Protein AF-A0A2B4RRW6-F1 (afdb_monomer)

pLDDT: mean 70.78, std 23.44, range [27.11, 98.31]

Organism: Stylophora pistillata (NCBI:txid50429)

Solvent-accessible surface area (backbone atoms only — not comparable to full-atom values): 26399 Å² total; per-residue (Å²): 133,59,71,68,55,53,54,51,47,56,52,50,55,68,64,65,63,73,88,84,82,88,74,82,86,60,53,65,38,34,33,36,39,38,29,45,70,74,81,54,71,65,64,39,57,51,45,45,70,70,64,49,78,59,73,66,48,78,48,46,42,75,47,77,47,81,45,78,47,46,67,91,43,42,66,54,41,30,73,62,46,44,75,68,50,86,40,57,32,36,36,46,43,47,48,49,84,49,95,68,72,41,46,52,46,92,82,57,96,57,72,43,23,63,44,49,53,31,45,29,67,43,22,77,51,35,46,35,38,35,30,31,55,36,78,66,54,92,40,72,63,51,59,67,72,38,47,39,38,70,54,60,43,67,68,39,48,91,51,47,60,66,48,37,72,39,36,29,66,28,43,52,36,41,29,40,82,56,74,52,72,53,48,40,55,50,51,52,47,61,72,33,81,92,39,65,67,39,70,67,71,84,80,66,73,72,70,75,74,73,80,81,86,85,86,83,80,86,84,79,88,80,84,88,79,88,87,88,89,83,88,88,85,90,84,89,81,92,84,84,79,89,78,91,85,86,87,88,83,87,86,87,84,87,87,89,83,89,83,89,80,90,84,88,81,88,81,90,81,92,74,88,80,58,81,72,65,74,71,72,78,60,65,78,50,77,47,80,45,73,59,88,71,92,63,94,69,92,72,87,85,76,55,75,70,69,66,70,75,50,90,72,91,61,50,48,82,43,37,32,36,45,32,46,55,26,39,77,49,83,92,46,56,79,44,76,64,93,82,63,73,67,51,74,70,43,49,63,54,54,27,61,77,29,46,86,39,70,42,31,40,42,40,33,21,40,33,81,74,74,67,22,36,39,39,44,36,35,54,44,79,58,41,60,54,51,54,48,48,51,53,49,50,52,52,52,50,55,52,51,51,54,51,50,53,51,54,49,50,52,53,54,55,52,54,63,59,73,69,59,82,77,83,75,133

Radius of gyration: 34.27 Å; Cα contacts (8 Å, |Δi|>4): 489; chains: 1; bounding box: 72×102×111 Å

Secondary structure (DSSP, 8-state):
--HHHHHHHHHHHHHS------SS--EEEEEEEEESSSSS-THHHHHHHHH--SHHHHHEEEEEEEEE--GGGHHHIIIIIGGG---SEEEEEEETTSS---SS-TT-SSSSHHHHHHHHHHTTT-EEEEEET----S-HHHHHH-SS-HHHHHHHGGGS-HHHHSSSS--EEEESSS--HHHHHHHHHHH-GGGTTPPP----GGGGGSSS--------------------------------------------------------------TTGGGS--EEEEEEE--------------HHHHHSS----EEEEEEEEEETTEEEEEEEEEE-TT-THHHHHHHHHHHHTTT-SEEEEEEEEETTTS-EEEEEEESTTHHHHHHHHHHHHHHHHHHHHHHHHHHHHHHHHHHHHT------

Mean predicted aligned error: 21.12 Å

Foldseek 3Di:
DDPVVVLVVLLVVQLPPDDDDDDPDLPEFEEEEEEAPPPADCVQVVVLLVVQDDPVVVSYHYDYHYDYHHPVCLLVCLPPRLQSGQGQAYEYEDEQPDPAQPCQDPPDPDHNNSNNVSRCVNNVLRYEYEHEQDPPAPDPVCQAAPQAHPSRCVRCVVRDDVCAPFLQRHHYGYDRRHDYPVPSQSVSLNSDPVNHRPGDDPPDCVVVPPPDDDDDDDDDDDDDDDDDDDDDDDDDDDDDDDDDDDDDDDDDDDDDDDDDDDDDDDDDDDDDDDPVVVVPPQFPDKDKAFDPPPDDDPDPDDDPVNVVPDPPPDFAWAWKFKAALLDTDPVGTPHHDPDDPVVVVVSVVSSVVCNRQGMWIWIWTQDPPRRMIMITIGRCVCVVVVVVVVVVVVVVVVVVVVVVVVVVVVVVVVVVVVPPPPPDD

Nearest PDB structures (foldseek):
  4ycs-assembly5_E  TM=4.356E-01  e=1.567E-02  Clostridioides difficile 630
  6wtf-assembly1_A  TM=5.390E-01  e=6.205E-01  Kitasatospora setae KM-6054
  6wte-assembly2_B  TM=4.742E-01  e=5.489E-01  Kitasatospora setae KM-6054
  6wte-assembly1_A  TM=4.580E-01  e=5.836E-01  Kitasatospora setae KM-6054

Sequence (425 aa):
MDEQSKIEQSIIEAINDEPYQKVRKECRKRVFLFNCDKTYSLDSVEKLLLDLKGDIRRELSFDIVKTYFRLSEMSHVAEKAIPKLQMDVAFFVVHAHESRLSINENNAGIGYAKIYQALLQATDGNVIIVIGGDDQYTSKDEEGSSVISRWARLKVSSQFKAEFLDGKKSFIFSWNKIHRRIHEEALLHYFDPSKIGQKFEKESNERSSQEKNTTDSLPGTPKTKNTAASEPAQFTDQGVVSKQSEQEAVPILPPPTNAESNGDSSETEEGKHSILDDLSELILKEYVVVSDDGVDCEVRGVSEEQQMNGITEVGTLVFKTRVRNGKFTEEEIEEWRQQWKLLDELLPRISKDLANVAEANVEVYRVKQGGAARVVIKDLSTSYLSLYITTVIEFFYNVITGLMDNVYSCFVQKKNLEDIDIDWP

Structure (mmCIF, N/CA/C/O backbone):
data_AF-A0A2B4RRW6-F1
#
_entry.id   AF-A0A2B4RRW6-F1
#
loop_
_atom_site.group_PDB
_atom_site.id
_atom_site.type_symbol
_atom_site.label_atom_id
_atom_site.label_alt_id
_atom_site.label_comp_id
_atom_site.label_asym_id
_atom_site.label_entity_id
_atom_site.label_seq_id
_atom_site.pdbx_PDB_ins_code
_atom_site.Cartn_x
_atom_site.Cartn_y
_atom_site.Cartn_z
_atom_site.occupancy
_atom_site.B_iso_or_equiv
_atom_site.auth_seq_id
_atom_site.auth_comp_id
_atom_site.auth_asym_id
_atom_site.auth_atom_id
_atom_site.pdbx_PDB_model_num
ATOM 1 N N . MET A 1 1 ? -29.738 11.393 -7.559 1.00 50.69 1 MET A N 1
ATOM 2 C CA . MET A 1 1 ? -29.261 10.632 -6.388 1.00 50.69 1 MET A CA 1
ATOM 3 C C . MET A 1 1 ? -27.828 11.063 -6.179 1.00 50.69 1 MET A C 1
ATOM 5 O O . MET A 1 1 ? -27.036 10.878 -7.096 1.00 50.69 1 MET A O 1
ATOM 9 N N . ASP A 1 2 ? -27.573 11.775 -5.089 1.00 68.25 2 ASP A N 1
ATOM 10 C CA . ASP A 1 2 ? -26.283 12.405 -4.806 1.00 68.25 2 ASP A CA 1
ATOM 11 C C . ASP A 1 2 ? -25.191 11.335 -4.615 1.00 68.25 2 ASP A C 1
ATOM 13 O O . ASP A 1 2 ? -25.477 10.258 -4.092 1.00 68.25 2 ASP A O 1
ATOM 17 N N . GLU A 1 3 ? -23.959 11.574 -5.071 1.00 55.50 3 GLU A N 1
ATOM 18 C CA . GLU A 1 3 ? -22.865 10.595 -4.915 1.00 55.50 3 GLU A CA 1
ATOM 19 C C . GLU A 1 3 ? -22.531 10.355 -3.440 1.00 55.50 3 GLU A C 1
ATOM 21 O O . GLU A 1 3 ? -22.237 9.225 -3.052 1.00 55.50 3 GLU A O 1
ATOM 26 N N . GLN A 1 4 ? -22.702 11.386 -2.612 1.00 56.28 4 GLN A N 1
ATOM 27 C CA . GLN A 1 4 ? -22.551 11.307 -1.163 1.00 56.28 4 GLN A CA 1
ATOM 28 C C . GLN A 1 4 ? -23.560 10.325 -0.543 1.00 56.28 4 GLN A C 1
ATOM 30 O O . GLN A 1 4 ? -23.205 9.515 0.309 1.00 56.28 4 GLN A O 1
ATOM 35 N N . SER A 1 5 ? -24.786 10.289 -1.079 1.00 68.44 5 SER A N 1
ATOM 36 C CA . SER A 1 5 ? -25.822 9.335 -0.670 1.00 68.44 5 SER A CA 1
ATOM 37 C C . SER A 1 5 ? -25.461 7.890 -1.019 1.00 68.44 5 SER A C 1
ATOM 39 O O . SER A 1 5 ? -25.848 7.000 -0.274 1.00 68.44 5 SER A O 1
ATOM 41 N N . LYS A 1 6 ? -24.694 7.626 -2.089 1.00 74.12 6 LYS A N 1
ATOM 42 C CA . LYS A 1 6 ? -24.264 6.255 -2.434 1.00 74.12 6 LYS A CA 1
ATOM 43 C C . LYS A 1 6 ? -23.196 5.719 -1.482 1.00 74.12 6 LYS A C 1
ATOM 45 O O . LYS A 1 6 ? -23.235 4.543 -1.130 1.00 74.12 6 LYS A O 1
ATOM 50 N N . ILE A 1 7 ? -22.260 6.574 -1.067 1.00 70.12 7 ILE A N 1
ATOM 51 C CA . ILE A 1 7 ? -21.237 6.221 -0.074 1.00 70.12 7 ILE A CA 1
ATOM 52 C C . ILE A 1 7 ? -21.903 5.984 1.284 1.00 70.12 7 ILE A C 1
ATOM 54 O O . ILE A 1 7 ? -21.643 4.970 1.926 1.00 70.12 7 ILE A O 1
ATOM 58 N N . GLU A 1 8 ? -22.819 6.867 1.688 1.00 69.38 8 GLU A N 1
ATOM 59 C CA . GLU A 1 8 ? -23.595 6.691 2.917 1.00 69.38 8 GLU A CA 1
ATOM 60 C C . GLU A 1 8 ? -24.440 5.413 2.889 1.00 69.38 8 GLU A C 1
ATOM 62 O O . GLU A 1 8 ? -24.453 4.691 3.881 1.00 69.38 8 GLU A O 1
ATOM 67 N N . GLN A 1 9 ? -25.074 5.076 1.758 1.00 73.81 9 GLN A N 1
ATOM 68 C CA . GLN A 1 9 ? -25.817 3.819 1.613 1.00 73.81 9 GLN A CA 1
ATOM 69 C C . GLN A 1 9 ? -24.913 2.598 1.819 1.00 73.81 9 GLN A C 1
ATOM 71 O O . GLN A 1 9 ? -25.257 1.717 2.600 1.00 73.81 9 GLN A O 1
ATOM 76 N N . SER A 1 10 ? -23.740 2.574 1.178 1.00 72.75 10 SER A N 1
ATOM 77 C CA . SER A 1 10 ? -22.782 1.468 1.303 1.00 72.75 10 SER A CA 1
ATOM 78 C C . SER A 1 10 ? -22.243 1.324 2.734 1.00 72.75 10 SER A C 1
ATOM 80 O O . SER A 1 10 ? -22.084 0.208 3.225 1.00 72.75 10 SER A O 1
ATOM 82 N N . ILE A 1 11 ? -22.020 2.440 3.437 1.00 70.00 11 ILE A N 1
ATOM 83 C CA . ILE A 1 11 ? -21.611 2.441 4.850 1.00 70.00 11 ILE A CA 1
ATOM 84 C C . ILE A 1 11 ? -22.749 1.938 5.749 1.00 70.00 11 ILE A C 1
ATOM 86 O O . ILE A 1 11 ? -22.507 1.158 6.664 1.00 70.00 11 ILE A O 1
ATOM 90 N N . ILE A 1 12 ? -23.988 2.369 5.503 1.00 74.12 12 ILE A N 1
ATOM 91 C CA . ILE A 1 12 ? -25.164 1.950 6.279 1.00 74.12 12 ILE A CA 1
ATOM 92 C C . ILE A 1 12 ? -25.435 0.453 6.093 1.00 74.12 12 ILE A C 1
ATOM 94 O O . ILE A 1 12 ? -25.731 -0.231 7.071 1.00 74.12 12 ILE A O 1
ATOM 98 N N . GLU A 1 13 ? -25.299 -0.067 4.873 1.00 78.31 13 GLU A N 1
ATOM 99 C CA . GLU A 1 13 ? -25.391 -1.505 4.593 1.00 78.31 13 GLU A CA 1
ATOM 100 C C . GLU A 1 13 ? -24.318 -2.293 5.362 1.00 78.31 13 GLU A C 1
ATOM 102 O O . GLU A 1 13 ? -24.647 -3.288 6.001 1.00 78.31 13 GLU A O 1
ATOM 107 N N . ALA A 1 14 ? -23.074 -1.801 5.415 1.00 69.75 14 ALA A N 1
ATOM 108 C CA . ALA A 1 14 ? -21.988 -2.445 6.163 1.00 69.75 14 ALA A CA 1
ATOM 109 C C . ALA A 1 14 ? -22.157 -2.392 7.698 1.00 69.75 14 ALA A C 1
ATOM 111 O O . ALA A 1 14 ? -21.643 -3.256 8.411 1.00 69.75 14 ALA A O 1
ATOM 112 N N . ILE A 1 15 ? -22.851 -1.374 8.222 1.00 68.12 15 ILE A N 1
ATOM 113 C CA . ILE A 1 15 ? -23.135 -1.217 9.660 1.00 68.12 15 ILE A CA 1
ATOM 114 C C . ILE A 1 15 ? -24.284 -2.131 10.110 1.00 68.12 15 ILE A C 1
ATOM 116 O O . ILE A 1 15 ? -24.275 -2.602 11.246 1.00 68.12 15 ILE A O 1
ATOM 120 N N . ASN A 1 16 ? -25.270 -2.366 9.242 1.00 66.31 16 ASN A N 1
ATOM 121 C CA . ASN A 1 16 ? -26.506 -3.073 9.586 1.00 66.31 16 ASN A CA 1
ATOM 122 C C . ASN A 1 16 ? -26.449 -4.593 9.374 1.00 66.31 16 ASN A C 1
ATOM 124 O O . ASN A 1 16 ? -27.459 -5.264 9.591 1.00 66.31 16 ASN A O 1
ATOM 128 N N . ASP A 1 17 ? -25.308 -5.143 8.961 1.00 60.47 17 ASP A N 1
ATOM 129 C CA . ASP A 1 17 ? -25.157 -6.588 8.808 1.00 60.47 17 ASP A CA 1
ATOM 130 C C . ASP A 1 17 ? -25.097 -7.253 10.201 1.00 60.47 17 ASP A C 1
ATOM 132 O O . ASP A 1 17 ? -24.175 -7.031 10.992 1.00 60.47 17 ASP A O 1
ATOM 136 N N . GLU A 1 18 ? -26.157 -7.987 10.556 1.00 56.19 18 GLU A N 1
ATOM 137 C CA . GLU A 1 18 ? -26.378 -8.530 11.902 1.00 56.19 18 GLU A CA 1
ATOM 138 C C . GLU A 1 18 ? -25.305 -9.552 12.339 1.00 56.19 18 GLU A C 1
ATOM 140 O O . GLU A 1 18 ? -24.759 -10.303 11.523 1.00 56.19 18 GLU A O 1
ATOM 145 N N . PRO A 1 19 ? -25.043 -9.691 13.657 1.00 48.25 19 PRO A N 1
ATOM 146 C CA . PRO A 1 19 ? -24.102 -10.679 14.166 1.00 48.25 19 PRO A CA 1
ATOM 147 C C . PRO A 1 19 ? -24.710 -12.090 14.112 1.00 48.25 19 PRO A C 1
ATOM 149 O O . PRO A 1 19 ? -25.404 -12.535 15.028 1.00 48.25 19 PRO A O 1
ATOM 152 N N . TYR A 1 20 ? -24.402 -12.835 13.052 1.00 43.34 20 TYR A N 1
ATOM 153 C CA . TYR A 1 20 ? -24.804 -14.236 12.916 1.00 43.34 20 TYR A CA 1
ATOM 154 C C . TYR A 1 20 ? -24.094 -15.143 13.935 1.00 43.34 20 TYR A C 1
ATOM 156 O O . TYR A 1 20 ? -22.873 -15.316 13.921 1.00 43.34 20 TYR A O 1
ATOM 164 N N . GLN A 1 21 ? -24.875 -15.795 14.801 1.00 43.09 21 GLN A N 1
ATOM 165 C CA . GLN A 1 21 ? -24.392 -16.831 15.713 1.00 43.09 21 GLN A CA 1
ATOM 166 C C . GLN A 1 21 ? -24.660 -18.255 15.193 1.00 43.09 21 GLN A C 1
ATOM 168 O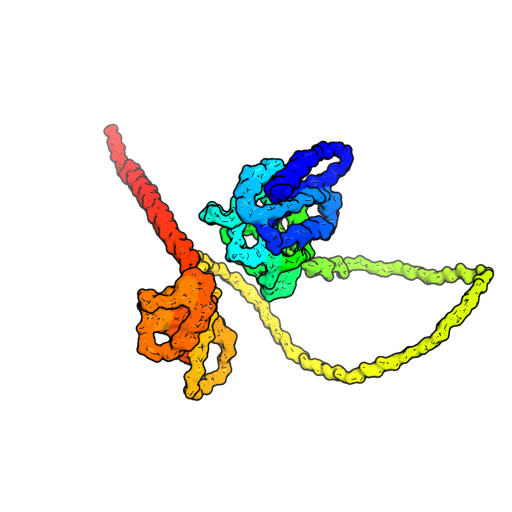 O . GLN A 1 21 ? -25.798 -18.700 15.085 1.00 43.09 21 GLN A O 1
ATOM 173 N N . LYS A 1 22 ? -23.545 -18.997 15.086 1.00 57.81 22 LYS A N 1
ATOM 174 C CA . LYS A 1 22 ? -23.335 -20.368 15.597 1.00 57.81 22 LYS A CA 1
ATOM 175 C C . LYS A 1 22 ? -23.776 -21.564 14.737 1.00 57.81 22 LYS A C 1
ATOM 177 O O . LYS A 1 22 ? -24.693 -22.281 15.109 1.00 57.81 22 LYS A O 1
ATOM 182 N N . VAL A 1 23 ? -22.947 -21.922 13.749 1.00 39.59 23 VAL A N 1
ATOM 183 C CA . VAL A 1 23 ? -22.622 -23.317 13.359 1.00 39.59 23 VAL A CA 1
ATOM 184 C C . VAL A 1 23 ? -21.179 -23.317 12.829 1.00 39.59 23 VAL A C 1
ATOM 186 O O . VAL A 1 23 ? -20.873 -22.440 12.039 1.00 39.59 23 VAL A O 1
ATOM 189 N N . ARG A 1 24 ? -20.304 -24.222 13.322 1.00 44.25 24 ARG A N 1
ATOM 190 C CA . ARG A 1 24 ? -18.853 -24.376 13.004 1.00 44.25 24 ARG A CA 1
ATOM 191 C C . ARG A 1 24 ? -18.157 -23.063 12.599 1.00 44.25 24 ARG A C 1
ATOM 193 O O . ARG A 1 24 ? -18.211 -22.707 11.435 1.00 44.25 24 ARG A O 1
ATOM 200 N N . LYS A 1 25 ? -17.512 -22.372 13.554 1.00 49.91 25 LYS A N 1
ATOM 201 C CA . LYS A 1 25 ? -16.804 -21.085 13.362 1.00 49.91 25 LYS A CA 1
ATOM 202 C C . LYS A 1 25 ? -15.770 -21.163 12.218 1.00 49.91 25 LYS A C 1
ATOM 204 O O . LYS A 1 25 ? -14.582 -21.318 12.464 1.00 49.91 25 LYS A O 1
ATOM 209 N N . GLU A 1 26 ? -16.215 -21.023 10.976 1.00 54.88 26 GLU A N 1
ATOM 210 C CA . GLU A 1 26 ? -15.440 -20.337 9.954 1.00 54.88 26 GLU A CA 1
ATOM 211 C C . GLU A 1 26 ? -15.189 -18.944 10.525 1.00 54.88 26 GLU A C 1
ATOM 213 O O . GLU A 1 26 ? -16.132 -18.213 10.852 1.00 54.88 26 GLU A O 1
ATOM 218 N N . CYS A 1 27 ? -13.925 -18.606 10.764 1.00 61.03 27 CYS A N 1
ATOM 219 C CA . CYS A 1 27 ? -13.584 -17.272 11.218 1.00 61.03 27 CYS A CA 1
ATOM 220 C C . CYS A 1 27 ? -13.676 -16.363 9.991 1.00 61.03 27 CYS A C 1
ATOM 222 O O . CYS A 1 27 ? -12.695 -16.186 9.272 1.00 61.03 27 CYS A O 1
ATOM 224 N N . ARG A 1 28 ? -14.879 -15.846 9.714 1.00 79.06 28 ARG A N 1
ATOM 225 C CA . ARG A 1 28 ? -15.078 -14.848 8.662 1.00 79.06 28 ARG A CA 1
ATOM 226 C C . ARG A 1 28 ? -14.318 -13.587 9.042 1.00 79.06 28 ARG A C 1
ATOM 228 O O . ARG A 1 28 ? -14.640 -12.961 10.047 1.00 79.06 28 ARG A O 1
ATOM 235 N N . LYS A 1 29 ? -13.300 -13.256 8.256 1.00 88.00 29 LYS A N 1
ATOM 236 C CA . LYS A 1 29 ? -12.540 -12.015 8.354 1.00 88.00 29 LYS A CA 1
ATOM 237 C C . LYS A 1 29 ? -13.2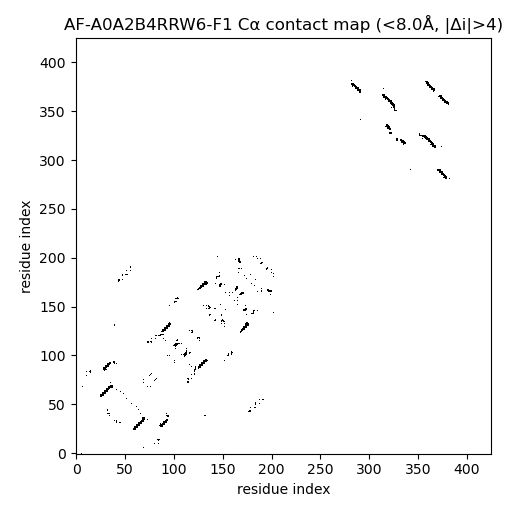08 -10.976 7.466 1.00 88.00 29 LYS A C 1
ATOM 239 O O . LYS A 1 29 ? -13.330 -11.191 6.260 1.00 88.00 29 LYS A O 1
ATOM 244 N N . ARG A 1 30 ? -13.624 -9.852 8.045 1.00 92.75 30 ARG A N 1
ATOM 245 C CA . ARG A 1 30 ? -14.108 -8.698 7.285 1.00 92.75 30 ARG A CA 1
ATOM 246 C C . ARG A 1 30 ? -12.931 -7.909 6.736 1.00 92.75 30 ARG A C 1
ATOM 248 O O . ARG A 1 30 ? -12.174 -7.296 7.491 1.00 92.75 30 ARG A O 1
ATOM 255 N N . VAL A 1 31 ? -12.786 -7.944 5.417 1.00 95.12 31 VAL A N 1
ATOM 256 C CA . VAL A 1 31 ? -11.695 -7.316 4.677 1.00 95.12 31 VAL A CA 1
ATOM 257 C C . VAL A 1 31 ? -12.239 -6.138 3.891 1.00 95.12 31 VAL A C 1
ATOM 259 O O . VAL A 1 31 ? -13.110 -6.292 3.039 1.00 95.12 31 VAL A O 1
ATOM 262 N N . PHE A 1 32 ? -11.695 -4.956 4.145 1.00 97.56 32 PHE A N 1
ATOM 263 C CA . PHE A 1 32 ? -12.096 -3.748 3.435 1.00 97.56 32 PHE A CA 1
ATOM 264 C C . PHE A 1 32 ? -11.017 -3.327 2.449 1.00 97.56 32 PHE A C 1
ATOM 266 O O . PHE A 1 32 ? -9.849 -3.218 2.809 1.00 97.56 32 PHE A O 1
ATOM 273 N N . LEU A 1 33 ? -11.409 -3.075 1.204 1.00 98.19 33 LEU A N 1
ATOM 274 C CA . LEU A 1 33 ? -10.529 -2.602 0.142 1.00 98.19 33 LEU A CA 1
ATOM 275 C C . LEU A 1 33 ? -10.840 -1.129 -0.131 1.00 98.19 33 LEU A C 1
ATOM 277 O O . LEU A 1 33 ? -11.977 -0.793 -0.459 1.00 98.19 33 LEU A O 1
ATOM 281 N N . PHE A 1 34 ? -9.844 -0.255 -0.016 1.00 97.69 34 PHE A N 1
ATOM 282 C CA . PHE A 1 34 ? -9.993 1.189 -0.185 1.00 97.69 34 PHE A CA 1
ATOM 283 C C . PHE A 1 34 ? -9.148 1.705 -1.345 1.00 97.69 34 PHE A C 1
ATOM 285 O O . PHE A 1 34 ? -7.967 1.379 -1.444 1.00 97.69 34 PHE A O 1
ATOM 292 N N . ASN A 1 35 ? -9.726 2.572 -2.175 1.00 96.19 35 ASN A N 1
ATOM 293 C CA . ASN A 1 35 ? -8.994 3.373 -3.156 1.00 96.19 35 ASN A CA 1
ATOM 294 C C . ASN A 1 35 ? -9.646 4.765 -3.301 1.00 96.19 35 ASN A C 1
ATOM 296 O O . ASN A 1 35 ? -10.871 4.895 -3.315 1.00 96.19 35 ASN A O 1
ATOM 300 N N . CYS A 1 36 ? -8.822 5.809 -3.369 1.00 87.69 36 CYS A N 1
ATOM 301 C CA . CYS A 1 36 ? -9.224 7.215 -3.208 1.00 87.69 36 CYS A CA 1
ATOM 302 C C . CYS A 1 36 ? -9.375 8.020 -4.511 1.00 87.69 36 CYS A C 1
ATOM 304 O O . CYS A 1 36 ? -9.612 9.231 -4.467 1.00 87.69 36 CYS A O 1
ATOM 306 N N . ASP A 1 37 ? -9.204 7.390 -5.667 1.00 85.06 37 ASP A N 1
ATOM 307 C CA . ASP A 1 37 ? -9.112 8.097 -6.954 1.00 85.06 37 ASP A CA 1
ATOM 308 C C . ASP A 1 37 ? -9.624 7.274 -8.150 1.00 85.06 37 ASP A C 1
ATOM 310 O O . ASP A 1 37 ? -9.746 7.799 -9.255 1.00 85.06 37 ASP A O 1
ATOM 314 N N . LYS A 1 38 ? -9.995 6.007 -7.928 1.00 88.94 38 LYS A N 1
ATOM 315 C CA . LYS A 1 38 ? -10.427 5.016 -8.928 1.00 88.94 38 LYS A CA 1
ATOM 316 C C . LYS A 1 38 ? -9.390 4.755 -10.022 1.00 88.94 38 LYS A C 1
ATOM 318 O O . LYS A 1 38 ? -9.739 4.232 -11.079 1.00 88.94 38 LYS A O 1
ATOM 323 N N . THR A 1 39 ? -8.128 5.100 -9.779 1.00 89.75 39 THR A N 1
ATOM 324 C CA . THR A 1 39 ? -7.042 4.921 -10.753 1.00 89.75 39 THR A CA 1
ATOM 325 C C . THR A 1 39 ? -6.635 3.457 -10.897 1.00 89.75 39 THR A C 1
ATOM 327 O O . THR A 1 39 ? -6.162 3.050 -11.955 1.00 89.75 39 THR A O 1
ATOM 330 N N . TYR A 1 40 ? -6.875 2.642 -9.866 1.00 93.81 40 TYR A N 1
ATOM 331 C CA . TYR A 1 40 ? -6.620 1.208 -9.884 1.00 93.81 40 TYR A CA 1
ATOM 332 C C . TYR A 1 40 ? -7.852 0.406 -9.460 1.00 93.81 40 TYR A C 1
ATOM 334 O O . TYR A 1 40 ? -8.543 0.768 -8.505 1.00 93.81 40 TYR A O 1
ATOM 342 N N . SER A 1 41 ? -8.128 -0.704 -10.154 1.00 94.81 41 SER A N 1
ATOM 343 C CA . SER A 1 41 ? -9.276 -1.553 -9.823 1.00 94.81 41 SER A CA 1
ATOM 344 C C . SER A 1 41 ? -9.005 -2.409 -8.585 1.00 94.81 41 SER A C 1
ATOM 346 O O . SER A 1 41 ? -8.081 -3.226 -8.556 1.00 94.81 41 SER A O 1
ATOM 348 N N . LEU A 1 42 ? -9.888 -2.285 -7.594 1.00 96.81 42 LEU A N 1
ATOM 349 C CA . LEU A 1 42 ? -9.940 -3.141 -6.409 1.00 96.81 42 LEU A CA 1
ATOM 350 C C . LEU A 1 42 ? -10.246 -4.608 -6.749 1.00 96.81 42 LEU A C 1
ATOM 352 O O . LEU A 1 42 ? -9.931 -5.480 -5.943 1.00 96.81 42 LEU A O 1
ATOM 356 N N . ASP A 1 43 ? -10.773 -4.908 -7.943 1.00 96.56 43 ASP A N 1
ATOM 357 C CA . ASP A 1 43 ? -11.029 -6.289 -8.376 1.00 96.56 43 ASP A CA 1
ATOM 358 C C . ASP A 1 43 ? -9.726 -7.100 -8.478 1.00 96.56 43 ASP A C 1
ATOM 360 O O . ASP A 1 43 ? -9.725 -8.311 -8.281 1.00 96.56 43 ASP A O 1
ATOM 364 N N . SER A 1 44 ? -8.589 -6.444 -8.746 1.00 95.81 44 SER A N 1
ATOM 365 C CA . SER A 1 44 ? -7.276 -7.104 -8.787 1.00 95.81 44 SER A CA 1
ATOM 366 C C . SER A 1 44 ? -6.846 -7.622 -7.403 1.00 95.81 44 SER A C 1
ATOM 368 O O . SER A 1 44 ? -6.273 -8.709 -7.290 1.00 95.81 44 SER A O 1
ATOM 370 N N . VAL A 1 45 ? -7.179 -6.874 -6.344 1.00 96.81 45 VAL A N 1
ATOM 371 C CA . VAL A 1 45 ? -6.912 -7.241 -4.942 1.00 96.81 45 VAL A CA 1
ATOM 372 C C . VAL A 1 45 ? -7.949 -8.237 -4.428 1.00 96.81 45 VAL A C 1
ATOM 374 O O . VAL A 1 45 ? -7.598 -9.199 -3.753 1.00 96.81 45 VAL A O 1
ATOM 377 N N . GLU A 1 46 ? -9.219 -8.067 -4.789 1.00 95.81 46 GLU A N 1
ATOM 378 C CA . GLU A 1 46 ? -10.249 -9.074 -4.517 1.00 95.81 46 GLU A CA 1
ATOM 379 C C . GLU A 1 46 ? -9.861 -10.422 -5.130 1.00 95.81 46 GLU A C 1
ATOM 381 O O . GLU A 1 46 ? -9.924 -11.454 -4.464 1.00 95.81 46 GLU A O 1
ATOM 386 N N . LYS A 1 47 ? -9.360 -10.412 -6.369 1.00 95.06 47 LYS A N 1
ATOM 387 C CA . LYS A 1 47 ? -8.862 -11.615 -7.026 1.00 95.06 47 LYS A CA 1
ATOM 388 C C . LYS A 1 47 ? -7.712 -12.262 -6.249 1.00 95.06 47 LYS A C 1
ATOM 390 O O . LYS A 1 47 ? -7.713 -13.478 -6.143 1.00 95.06 47 LYS A O 1
ATOM 395 N N . LEU A 1 48 ? -6.788 -11.489 -5.662 1.00 94.94 48 LEU A N 1
ATOM 396 C CA . LEU A 1 48 ? -5.741 -12.031 -4.776 1.00 94.94 48 LEU A CA 1
ATOM 397 C C . LEU A 1 48 ? -6.358 -12.825 -3.625 1.00 94.94 48 LEU A C 1
ATOM 399 O O . LEU A 1 48 ? -5.986 -13.973 -3.415 1.00 94.94 48 LEU A O 1
ATOM 403 N N . LEU A 1 49 ? -7.337 -12.247 -2.928 1.00 93.19 49 LEU A N 1
ATOM 404 C CA . LEU A 1 49 ? -8.010 -12.895 -1.798 1.00 93.19 49 LEU A CA 1
ATOM 405 C C . LEU A 1 49 ? -8.774 -14.163 -2.218 1.00 93.19 49 LEU A C 1
ATOM 407 O O . LEU A 1 49 ? -8.794 -15.149 -1.479 1.00 93.19 49 LEU A O 1
ATOM 411 N N . LEU A 1 50 ? -9.373 -14.158 -3.413 1.00 90.25 50 LEU A N 1
ATOM 412 C CA . LEU A 1 50 ? -10.086 -15.307 -3.982 1.00 90.25 50 LEU A CA 1
ATOM 413 C C . LEU A 1 50 ? -9.153 -16.395 -4.535 1.00 90.25 50 LEU A C 1
ATOM 415 O O . LEU A 1 50 ? -9.541 -17.569 -4.553 1.00 90.25 50 LEU A O 1
ATOM 419 N N . ASP A 1 51 ? -7.956 -16.028 -4.985 1.00 90.25 51 ASP A N 1
ATOM 420 C CA . ASP A 1 51 ? -6.986 -16.942 -5.586 1.00 90.25 51 ASP A CA 1
ATOM 421 C C . ASP A 1 51 ? -6.103 -17.636 -4.548 1.00 90.25 51 ASP A C 1
ATOM 423 O O . ASP A 1 51 ? -5.552 -18.683 -4.881 1.00 90.25 51 ASP A O 1
ATOM 427 N N . LEU A 1 52 ? -6.041 -17.150 -3.296 1.00 87.62 52 LEU A N 1
ATOM 428 C CA . LEU A 1 52 ? -5.310 -17.811 -2.205 1.00 87.62 52 LEU A CA 1
ATOM 429 C C . LEU A 1 52 ? -5.602 -19.320 -2.188 1.00 87.62 52 LEU A C 1
ATOM 431 O O . LEU A 1 52 ? -6.745 -19.753 -2.314 1.00 87.62 52 LEU A O 1
ATOM 435 N N . LYS A 1 53 ? -4.583 -20.166 -2.048 1.00 74.38 53 LYS A N 1
ATOM 436 C CA . LYS A 1 53 ? -4.738 -21.631 -1.964 1.00 74.38 53 LYS A CA 1
ATOM 437 C C . LYS A 1 53 ? -4.106 -22.136 -0.676 1.00 74.38 53 LYS A C 1
ATOM 439 O O . LYS A 1 53 ? -3.142 -21.558 -0.202 1.00 74.38 53 LYS A O 1
ATOM 444 N N . GLY A 1 54 ? -4.625 -23.231 -0.128 1.00 65.44 54 GLY A N 1
ATOM 445 C CA . GLY A 1 54 ? -4.053 -23.889 1.052 1.00 65.44 54 GLY A CA 1
ATOM 446 C C . GLY A 1 54 ? -5.063 -24.115 2.171 1.00 65.44 54 GLY A C 1
ATOM 447 O O . GLY A 1 54 ? -6.203 -23.652 2.102 1.00 65.44 54 GLY A O 1
ATOM 448 N N . ASP A 1 55 ? -4.638 -24.849 3.197 1.00 65.38 55 ASP A N 1
ATOM 449 C CA . ASP A 1 55 ? -5.492 -25.201 4.336 1.00 65.38 55 ASP A CA 1
ATOM 450 C C . ASP A 1 55 ? -5.910 -23.963 5.139 1.00 65.38 55 ASP A C 1
ATOM 452 O O . ASP A 1 55 ? -7.071 -23.853 5.524 1.00 65.38 55 ASP A O 1
ATOM 456 N N . ILE A 1 56 ? -5.034 -22.956 5.228 1.00 66.31 56 ILE A N 1
ATOM 457 C CA . ILE A 1 56 ? -5.330 -21.656 5.845 1.00 66.31 56 ILE A CA 1
ATOM 458 C C . ILE A 1 56 ? -6.519 -20.960 5.159 1.00 66.31 56 ILE A C 1
ATOM 460 O O . ILE A 1 56 ? -7.361 -20.383 5.836 1.00 66.31 56 ILE A O 1
ATOM 464 N N . ARG A 1 57 ? -6.685 -21.066 3.830 1.00 66.12 57 ARG A N 1
ATOM 465 C CA . ARG A 1 57 ? -7.886 -20.527 3.160 1.00 66.12 57 ARG A CA 1
ATOM 466 C C . ARG A 1 57 ? -9.159 -21.273 3.556 1.00 66.12 57 ARG A C 1
ATOM 468 O O . ARG A 1 57 ? -10.228 -20.679 3.580 1.00 66.12 57 ARG A O 1
ATOM 475 N N . ARG A 1 58 ? -9.094 -22.577 3.825 1.00 65.75 58 ARG A N 1
ATOM 476 C CA . ARG A 1 58 ? -10.290 -23.313 4.272 1.00 65.75 58 ARG A CA 1
ATOM 477 C C . ARG A 1 58 ? -10.749 -22.834 5.648 1.00 65.75 58 ARG A C 1
ATOM 479 O O . ARG A 1 58 ? -11.927 -22.951 5.964 1.00 65.75 58 ARG A O 1
ATOM 486 N N . GLU A 1 59 ? -9.827 -22.288 6.435 1.00 67.69 59 GLU A N 1
ATOM 487 C CA . GLU A 1 59 ? -10.095 -21.692 7.743 1.00 67.69 59 GLU A CA 1
ATOM 488 C C . GLU A 1 59 ? -10.472 -20.201 7.649 1.00 67.69 59 GLU A C 1
ATOM 490 O O . GLU A 1 59 ? -11.297 -19.724 8.434 1.00 67.69 59 GLU A O 1
ATOM 495 N N . LEU A 1 60 ? -9.922 -19.482 6.662 1.00 73.75 60 LEU A N 1
ATOM 496 C CA . LEU A 1 60 ? -10.185 -18.070 6.380 1.00 73.75 60 LEU A CA 1
ATOM 497 C C . LEU A 1 60 ? -11.253 -17.899 5.298 1.00 73.75 60 LEU A C 1
ATOM 499 O O . LEU A 1 60 ? -10.997 -18.015 4.101 1.00 73.75 60 LEU A O 1
ATOM 503 N N . SER A 1 61 ? -12.451 -17.518 5.720 1.00 80.69 61 SER A N 1
ATOM 504 C CA . SER A 1 61 ? -13.443 -16.944 4.810 1.00 80.69 61 SER A CA 1
ATOM 505 C C . SER A 1 61 ? -13.337 -15.423 4.857 1.00 80.69 61 SER A C 1
ATOM 507 O O . SER A 1 61 ? -13.217 -14.842 5.934 1.00 80.69 61 SER A O 1
ATOM 509 N N . PHE A 1 62 ? -13.368 -14.774 3.696 1.00 86.75 62 PHE A N 1
ATOM 510 C CA . PHE A 1 62 ? -13.326 -13.317 3.606 1.00 86.75 62 PHE A CA 1
ATOM 511 C C . PHE A 1 62 ? -14.705 -12.776 3.253 1.00 86.75 62 PHE A C 1
ATOM 513 O O . PHE A 1 62 ? -15.326 -13.231 2.294 1.00 86.75 62 PHE A O 1
ATOM 520 N N . ASP A 1 63 ? -15.153 -11.797 4.025 1.00 90.88 63 ASP A N 1
ATOM 521 C CA . ASP A 1 63 ? -16.243 -10.908 3.648 1.00 90.88 63 ASP A CA 1
ATOM 522 C C . ASP A 1 63 ? -15.618 -9.610 3.126 1.00 90.88 63 ASP A C 1
ATOM 524 O O . ASP A 1 63 ? -14.962 -8.892 3.884 1.00 90.88 63 ASP A O 1
ATOM 528 N N . ILE A 1 64 ? -15.700 -9.389 1.811 1.00 93.19 64 ILE A N 1
ATOM 529 C CA . ILE A 1 64 ? -14.921 -8.366 1.104 1.00 93.19 64 ILE A CA 1
ATOM 530 C C . ILE A 1 64 ? -15.810 -7.163 0.795 1.00 93.19 64 ILE A C 1
ATOM 532 O O . ILE A 1 64 ? -16.739 -7.253 -0.005 1.00 93.19 64 ILE A O 1
ATOM 536 N N . VAL A 1 65 ? -15.457 -6.004 1.353 1.00 95.19 65 VAL A N 1
ATOM 537 C CA . VAL A 1 65 ? -16.150 -4.734 1.106 1.00 95.19 65 VAL A CA 1
ATOM 538 C C . VAL A 1 65 ? -15.248 -3.799 0.304 1.00 95.19 65 VAL A C 1
ATOM 540 O O . VAL A 1 65 ? -14.187 -3.382 0.768 1.00 95.19 65 VAL A O 1
ATOM 543 N N . LYS A 1 66 ? -15.666 -3.444 -0.916 1.00 96.56 66 LYS A N 1
ATOM 544 C CA . LYS A 1 66 ? -14.933 -2.530 -1.809 1.00 96.56 66 LYS A CA 1
ATOM 545 C C . LYS A 1 66 ? -15.444 -1.104 -1.657 1.00 96.56 66 LYS A C 1
ATOM 547 O O . LYS A 1 66 ? -16.610 -0.836 -1.924 1.00 96.56 66 LYS A O 1
ATOM 552 N N . THR A 1 67 ? -14.555 -0.183 -1.310 1.00 95.50 67 THR A N 1
ATOM 553 C CA . THR A 1 67 ? -14.882 1.228 -1.098 1.00 95.50 67 THR A CA 1
ATOM 554 C C . THR A 1 67 ? -14.016 2.109 -1.986 1.00 95.50 67 THR A C 1
ATOM 556 O O . THR A 1 67 ? -12.802 2.214 -1.808 1.00 95.50 67 THR A O 1
ATOM 559 N N . TYR A 1 68 ? -14.669 2.792 -2.923 1.00 94.12 68 TYR A N 1
ATOM 560 C CA . TYR A 1 68 ? -14.067 3.887 -3.672 1.00 94.12 68 TYR A CA 1
ATOM 561 C C . TYR A 1 68 ? -14.604 5.213 -3.156 1.00 94.12 68 TYR A C 1
ATOM 563 O O . TYR A 1 68 ? -15.809 5.366 -2.969 1.00 94.12 68 TYR A O 1
ATOM 571 N N . PHE A 1 69 ? -13.724 6.187 -3.007 1.00 92.38 69 PHE A N 1
ATOM 572 C CA . PHE A 1 69 ? -14.067 7.566 -2.671 1.00 92.38 69 PHE A CA 1
ATOM 573 C C . PHE A 1 69 ? -13.114 8.494 -3.426 1.00 92.38 69 PHE A C 1
ATOM 575 O O . PHE A 1 69 ? -12.156 8.022 -4.027 1.00 92.38 69 PHE A O 1
ATOM 582 N N . ARG A 1 70 ? -13.394 9.793 -3.469 1.00 89.81 70 ARG A N 1
ATOM 583 C CA . ARG A 1 70 ? -12.539 10.798 -4.118 1.00 89.81 70 ARG A CA 1
ATOM 584 C C . ARG A 1 70 ? -11.526 11.367 -3.127 1.00 89.81 70 ARG A C 1
ATOM 586 O O . ARG A 1 70 ? -11.798 11.445 -1.931 1.00 89.81 70 ARG A O 1
ATOM 593 N N . LEU A 1 71 ? -10.417 11.917 -3.622 1.00 87.00 71 LEU A N 1
ATOM 594 C CA . LEU A 1 71 ? -9.432 12.629 -2.793 1.00 87.00 71 LEU A CA 1
ATOM 595 C C . LEU A 1 71 ? -10.069 13.731 -1.926 1.00 87.00 71 LEU A C 1
ATOM 597 O O . LEU A 1 71 ? -9.716 13.880 -0.758 1.00 87.00 71 LEU A O 1
ATOM 601 N N . SER A 1 72 ? -11.063 14.453 -2.457 1.00 87.75 72 SER A N 1
ATOM 602 C CA . SER A 1 72 ? -11.815 15.478 -1.715 1.00 87.75 72 SER A CA 1
ATOM 603 C C . SER A 1 72 ? -12.596 14.923 -0.517 1.00 87.75 72 SER A C 1
ATOM 605 O O . SER A 1 72 ? -12.877 15.653 0.429 1.00 87.75 72 SER A O 1
ATOM 607 N N . GLU A 1 73 ? -12.945 13.637 -0.540 1.00 90.06 73 GLU A N 1
ATOM 608 C CA . GLU A 1 73 ? -13.719 12.951 0.500 1.00 90.06 73 GLU A CA 1
ATOM 609 C C . GLU A 1 73 ? -12.819 12.275 1.541 1.00 90.06 73 GLU A C 1
ATOM 611 O O . GLU A 1 73 ? -13.302 11.871 2.595 1.00 90.06 73 GLU A O 1
ATOM 616 N N . MET A 1 74 ? -11.506 12.192 1.300 1.00 89.69 74 MET A N 1
ATOM 617 C CA . MET A 1 74 ? -10.554 11.465 2.145 1.00 89.69 74 MET A CA 1
ATOM 618 C C . MET A 1 74 ? -10.622 11.873 3.621 1.00 89.69 74 MET A C 1
ATOM 620 O O . MET A 1 74 ? -10.586 11.014 4.497 1.00 89.69 74 MET A O 1
ATOM 624 N N . SER A 1 75 ? -10.764 13.171 3.917 1.00 90.31 75 SER A N 1
ATOM 625 C CA . SER A 1 75 ? -10.905 13.638 5.305 1.00 90.31 75 SER A CA 1
ATOM 626 C C . SER A 1 75 ? -12.204 13.160 5.948 1.00 90.31 75 SER A C 1
ATOM 628 O O . SER A 1 75 ? -12.189 12.736 7.099 1.00 90.31 75 SER A O 1
ATOM 630 N N . HIS A 1 76 ? -13.313 13.189 5.207 1.00 92.38 76 HIS A N 1
ATOM 631 C CA . HIS A 1 76 ? -14.594 12.689 5.697 1.00 92.38 76 HIS A CA 1
ATOM 632 C C . HIS A 1 76 ? -14.539 11.174 5.924 1.00 92.38 76 HIS A C 1
ATOM 634 O O . HIS A 1 76 ? -14.943 10.695 6.981 1.00 92.38 76 HIS A O 1
ATOM 640 N N . VAL A 1 77 ? -13.977 10.422 4.974 1.00 94.19 77 VAL A N 1
ATOM 641 C CA . VAL A 1 77 ? -13.830 8.967 5.085 1.00 94.19 77 VAL A CA 1
ATOM 642 C C . VAL A 1 77 ? -12.951 8.595 6.283 1.00 94.19 77 VAL A C 1
ATOM 644 O O . VAL A 1 77 ? -13.370 7.784 7.106 1.00 94.19 77 VAL A O 1
ATOM 647 N N . ALA A 1 78 ? -11.791 9.237 6.439 1.00 93.81 78 ALA A N 1
ATOM 648 C CA . ALA A 1 78 ? -10.864 8.980 7.541 1.00 93.81 78 ALA A CA 1
ATOM 649 C C . ALA A 1 78 ? -11.443 9.332 8.922 1.00 93.81 78 ALA A C 1
ATOM 651 O O . ALA A 1 78 ? -11.266 8.575 9.869 1.00 93.81 78 ALA A O 1
ATOM 652 N N . GLU A 1 79 ? -12.144 10.461 9.055 1.00 94.12 79 GLU A N 1
ATOM 653 C CA . GLU A 1 79 ? -12.616 10.938 10.364 1.00 94.12 79 GLU A CA 1
ATOM 654 C C . GLU A 1 79 ? -14.012 10.443 10.747 1.00 94.12 79 GLU A C 1
ATOM 656 O O . GLU A 1 79 ? -14.352 10.420 11.932 1.00 94.12 79 GLU A O 1
ATOM 661 N N . LYS A 1 80 ? -14.868 10.137 9.765 1.00 94.25 80 LYS A N 1
ATOM 662 C CA . LYS A 1 80 ? -16.299 9.880 9.997 1.00 94.25 80 LYS A CA 1
ATOM 663 C C . LYS A 1 80 ? -16.734 8.481 9.600 1.00 94.25 80 LYS A C 1
ATOM 665 O O . LYS A 1 80 ? -17.579 7.927 10.303 1.00 94.25 80 LYS A O 1
ATOM 670 N N . ALA A 1 81 ? -16.212 7.941 8.499 1.00 94.00 81 ALA A N 1
ATOM 671 C CA . ALA A 1 81 ? -16.619 6.631 8.000 1.00 94.00 81 ALA A CA 1
ATOM 672 C C . ALA A 1 81 ? -15.812 5.509 8.661 1.00 94.00 81 ALA A C 1
ATOM 674 O O . ALA A 1 81 ? -16.390 4.701 9.380 1.00 94.00 81 ALA A O 1
ATOM 675 N N . ILE A 1 82 ? -14.485 5.507 8.484 1.00 96.12 82 ILE A N 1
ATOM 676 C CA . ILE A 1 82 ? -13.579 4.444 8.949 1.00 96.12 82 ILE A CA 1
ATOM 677 C C . ILE A 1 82 ? -13.758 4.098 10.436 1.00 96.12 82 ILE A C 1
ATOM 679 O O . ILE A 1 82 ? -13.903 2.914 10.728 1.00 96.12 82 ILE A O 1
ATOM 683 N N . PRO A 1 83 ? -13.853 5.063 11.374 1.00 94.69 83 PRO A N 1
ATOM 684 C CA . PRO A 1 83 ? -14.014 4.743 12.795 1.00 94.69 83 PRO A CA 1
ATOM 685 C C . PRO A 1 83 ? -15.311 4.002 13.153 1.00 94.69 83 PRO A C 1
ATOM 687 O O . PRO A 1 83 ? -15.442 3.506 14.268 1.00 94.69 83 PRO A O 1
ATOM 690 N N . LYS A 1 84 ? -16.296 3.966 12.246 1.00 93.50 84 LYS A N 1
ATOM 691 C CA . LYS A 1 84 ? -17.578 3.271 12.439 1.00 93.50 84 LYS A CA 1
ATOM 692 C C . LYS A 1 84 ? -17.609 1.888 11.789 1.00 93.50 84 LYS A C 1
ATOM 694 O O . LYS A 1 84 ? -18.569 1.153 12.001 1.00 93.50 84 LYS A O 1
ATOM 699 N N . LEU A 1 85 ? -16.612 1.555 10.971 1.00 92.12 85 LEU A N 1
ATOM 700 C CA . LEU A 1 85 ? -16.542 0.277 10.276 1.00 92.12 85 LEU A CA 1
ATOM 701 C C . LEU A 1 85 ? -15.917 -0.769 11.196 1.00 92.12 85 LEU A C 1
ATOM 703 O O . LEU A 1 85 ? -14.885 -0.528 11.817 1.00 92.12 85 LEU A O 1
ATOM 707 N N . GLN A 1 86 ? -16.521 -1.951 11.252 1.00 91.88 86 GLN A N 1
ATOM 708 C CA . GLN A 1 86 ? -15.934 -3.093 11.940 1.00 91.88 86 GLN A CA 1
ATOM 709 C C . GLN A 1 86 ? -15.121 -3.906 10.930 1.00 91.88 86 GLN A C 1
ATOM 711 O O . GLN A 1 86 ? -15.681 -4.621 10.099 1.00 91.88 86 GLN A O 1
ATOM 716 N N . MET A 1 87 ? -13.799 -3.763 10.997 1.00 93.19 87 MET A N 1
ATOM 717 C CA . MET A 1 87 ? -12.858 -4.311 10.022 1.00 93.19 87 MET A CA 1
ATOM 718 C C . MET A 1 87 ? -11.838 -5.197 10.734 1.00 93.19 87 MET A C 1
ATOM 720 O O . MET A 1 87 ? -11.271 -4.787 11.743 1.00 93.19 87 MET A O 1
ATOM 724 N N . ASP A 1 88 ? -11.580 -6.391 10.203 1.00 94.19 88 ASP A N 1
ATOM 725 C CA . ASP A 1 88 ? -10.475 -7.228 10.682 1.00 94.19 88 ASP A CA 1
ATOM 726 C C . ASP A 1 88 ? -9.163 -6.867 9.979 1.00 94.19 88 ASP A C 1
ATOM 728 O O . ASP A 1 88 ? -8.092 -6.940 10.576 1.00 94.19 88 ASP A O 1
ATOM 732 N N . VAL A 1 89 ? -9.244 -6.519 8.691 1.00 95.38 89 VAL A N 1
ATOM 733 C CA . VAL A 1 89 ? -8.095 -6.205 7.835 1.00 95.38 89 VAL A CA 1
ATOM 734 C C . VAL A 1 89 ? -8.505 -5.129 6.838 1.00 95.38 89 VAL A C 1
ATOM 736 O O . VAL A 1 89 ? -9.597 -5.188 6.269 1.00 95.38 89 VAL A O 1
ATOM 739 N N . ALA A 1 90 ? -7.617 -4.176 6.575 1.00 98.06 90 ALA A N 1
ATOM 740 C CA . ALA A 1 90 ? -7.802 -3.202 5.508 1.00 98.06 90 ALA A CA 1
ATOM 741 C C . ALA A 1 90 ? -6.711 -3.339 4.445 1.00 98.06 90 ALA A C 1
ATOM 743 O O . ALA A 1 90 ? -5.535 -3.499 4.759 1.00 98.06 90 ALA A O 1
ATOM 744 N N . PHE A 1 91 ? -7.105 -3.219 3.184 1.00 98.31 91 PHE A N 1
ATOM 745 C CA . PHE A 1 91 ? -6.205 -2.996 2.066 1.00 98.31 91 PHE A CA 1
ATOM 746 C C . PHE A 1 91 ? -6.364 -1.559 1.601 1.00 98.31 91 PHE A C 1
ATOM 748 O O . PHE A 1 91 ? -7.470 -1.131 1.266 1.00 98.31 91 PHE A O 1
ATOM 755 N N . PHE A 1 92 ? -5.259 -0.826 1.546 1.00 97.88 92 PHE A N 1
ATOM 756 C CA . PHE A 1 92 ? -5.232 0.504 0.963 1.00 97.88 92 PHE A CA 1
ATOM 757 C C . PHE A 1 92 ? -4.479 0.475 -0.362 1.00 97.88 92 PHE A C 1
ATOM 759 O O . PHE A 1 92 ? -3.296 0.139 -0.415 1.00 97.88 92 PHE A O 1
ATOM 766 N N . VAL A 1 93 ? -5.195 0.786 -1.438 1.00 97.81 93 VAL A N 1
ATOM 767 C CA . VAL A 1 93 ? -4.726 0.624 -2.810 1.00 97.81 93 VAL A CA 1
ATOM 768 C C . VAL A 1 93 ? -4.485 1.991 -3.429 1.00 97.81 93 VAL A C 1
ATOM 770 O O . VAL A 1 93 ? -5.401 2.808 -3.529 1.00 97.81 93 VAL A O 1
ATOM 773 N N . VAL A 1 94 ? -3.257 2.210 -3.881 1.00 96.31 94 VAL A N 1
ATOM 774 C CA . VAL A 1 94 ? -2.797 3.420 -4.571 1.00 96.31 94 VAL A CA 1
ATOM 775 C C . VAL A 1 94 ? -2.194 3.039 -5.917 1.00 96.31 94 VAL A C 1
ATOM 777 O O . VAL A 1 94 ? -1.828 1.882 -6.133 1.00 96.31 94 VAL A O 1
ATOM 780 N N . HIS A 1 95 ? -2.085 3.997 -6.830 1.00 95.62 95 HIS A N 1
ATOM 781 C CA . HIS A 1 95 ? -1.509 3.753 -8.147 1.00 95.62 95 HIS A CA 1
ATOM 782 C C . HIS A 1 95 ? -0.022 4.112 -8.192 1.00 95.62 95 HIS A C 1
ATOM 784 O O . HIS A 1 95 ? 0.407 5.106 -7.613 1.00 95.62 95 HIS A O 1
ATOM 790 N N . ALA A 1 96 ? 0.782 3.313 -8.894 1.00 95.25 96 ALA A N 1
ATOM 791 C CA . ALA A 1 96 ? 2.230 3.486 -8.975 1.00 95.25 96 ALA A CA 1
ATOM 792 C C . ALA A 1 96 ? 2.626 4.817 -9.625 1.00 95.25 96 ALA A C 1
ATOM 794 O O . ALA A 1 96 ? 3.581 5.452 -9.199 1.00 95.25 96 ALA A O 1
ATOM 795 N N . HIS A 1 97 ? 1.872 5.275 -10.627 1.00 90.94 97 HIS A N 1
ATOM 796 C CA . HIS A 1 97 ? 2.139 6.548 -11.315 1.00 90.94 97 HIS A CA 1
ATOM 797 C C . HIS A 1 97 ? 1.625 7.795 -10.580 1.00 90.94 97 HIS A C 1
ATOM 799 O O . HIS A 1 97 ? 1.586 8.875 -11.167 1.00 90.94 97 HIS A O 1
ATOM 805 N N . GLU A 1 98 ? 1.251 7.678 -9.306 1.00 87.69 98 GLU A N 1
ATOM 806 C CA . GLU A 1 98 ? 1.024 8.853 -8.469 1.00 87.69 98 GLU A CA 1
ATOM 807 C C . GLU A 1 98 ? 2.317 9.658 -8.304 1.00 87.69 98 GLU A C 1
ATOM 809 O O . GLU A 1 98 ? 3.401 9.107 -8.096 1.00 87.69 98 GLU A O 1
ATOM 814 N N . SER A 1 99 ? 2.203 10.988 -8.379 1.00 82.38 99 SER A N 1
ATOM 815 C CA . SER A 1 99 ? 3.371 11.886 -8.341 1.00 82.38 99 SER A CA 1
ATOM 816 C C . SER A 1 99 ? 4.218 11.693 -7.078 1.00 82.38 99 SER A C 1
ATOM 818 O O . SER A 1 99 ? 5.449 11.760 -7.126 1.00 82.38 99 SER A O 1
ATOM 820 N N . ARG A 1 100 ? 3.555 11.406 -5.951 1.00 85.06 100 ARG A N 1
ATOM 821 C CA . ARG A 1 100 ? 4.190 11.091 -4.676 1.00 85.06 100 ARG A CA 1
ATOM 822 C C . ARG A 1 100 ? 3.349 10.088 -3.893 1.00 85.06 100 ARG A C 1
ATOM 824 O O . ARG A 1 100 ? 2.205 10.356 -3.540 1.00 85.06 100 ARG A O 1
ATOM 831 N N . LEU A 1 101 ? 3.957 8.959 -3.542 1.00 90.50 101 LEU A N 1
ATOM 832 C CA . LEU A 1 101 ? 3.350 7.936 -2.689 1.00 90.50 101 LEU A CA 1
ATOM 833 C C . LEU A 1 101 ? 3.478 8.306 -1.202 1.00 90.50 101 LEU A C 1
ATOM 835 O O . LEU A 1 101 ? 4.044 7.538 -0.433 1.00 90.50 101 LEU A O 1
ATOM 839 N N . SER A 1 102 ? 2.992 9.482 -0.788 1.00 91.38 102 SER A N 1
ATOM 840 C CA . SER A 1 102 ? 3.004 9.942 0.616 1.00 91.38 102 SER A CA 1
ATOM 841 C C . SER A 1 102 ? 1.958 9.196 1.450 1.00 91.38 102 SER A C 1
ATOM 843 O O . SER A 1 102 ? 0.899 9.736 1.773 1.00 91.38 102 SER A O 1
ATOM 845 N N . ILE A 1 103 ? 2.225 7.929 1.760 1.00 93.62 103 ILE A N 1
ATOM 846 C CA . ILE A 1 103 ? 1.295 7.026 2.444 1.00 93.62 103 ILE A CA 1
ATOM 847 C C . ILE A 1 103 ? 1.426 7.111 3.960 1.00 93.62 103 ILE A C 1
ATOM 849 O O . ILE A 1 103 ? 0.413 7.071 4.645 1.00 93.62 103 ILE A O 1
ATOM 853 N N . ASN A 1 104 ? 2.638 7.251 4.497 1.00 93.25 104 ASN A N 1
ATOM 854 C CA . ASN A 1 104 ? 2.874 7.277 5.944 1.00 93.25 104 ASN A CA 1
ATOM 855 C C . ASN A 1 104 ? 3.850 8.390 6.357 1.00 93.25 104 ASN A C 1
ATOM 857 O O . ASN A 1 104 ? 4.779 8.189 7.135 1.00 93.25 104 ASN A O 1
ATOM 861 N N . GLU A 1 105 ? 3.657 9.587 5.805 1.00 87.38 105 GLU A N 1
ATOM 862 C CA . GLU A 1 105 ? 4.455 10.764 6.150 1.00 87.38 105 GLU A CA 1
ATOM 863 C C . GLU A 1 105 ? 3.771 11.595 7.244 1.00 87.38 105 GLU A C 1
ATOM 865 O O . GLU A 1 105 ? 2.748 12.239 7.011 1.00 87.38 105 GLU A O 1
ATOM 870 N N . ASN A 1 106 ? 4.371 11.632 8.437 1.00 69.25 106 ASN A N 1
ATOM 871 C CA . ASN A 1 106 ? 3.816 12.326 9.610 1.00 69.25 106 ASN A CA 1
ATOM 872 C C . ASN A 1 106 ? 3.749 13.859 9.459 1.00 69.25 106 ASN A C 1
ATOM 874 O O . ASN A 1 106 ? 2.940 14.506 10.119 1.00 69.25 106 ASN A O 1
ATOM 878 N N . ASN A 1 107 ? 4.590 14.441 8.597 1.00 60.78 107 ASN A N 1
ATOM 879 C CA . ASN A 1 107 ? 4.785 15.894 8.499 1.00 60.78 107 ASN A CA 1
ATOM 880 C C . ASN A 1 107 ? 4.125 16.534 7.274 1.00 60.78 107 ASN A C 1
ATOM 882 O O . ASN A 1 107 ? 4.200 17.748 7.113 1.00 60.78 107 ASN A O 1
ATOM 886 N N . ALA A 1 108 ? 3.517 15.748 6.384 1.00 54.19 108 ALA A N 1
ATOM 887 C CA . ALA A 1 108 ? 3.122 16.283 5.088 1.00 54.19 108 ALA A CA 1
ATOM 888 C C . ALA A 1 108 ? 1.834 17.114 5.144 1.00 54.19 108 ALA A C 1
ATOM 890 O O . ALA A 1 108 ? 1.657 17.979 4.296 1.00 54.19 108 ALA A O 1
ATOM 891 N N . GLY A 1 109 ? 0.907 16.852 6.081 1.00 56.38 109 GLY A N 1
ATOM 892 C CA . GLY A 1 109 ? -0.442 17.455 6.075 1.00 56.38 109 GLY A CA 1
ATOM 893 C C . GLY A 1 109 ? -1.239 17.227 4.771 1.00 56.38 109 GLY A C 1
ATOM 894 O O . GLY A 1 109 ? -2.344 17.741 4.619 1.00 56.38 109 GLY A O 1
ATOM 895 N N . ILE A 1 110 ? -0.664 16.469 3.834 1.00 67.44 110 ILE A N 1
ATOM 896 C CA . ILE A 1 110 ? -1.001 16.305 2.421 1.00 67.44 110 ILE A CA 1
ATOM 897 C C . ILE A 1 110 ? -0.680 14.837 2.079 1.00 67.44 110 ILE A C 1
ATOM 899 O O . ILE A 1 110 ? 0.256 14.262 2.636 1.00 67.44 110 ILE A O 1
ATOM 903 N N . GLY A 1 111 ? -1.449 14.218 1.181 1.00 83.06 111 GLY A N 1
ATOM 904 C CA . GLY A 1 111 ? -1.277 12.813 0.786 1.00 83.06 111 GLY A CA 1
ATOM 905 C C . GLY A 1 111 ? -2.147 11.841 1.587 1.00 83.06 111 GLY A C 1
ATOM 906 O O . GLY A 1 111 ? -3.147 12.233 2.186 1.00 83.06 111 GLY A O 1
ATOM 907 N N . TYR A 1 112 ? -1.779 10.561 1.604 1.00 91.44 112 TYR A N 1
ATOM 908 C CA . TYR A 1 112 ? -2.617 9.475 2.125 1.00 91.44 112 TYR A CA 1
ATOM 909 C C . TYR A 1 112 ? -2.391 9.144 3.608 1.00 91.44 112 TYR A C 1
ATOM 911 O O . TYR A 1 112 ? -3.103 8.308 4.164 1.00 91.44 112 TYR A O 1
ATOM 919 N N . ALA A 1 113 ? -1.459 9.827 4.280 1.00 91.88 113 ALA A N 1
ATOM 920 C CA . ALA A 1 113 ? -1.152 9.609 5.699 1.00 91.88 113 ALA A CA 1
ATOM 921 C C . ALA A 1 113 ? -2.399 9.609 6.590 1.00 91.88 113 ALA A C 1
ATOM 923 O O . ALA A 1 113 ? -2.556 8.748 7.451 1.00 91.88 113 ALA A O 1
ATOM 924 N N . LYS A 1 114 ? -3.335 10.529 6.340 1.00 91.06 114 LYS A N 1
ATOM 925 C CA . LYS A 1 114 ? -4.557 10.648 7.138 1.00 91.06 114 LYS A CA 1
ATOM 926 C C . LYS A 1 114 ? -5.439 9.403 7.060 1.00 91.06 114 LYS A C 1
ATOM 928 O O . LYS A 1 114 ? -5.935 8.951 8.089 1.00 91.06 114 LYS A O 1
ATOM 933 N N . ILE A 1 115 ? -5.631 8.848 5.861 1.00 93.75 115 ILE A N 1
ATOM 934 C CA . ILE A 1 115 ? -6.431 7.632 5.718 1.00 93.75 115 ILE A CA 1
ATOM 935 C C . ILE A 1 115 ? -5.675 6.408 6.227 1.00 93.75 115 ILE A C 1
ATOM 937 O O . ILE A 1 115 ? -6.259 5.612 6.952 1.00 93.75 115 ILE A O 1
ATOM 941 N N . TYR A 1 116 ? -4.378 6.293 5.935 1.00 95.19 116 TYR A N 1
ATOM 942 C CA . TYR A 1 116 ? -3.564 5.181 6.419 1.00 95.19 116 TYR A CA 1
ATOM 943 C C . TYR A 1 116 ? -3.581 5.088 7.954 1.00 95.19 116 TYR A C 1
ATOM 945 O O . TYR A 1 116 ? -3.811 4.015 8.505 1.00 95.19 116 TYR A O 1
ATOM 953 N N . GLN A 1 117 ? -3.447 6.220 8.652 1.00 94.25 117 GLN A N 1
ATOM 954 C CA . GLN A 1 117 ? -3.529 6.275 10.115 1.00 94.25 117 GLN A CA 1
ATOM 955 C C . GLN A 1 117 ? -4.920 5.906 10.647 1.00 94.25 117 GLN A C 1
ATOM 957 O O . GLN A 1 117 ? -5.024 5.176 11.632 1.00 94.25 117 GLN A O 1
ATOM 962 N N . ALA A 1 118 ? -5.993 6.356 9.988 1.00 95.62 118 ALA A N 1
ATOM 963 C CA . ALA A 1 118 ? -7.351 5.965 10.364 1.00 95.62 118 ALA A CA 1
ATOM 964 C C . ALA A 1 118 ? -7.572 4.451 10.205 1.00 95.62 118 ALA A C 1
ATOM 966 O O . ALA A 1 118 ? -8.172 3.823 11.075 1.00 95.62 118 ALA A O 1
ATOM 967 N N . LEU A 1 119 ? -7.049 3.856 9.127 1.00 97.25 119 LEU A N 1
ATOM 968 C CA . LEU A 1 119 ? -7.118 2.412 8.900 1.00 97.25 119 LEU A CA 1
ATOM 969 C C . LEU A 1 119 ? -6.331 1.642 9.962 1.00 97.25 119 LEU A C 1
ATOM 971 O O . LEU A 1 119 ? -6.877 0.706 10.534 1.00 97.25 119 LEU A O 1
ATOM 975 N N . LEU A 1 120 ? -5.103 2.069 10.282 1.00 95.75 120 LEU A N 1
ATOM 976 C CA . LEU A 1 120 ? -4.293 1.442 11.332 1.00 95.75 120 LEU A CA 1
ATOM 977 C C . LEU A 1 120 ? -5.022 1.427 12.678 1.00 95.75 120 LEU A C 1
ATOM 979 O O . LEU A 1 120 ? -4.997 0.417 13.374 1.00 95.75 120 LEU A O 1
ATOM 983 N N . GLN A 1 121 ? -5.679 2.530 13.042 1.00 95.19 121 GLN A N 1
ATOM 984 C CA . GLN A 1 121 ? -6.443 2.617 14.287 1.00 95.19 121 GLN A CA 1
ATOM 985 C C . GLN A 1 121 ? -7.673 1.706 14.274 1.00 95.19 121 GLN A C 1
ATOM 987 O O . GLN A 1 121 ? -7.976 1.073 15.281 1.00 95.19 121 GLN A O 1
ATOM 992 N N . ALA A 1 122 ? -8.378 1.630 13.144 1.00 96.38 122 ALA A N 1
ATOM 993 C CA . ALA A 1 122 ? -9.607 0.853 13.032 1.00 96.38 122 ALA A CA 1
ATOM 994 C C . ALA A 1 122 ? -9.373 -0.665 12.932 1.00 96.38 122 ALA A C 1
ATOM 996 O O . ALA A 1 122 ? -10.272 -1.427 13.278 1.00 96.38 122 ALA A O 1
ATOM 997 N N . THR A 1 123 ? -8.194 -1.110 12.479 1.00 95.69 123 THR A N 1
ATOM 998 C CA . THR A 1 123 ? -7.865 -2.539 12.307 1.00 95.69 123 THR A CA 1
ATOM 999 C C . THR A 1 123 ? -6.835 -3.069 13.305 1.00 95.69 123 THR A C 1
ATOM 1001 O O . THR A 1 123 ? -6.345 -4.183 13.129 1.00 95.69 123 THR A O 1
ATOM 1004 N N . ASP A 1 124 ? -6.471 -2.290 14.328 1.00 93.94 124 ASP A N 1
ATOM 1005 C CA . ASP A 1 124 ? -5.393 -2.622 15.277 1.00 93.94 124 ASP A CA 1
ATOM 1006 C C . ASP A 1 124 ? -4.062 -2.951 14.566 1.00 93.94 124 ASP A C 1
ATOM 1008 O O . ASP A 1 124 ? -3.374 -3.931 14.844 1.00 93.94 124 ASP A O 1
ATOM 1012 N N . GLY A 1 125 ? -3.721 -2.136 13.564 1.00 93.38 125 GLY A N 1
ATOM 1013 C CA . GLY A 1 125 ? -2.480 -2.245 12.797 1.00 93.38 125 GLY A CA 1
ATOM 1014 C C . GLY A 1 125 ? -2.519 -3.198 11.597 1.00 93.38 125 GLY A C 1
ATOM 1015 O O . GLY A 1 125 ? -1.548 -3.239 10.839 1.00 93.38 125 GLY A O 1
ATOM 1016 N N . ASN A 1 126 ? -3.622 -3.917 11.369 1.00 95.00 126 ASN A N 1
ATOM 1017 C CA . ASN A 1 126 ? -3.765 -4.858 10.254 1.00 95.00 126 ASN A CA 1
ATOM 1018 C C . ASN A 1 126 ? -4.134 -4.133 8.946 1.00 95.00 126 ASN A C 1
ATOM 1020 O O . ASN A 1 126 ? -5.286 -4.151 8.499 1.00 95.00 126 ASN A O 1
ATOM 1024 N N . VAL A 1 127 ? -3.159 -3.434 8.354 1.00 97.31 127 VAL A N 1
ATOM 1025 C CA . VAL A 1 127 ? -3.322 -2.688 7.093 1.00 97.31 127 VAL A CA 1
ATOM 1026 C C . VAL A 1 127 ? -2.269 -3.105 6.080 1.00 97.31 127 VAL A C 1
ATOM 1028 O O . VAL A 1 127 ? -1.084 -2.868 6.305 1.00 97.31 127 VAL A O 1
ATOM 1031 N N . ILE A 1 128 ? -2.698 -3.653 4.946 1.00 98.00 128 ILE A N 1
ATOM 1032 C CA . ILE A 1 128 ? -1.841 -4.009 3.810 1.00 98.00 128 ILE A CA 1
ATOM 1033 C C . ILE A 1 128 ? -1.934 -2.909 2.754 1.00 98.00 128 ILE A C 1
ATOM 1035 O O . ILE A 1 128 ? -3.021 -2.437 2.421 1.00 98.00 128 ILE A O 1
ATOM 1039 N N . ILE A 1 129 ? -0.798 -2.497 2.203 1.00 98.19 129 ILE A N 1
ATOM 1040 C CA . ILE A 1 129 ? -0.755 -1.497 1.131 1.00 98.19 129 ILE A CA 1
ATOM 1041 C C . ILE A 1 129 ? -0.545 -2.206 -0.202 1.00 98.19 129 ILE A C 1
ATOM 1043 O O . ILE A 1 129 ? 0.274 -3.115 -0.298 1.00 98.19 129 ILE A O 1
ATOM 1047 N N . VAL A 1 130 ? -1.254 -1.767 -1.239 1.00 98.31 130 VAL A N 1
ATOM 1048 C CA . VAL A 1 130 ? -1.056 -2.239 -2.613 1.00 98.31 130 VAL A CA 1
ATOM 1049 C C . VAL A 1 130 ? -0.762 -1.051 -3.519 1.00 98.31 130 VAL A C 1
ATOM 1051 O O . VAL A 1 130 ? -1.577 -0.142 -3.645 1.00 98.31 130 VAL A O 1
ATOM 1054 N N . ILE A 1 131 ? 0.392 -1.084 -4.176 1.00 98.00 131 ILE A N 1
ATOM 1055 C CA . ILE A 1 131 ? 0.796 -0.145 -5.221 1.00 98.00 131 ILE A CA 1
ATOM 1056 C C . ILE A 1 131 ? 0.496 -0.813 -6.569 1.00 98.00 131 ILE A C 1
ATOM 1058 O O . ILE A 1 131 ? 1.286 -1.605 -7.088 1.00 98.00 131 ILE A O 1
ATOM 1062 N N . GLY A 1 132 ? -0.699 -0.552 -7.095 1.00 97.19 132 GLY A N 1
ATOM 1063 C CA . GLY A 1 132 ? -1.176 -1.110 -8.358 1.00 97.19 132 GLY A CA 1
ATOM 1064 C C . GLY A 1 132 ? -0.681 -0.319 -9.571 1.00 97.19 132 GLY A C 1
ATOM 1065 O O . GLY A 1 132 ? -0.435 0.879 -9.478 1.00 97.19 132 GLY A O 1
ATOM 1066 N N . GLY A 1 133 ? -0.547 -0.969 -10.726 1.00 96.31 133 GLY A N 1
ATOM 1067 C CA . GLY A 1 133 ? -0.069 -0.330 -11.958 1.00 96.31 133 GLY A CA 1
ATOM 1068 C C . GLY A 1 133 ? 1.451 -0.188 -12.017 1.00 96.31 133 GLY A C 1
ATOM 1069 O O . GLY A 1 133 ? 1.967 0.530 -12.864 1.00 96.31 133 GLY A O 1
ATOM 1070 N N . ASP A 1 134 ? 2.169 -0.871 -11.127 1.00 96.50 134 ASP A N 1
ATOM 1071 C CA . ASP A 1 134 ? 3.625 -0.854 -11.098 1.00 96.50 134 ASP A CA 1
ATOM 1072 C C . ASP A 1 134 ? 4.201 -1.614 -12.297 1.00 96.50 134 ASP A C 1
ATOM 1074 O O . ASP A 1 134 ? 4.107 -2.838 -12.376 1.00 96.50 134 ASP A O 1
ATOM 1078 N N . ASP A 1 135 ? 4.781 -0.881 -13.240 1.00 94.81 135 ASP A N 1
ATOM 1079 C CA . ASP A 1 135 ? 5.456 -1.393 -14.429 1.00 94.81 135 ASP A CA 1
ATOM 1080 C C . ASP A 1 135 ? 6.983 -1.211 -14.382 1.00 94.81 135 ASP A C 1
ATOM 1082 O O . ASP A 1 135 ? 7.661 -1.459 -15.376 1.00 94.81 135 ASP A O 1
ATOM 1086 N N . GLN A 1 136 ? 7.533 -0.832 -13.223 1.00 94.88 136 GLN A N 1
ATOM 1087 C CA . GLN A 1 136 ? 8.932 -0.425 -13.044 1.00 94.88 136 GLN A CA 1
ATOM 1088 C C . GLN A 1 136 ? 9.831 -1.560 -12.524 1.00 94.88 136 GLN A C 1
ATOM 1090 O O . GLN A 1 136 ? 10.773 -1.330 -11.764 1.00 94.88 136 GLN A O 1
ATOM 1095 N N . TYR A 1 137 ? 9.545 -2.803 -12.914 1.00 92.62 137 TYR A N 1
ATOM 1096 C CA . TYR A 1 137 ? 10.392 -3.950 -12.579 1.00 92.62 137 TYR A CA 1
ATOM 1097 C C . TYR A 1 137 ? 11.649 -3.956 -13.445 1.00 92.62 137 TYR A C 1
ATOM 1099 O O . TYR A 1 137 ? 11.577 -3.825 -14.666 1.00 92.62 137 TYR A O 1
ATOM 1107 N N . THR A 1 138 ? 12.803 -4.170 -12.819 1.00 89.56 138 THR A N 1
ATOM 1108 C CA . THR A 1 138 ? 14.109 -4.179 -13.494 1.00 89.56 138 THR A CA 1
ATOM 1109 C C . THR A 1 138 ? 14.289 -5.434 -14.349 1.00 89.56 138 THR A C 1
ATOM 1111 O O . THR A 1 138 ? 14.993 -5.415 -15.357 1.00 89.56 138 THR A O 1
ATOM 1114 N N . SER A 1 139 ? 13.662 -6.545 -13.951 1.00 91.94 139 SER A N 1
ATOM 1115 C CA . SER A 1 139 ? 13.717 -7.814 -14.676 1.00 91.94 139 SER A CA 1
ATOM 1116 C C . SER A 1 139 ? 12.449 -8.649 -14.484 1.00 91.94 139 SER A C 1
ATOM 1118 O O . SER A 1 139 ? 11.673 -8.452 -13.546 1.00 91.94 139 SER A O 1
ATOM 1120 N N . LYS A 1 140 ? 12.257 -9.640 -15.365 1.00 89.62 140 LYS A N 1
ATOM 1121 C CA . LYS A 1 140 ? 11.188 -10.643 -15.219 1.00 89.62 140 LYS A CA 1
ATOM 1122 C C . LYS A 1 140 ? 11.358 -11.502 -13.967 1.00 89.62 140 LYS A C 1
ATOM 1124 O O . LYS A 1 140 ? 10.364 -11.951 -13.399 1.00 89.62 140 LYS A O 1
ATOM 1129 N N . ASP A 1 141 ? 12.600 -11.724 -13.546 1.00 91.00 141 ASP A N 1
ATOM 1130 C CA . ASP A 1 141 ? 12.890 -12.477 -12.329 1.00 91.00 141 ASP A CA 1
ATOM 1131 C C . ASP A 1 141 ? 12.427 -11.691 -11.107 1.00 91.00 141 ASP A C 1
ATOM 1133 O O . ASP A 1 141 ? 11.707 -12.238 -10.277 1.00 91.00 141 ASP A O 1
ATOM 1137 N N . GLU A 1 142 ? 12.734 -10.390 -11.053 1.00 91.56 142 GLU A N 1
ATOM 1138 C CA . GLU A 1 142 ? 12.239 -9.499 -10.005 1.00 91.56 142 GLU A CA 1
ATOM 1139 C C . GLU A 1 142 ? 10.708 -9.470 -9.976 1.00 91.56 142 GLU A C 1
ATOM 1141 O O . GLU A 1 142 ? 10.120 -9.639 -8.908 1.00 91.56 142 GLU A O 1
ATOM 1146 N N . GLU A 1 143 ? 10.053 -9.323 -11.136 1.00 90.38 143 GLU A N 1
ATOM 1147 C CA . GLU A 1 143 ? 8.596 -9.479 -11.236 1.00 90.38 143 GLU A CA 1
ATOM 1148 C C . GLU A 1 143 ? 8.145 -10.794 -10.590 1.00 90.38 143 GLU A C 1
ATOM 1150 O O . GLU A 1 143 ? 7.258 -10.813 -9.743 1.00 90.38 143 GLU A O 1
ATOM 1155 N N . GLY A 1 144 ? 8.748 -11.918 -10.968 1.00 89.19 144 GLY A N 1
ATOM 1156 C CA . GLY A 1 144 ? 8.329 -13.236 -10.501 1.00 89.19 144 GLY A CA 1
ATOM 1157 C C . GLY A 1 144 ? 8.662 -13.538 -9.036 1.00 89.19 144 GLY A C 1
ATOM 1158 O O . GLY A 1 144 ? 8.084 -14.466 -8.458 1.00 89.19 144 GLY A O 1
ATOM 1159 N N . SER A 1 145 ? 9.604 -12.815 -8.425 1.00 90.12 145 SER A N 1
ATOM 1160 C CA . SER A 1 145 ? 10.171 -13.165 -7.118 1.00 90.12 145 SER A CA 1
ATOM 1161 C C . SER A 1 145 ? 10.112 -12.087 -6.050 1.00 90.12 145 SER A C 1
ATOM 1163 O O . SER A 1 145 ? 10.581 -12.356 -4.946 1.00 90.12 145 SER A O 1
ATOM 1165 N N . SER A 1 146 ? 9.550 -10.919 -6.334 1.00 93.50 146 SER A N 1
ATOM 1166 C CA . SER A 1 146 ? 9.446 -9.833 -5.362 1.00 93.50 146 SER A CA 1
ATOM 1167 C C . SER A 1 146 ? 7.986 -9.504 -5.062 1.00 93.50 146 SER A C 1
ATOM 1169 O O . SER A 1 146 ? 7.157 -9.397 -5.966 1.00 93.50 146 SER A O 1
ATOM 1171 N N . VAL A 1 147 ? 7.681 -9.331 -3.773 1.00 96.31 147 VAL A N 1
ATOM 1172 C CA . VAL A 1 147 ? 6.364 -8.862 -3.299 1.00 96.31 147 VAL A CA 1
ATOM 1173 C C . VAL A 1 147 ? 6.150 -7.370 -3.575 1.00 96.31 147 VAL A C 1
ATOM 1175 O O . VAL A 1 147 ? 5.019 -6.908 -3.635 1.00 96.31 147 VAL A O 1
ATOM 1178 N N . ILE A 1 148 ? 7.242 -6.624 -3.740 1.00 96.69 148 ILE A N 1
ATOM 1179 C CA . ILE A 1 148 ? 7.288 -5.205 -4.087 1.00 96.69 148 ILE A CA 1
ATOM 1180 C C . ILE A 1 148 ? 8.493 -4.983 -5.002 1.00 96.69 148 ILE A C 1
ATOM 1182 O O . ILE A 1 148 ? 9.572 -5.514 -4.728 1.00 96.69 148 ILE A O 1
ATOM 1186 N N . SER A 1 149 ? 8.332 -4.221 -6.082 1.00 96.75 149 SER A N 1
ATOM 1187 C CA . SER A 1 149 ? 9.459 -3.849 -6.944 1.00 96.75 149 SER A CA 1
ATOM 1188 C C . SER A 1 149 ? 10.484 -3.010 -6.181 1.00 96.75 149 SER A C 1
ATOM 1190 O O . SER A 1 149 ? 10.167 -2.306 -5.216 1.00 96.75 149 SER A O 1
ATOM 1192 N N . ARG A 1 150 ? 11.737 -3.034 -6.631 1.00 95.75 150 ARG A N 1
ATOM 1193 C CA . ARG A 1 150 ? 12.816 -2.182 -6.132 1.00 95.75 150 ARG A CA 1
ATOM 1194 C C . ARG A 1 150 ? 12.434 -0.712 -6.261 1.00 95.75 150 ARG A C 1
ATOM 1196 O O . ARG A 1 150 ? 12.662 0.045 -5.321 1.00 95.75 150 ARG A O 1
ATOM 1203 N N . TRP A 1 151 ? 11.820 -0.327 -7.379 1.00 95.81 151 TRP A N 1
ATOM 1204 C CA . TRP A 1 151 ? 11.339 1.034 -7.598 1.00 95.81 151 TRP A CA 1
ATOM 1205 C C . TRP A 1 151 ? 10.307 1.447 -6.541 1.00 95.81 151 TRP A C 1
ATOM 1207 O O . TRP A 1 151 ? 10.508 2.439 -5.836 1.00 95.81 151 TRP A O 1
ATOM 1217 N N . ALA A 1 152 ? 9.243 0.657 -6.363 1.00 96.19 152 ALA A N 1
ATOM 1218 C CA . ALA A 1 152 ? 8.186 0.959 -5.401 1.00 96.19 152 ALA A CA 1
ATOM 1219 C C . ALA A 1 152 ? 8.727 0.955 -3.966 1.00 96.19 152 ALA A C 1
ATOM 1221 O O . ALA A 1 152 ? 8.399 1.839 -3.175 1.00 96.19 152 ALA A O 1
ATOM 1222 N N . ARG A 1 153 ? 9.625 0.016 -3.646 1.00 95.50 153 ARG A N 1
ATOM 1223 C CA . ARG A 1 153 ? 10.299 -0.061 -2.348 1.00 95.50 153 ARG A CA 1
ATOM 1224 C C . ARG A 1 153 ? 11.088 1.207 -2.045 1.00 95.50 153 ARG A C 1
ATOM 1226 O O . ARG A 1 153 ? 10.928 1.740 -0.954 1.00 95.50 153 ARG A O 1
ATOM 1233 N N . LEU A 1 154 ? 11.889 1.707 -2.987 1.00 94.06 154 LEU A N 1
ATOM 1234 C CA . LEU A 1 154 ? 12.660 2.945 -2.813 1.00 94.06 154 LEU A CA 1
ATOM 1235 C C . LEU A 1 154 ? 11.755 4.170 -2.617 1.00 94.06 154 LEU A C 1
ATOM 1237 O O . LEU A 1 154 ? 12.099 5.072 -1.860 1.00 94.06 154 LEU A O 1
ATOM 1241 N N . LYS A 1 155 ? 10.574 4.199 -3.251 1.00 92.94 155 LYS A N 1
ATOM 1242 C CA . LYS A 1 155 ? 9.610 5.300 -3.091 1.00 92.94 155 LYS A CA 1
ATOM 1243 C C . LYS A 1 155 ? 9.012 5.388 -1.689 1.00 92.94 155 LYS A C 1
ATOM 1245 O O . LYS A 1 155 ? 8.708 6.488 -1.229 1.00 92.94 155 LYS A O 1
ATOM 1250 N N . VAL A 1 156 ? 8.810 4.250 -1.029 1.00 94.25 156 VAL A N 1
ATOM 1251 C CA . VAL A 1 156 ? 8.093 4.198 0.253 1.00 94.25 156 VAL A CA 1
ATOM 1252 C C . VAL A 1 156 ? 8.992 3.865 1.443 1.00 94.25 156 VAL A C 1
ATOM 1254 O O . VAL A 1 156 ? 8.577 4.076 2.576 1.00 94.25 156 VAL A O 1
ATOM 1257 N N . SER A 1 157 ? 10.226 3.394 1.240 1.00 93.88 157 SER A N 1
ATOM 1258 C CA . SER A 1 157 ? 11.073 2.871 2.323 1.00 93.88 157 SER A CA 1
ATOM 1259 C C . SER A 1 157 ? 11.354 3.867 3.442 1.00 93.88 157 SER A C 1
ATOM 1261 O O . SER A 1 157 ? 11.445 3.461 4.593 1.00 93.88 157 SER A O 1
ATOM 1263 N N . SER A 1 158 ? 11.455 5.163 3.142 1.00 92.94 158 SER A N 1
ATOM 1264 C CA . SER A 1 158 ? 11.660 6.205 4.158 1.00 92.94 158 SER A CA 1
ATOM 1265 C C . SER A 1 158 ? 10.436 6.439 5.053 1.00 92.94 158 SER A C 1
ATOM 1267 O O . SER A 1 158 ? 10.566 6.984 6.147 1.00 92.94 158 SER A O 1
ATOM 1269 N N . GLN A 1 159 ? 9.249 6.018 4.612 1.00 93.50 159 GLN A N 1
ATOM 1270 C CA . GLN A 1 159 ? 7.976 6.218 5.310 1.00 93.50 159 GLN A CA 1
ATOM 1271 C C . GLN A 1 159 ? 7.606 5.030 6.206 1.00 93.50 159 GLN A C 1
ATOM 1273 O O . GLN A 1 159 ? 6.711 5.135 7.047 1.00 93.50 159 GLN A O 1
ATOM 1278 N N . PHE A 1 160 ? 8.271 3.885 6.037 1.00 94.19 160 PHE A N 1
ATOM 1279 C CA . PHE A 1 160 ? 7.936 2.643 6.725 1.00 94.19 160 PHE A CA 1
ATOM 1280 C C . PHE A 1 160 ? 9.153 2.039 7.412 1.00 94.19 160 PHE A C 1
ATOM 1282 O O . PHE A 1 160 ? 10.259 2.012 6.883 1.00 94.19 160 PHE A O 1
ATOM 1289 N N . LYS A 1 161 ? 8.934 1.479 8.602 1.00 92.56 161 LYS A N 1
ATOM 1290 C CA . LYS A 1 161 ? 9.951 0.654 9.257 1.00 92.56 161 LYS A CA 1
ATOM 1291 C C . LYS A 1 161 ? 10.136 -0.648 8.475 1.00 92.56 161 LYS A C 1
ATOM 1293 O O . LYS A 1 161 ? 9.189 -1.150 7.871 1.00 92.56 161 LYS A O 1
ATOM 1298 N N . ALA A 1 162 ? 11.328 -1.239 8.569 1.00 90.94 162 ALA A N 1
ATOM 1299 C CA . ALA A 1 162 ? 11.666 -2.486 7.878 1.00 90.94 162 ALA A CA 1
ATOM 1300 C C . ALA A 1 162 ? 10.648 -3.619 8.123 1.00 90.94 162 ALA A C 1
ATOM 1302 O O . ALA A 1 162 ? 10.334 -4.357 7.199 1.00 90.94 162 ALA A O 1
ATOM 1303 N N . GLU A 1 163 ? 10.065 -3.682 9.324 1.00 91.88 163 GLU A N 1
ATOM 1304 C CA . GLU A 1 163 ? 9.042 -4.658 9.739 1.00 91.88 163 GLU A CA 1
ATOM 1305 C C . GLU A 1 163 ? 7.720 -4.627 8.935 1.00 91.88 163 GLU A C 1
ATOM 1307 O O . GLU A 1 163 ? 6.948 -5.583 8.979 1.00 91.88 163 GLU A O 1
ATOM 1312 N N . PHE A 1 164 ? 7.438 -3.537 8.212 1.00 90.75 164 PHE A N 1
ATOM 1313 C CA . PHE A 1 164 ? 6.293 -3.425 7.290 1.00 90.75 164 PHE A CA 1
ATOM 1314 C C . PHE A 1 164 ? 6.664 -3.797 5.848 1.00 90.75 164 PHE A C 1
ATOM 1316 O O . PHE A 1 164 ? 5.791 -4.048 5.023 1.00 90.75 164 PHE A O 1
ATOM 1323 N N . LEU A 1 165 ? 7.962 -3.797 5.534 1.00 91.31 165 LEU A N 1
ATOM 1324 C CA . LEU A 1 165 ? 8.491 -4.136 4.213 1.00 91.31 165 LEU A CA 1
ATOM 1325 C C . LEU A 1 165 ? 8.884 -5.615 4.119 1.00 91.31 165 LEU A C 1
ATOM 1327 O O . LEU A 1 165 ? 8.968 -6.149 3.018 1.00 91.31 165 LEU A O 1
ATOM 1331 N N . ASP A 1 166 ? 9.163 -6.260 5.253 1.00 91.00 166 ASP A N 1
ATOM 1332 C CA . ASP A 1 166 ? 9.677 -7.630 5.333 1.00 91.00 166 ASP A CA 1
ATOM 1333 C C . ASP A 1 166 ? 8.636 -8.664 5.810 1.00 91.00 166 ASP A C 1
ATOM 1335 O O . ASP A 1 166 ? 8.958 -9.846 5.933 1.00 91.00 166 ASP A O 1
ATOM 1339 N N . GLY A 1 167 ? 7.391 -8.240 6.056 1.00 90.25 167 GLY A N 1
ATOM 1340 C CA . GLY A 1 167 ? 6.277 -9.126 6.398 1.00 90.25 167 GLY A CA 1
ATOM 1341 C C . GLY A 1 167 ? 6.056 -9.383 7.888 1.00 90.25 167 GLY A C 1
ATOM 1342 O O . GLY A 1 167 ? 5.092 -10.063 8.232 1.00 90.25 167 GLY A O 1
ATOM 1343 N N . LYS A 1 168 ? 6.897 -8.848 8.789 1.00 91.75 168 LYS A N 1
ATOM 1344 C CA . LYS A 1 168 ? 6.768 -9.111 10.237 1.00 91.75 168 LYS A CA 1
ATOM 1345 C C . LYS A 1 168 ? 5.508 -8.522 10.860 1.00 91.75 168 LYS A C 1
ATOM 1347 O O . LYS A 1 168 ? 4.940 -9.126 11.770 1.00 91.75 168 LYS A O 1
ATOM 1352 N N . LYS A 1 169 ? 5.118 -7.319 10.428 1.00 91.50 169 LYS A N 1
ATOM 1353 C CA . LYS A 1 169 ? 3.928 -6.605 10.925 1.00 91.50 169 LYS A CA 1
ATOM 1354 C C . LYS A 1 169 ? 2.844 -6.434 9.881 1.00 91.50 169 LYS A C 1
ATOM 1356 O O . LYS A 1 169 ? 1.669 -6.453 10.224 1.00 91.50 169 LYS A O 1
ATOM 1361 N N . SER A 1 170 ? 3.242 -6.205 8.638 1.00 94.56 170 SER A N 1
ATOM 1362 C CA . SER A 1 170 ? 2.341 -6.070 7.502 1.00 94.56 170 SER A CA 1
ATOM 1363 C C . SER A 1 170 ? 3.131 -6.225 6.204 1.00 94.56 170 SER A C 1
ATOM 1365 O O . SER A 1 170 ? 4.328 -6.518 6.233 1.00 94.56 170 SER A O 1
ATOM 1367 N N . PHE A 1 171 ? 2.461 -6.000 5.079 1.00 96.62 171 PHE A N 1
ATOM 1368 C CA . PHE A 1 171 ? 3.040 -5.992 3.752 1.00 96.62 171 PHE A CA 1
ATOM 1369 C C . PHE A 1 171 ? 2.718 -4.708 2.993 1.00 96.62 171 PHE A C 1
ATOM 1371 O O . PHE A 1 171 ? 1.628 -4.137 3.094 1.00 96.62 171 PHE A O 1
ATOM 1378 N N . ILE A 1 172 ? 3.675 -4.317 2.157 1.00 97.69 172 ILE A N 1
ATOM 1379 C CA . ILE A 1 172 ? 3.453 -3.429 1.024 1.00 97.69 172 ILE A CA 1
ATOM 1380 C C . ILE A 1 172 ? 3.685 -4.265 -0.222 1.00 97.69 172 ILE A C 1
ATOM 1382 O O . ILE A 1 172 ? 4.781 -4.788 -0.420 1.00 97.69 172 ILE A O 1
ATOM 1386 N N . PHE A 1 173 ? 2.650 -4.399 -1.037 1.00 97.94 173 PHE A N 1
ATOM 1387 C CA . PHE A 1 173 ? 2.721 -5.089 -2.308 1.00 97.94 173 PHE A CA 1
ATOM 1388 C C . PHE A 1 173 ? 2.809 -4.110 -3.464 1.00 97.94 173 PHE A C 1
ATOM 1390 O O . PHE A 1 173 ? 2.276 -3.001 -3.393 1.00 97.94 173 PHE A O 1
ATOM 1397 N N . SER A 1 174 ? 3.422 -4.541 -4.561 1.00 97.94 174 SER A N 1
ATOM 1398 C CA . SER A 1 174 ? 3.247 -3.869 -5.840 1.00 97.94 174 SER A CA 1
ATOM 1399 C C . SER A 1 174 ? 3.094 -4.870 -6.973 1.00 97.94 174 SER A C 1
ATOM 1401 O O . SER A 1 174 ? 3.634 -5.971 -6.931 1.00 97.94 174 SER A O 1
ATOM 1403 N N . TRP A 1 175 ? 2.333 -4.496 -7.997 1.00 97.50 175 TRP A N 1
ATOM 1404 C CA . TRP A 1 175 ? 2.219 -5.250 -9.245 1.00 97.50 175 TRP A CA 1
ATOM 1405 C C . TRP A 1 175 ? 1.591 -4.383 -10.334 1.00 97.50 175 TRP A C 1
ATOM 1407 O O . TRP A 1 175 ? 0.905 -3.402 -10.048 1.00 97.50 175 TRP A O 1
ATOM 1417 N N . ASN A 1 176 ? 1.780 -4.775 -11.595 1.00 94.56 176 ASN A N 1
ATOM 1418 C CA . ASN A 1 176 ? 1.193 -4.063 -12.726 1.00 94.56 176 ASN A CA 1
ATOM 1419 C C . ASN A 1 176 ? -0.330 -4.283 -12.778 1.00 94.56 176 ASN A C 1
ATOM 1421 O O . ASN A 1 176 ? -1.118 -3.492 -12.264 1.00 94.56 176 ASN A O 1
ATOM 1425 N N . LYS A 1 177 ? -0.772 -5.405 -13.356 1.00 92.00 177 LYS A N 1
ATOM 1426 C CA . LYS A 1 177 ? -2.201 -5.670 -13.612 1.00 92.00 177 LYS A CA 1
ATOM 1427 C C . LYS A 1 177 ? -2.820 -6.648 -12.624 1.00 92.00 177 LYS A C 1
ATOM 1429 O O . LYS A 1 177 ? -3.956 -6.465 -12.198 1.00 92.00 177 LYS A O 1
ATOM 1434 N N . ILE A 1 178 ? -2.080 -7.698 -12.292 1.00 93.88 178 ILE A N 1
ATOM 1435 C CA . ILE A 1 178 ? -2.536 -8.786 -11.435 1.00 93.88 178 ILE A CA 1
ATOM 1436 C C . ILE A 1 178 ? -1.449 -9.128 -10.430 1.00 93.88 178 ILE A C 1
ATOM 1438 O O . ILE A 1 178 ? -0.259 -9.011 -10.731 1.00 93.88 178 ILE A O 1
ATOM 1442 N N . HIS A 1 179 ? -1.881 -9.590 -9.263 1.00 95.38 179 HIS A N 1
ATOM 1443 C CA . HIS A 1 179 ? -0.997 -10.227 -8.308 1.00 95.38 179 HIS A CA 1
ATOM 1444 C C . HIS A 1 179 ? -0.370 -11.497 -8.916 1.00 95.38 179 HIS A C 1
ATOM 1446 O O . HIS A 1 179 ? -0.723 -11.978 -9.995 1.00 95.38 179 HIS A O 1
ATOM 1452 N N . ARG A 1 180 ? 0.600 -12.037 -8.194 1.00 94.62 180 ARG A N 1
ATOM 1453 C CA . ARG A 1 180 ? 1.436 -13.177 -8.588 1.00 94.62 180 ARG A CA 1
ATOM 1454 C C . ARG A 1 180 ? 1.544 -14.118 -7.403 1.00 94.62 180 ARG A C 1
ATOM 1456 O O . ARG A 1 180 ? 1.342 -13.681 -6.273 1.00 94.62 180 ARG A O 1
ATOM 1463 N N . ARG A 1 181 ? 1.977 -15.350 -7.659 1.00 93.62 181 ARG A N 1
ATOM 1464 C CA . ARG A 1 181 ? 2.093 -16.403 -6.644 1.00 93.62 181 ARG A CA 1
ATOM 1465 C C . ARG A 1 181 ? 2.846 -15.974 -5.378 1.00 93.62 181 ARG A C 1
ATOM 1467 O O . ARG A 1 181 ? 2.439 -16.341 -4.288 1.00 93.62 181 ARG A O 1
ATOM 1474 N N . ILE A 1 182 ? 3.890 -15.149 -5.492 1.00 94.44 182 ILE A N 1
ATOM 1475 C CA . ILE A 1 182 ? 4.612 -14.670 -4.305 1.00 94.44 182 ILE A CA 1
ATOM 1476 C C . ILE A 1 182 ? 3.756 -13.788 -3.382 1.00 94.44 182 ILE A C 1
ATOM 1478 O O . ILE A 1 182 ? 3.929 -13.822 -2.170 1.00 94.44 182 ILE A O 1
ATOM 1482 N N . HIS A 1 183 ? 2.807 -13.029 -3.933 1.00 95.88 183 HIS A N 1
ATOM 1483 C CA . HIS A 1 183 ? 1.865 -12.238 -3.141 1.00 95.88 183 HIS A CA 1
ATOM 1484 C C . HIS A 1 183 ? 0.870 -13.142 -2.411 1.00 95.88 183 HIS A C 1
ATOM 1486 O O . HIS A 1 183 ? 0.517 -12.859 -1.272 1.00 95.88 183 HIS A O 1
ATOM 1492 N N . GLU A 1 184 ? 0.450 -14.245 -3.043 1.00 94.25 184 GLU A N 1
ATOM 1493 C CA . GLU A 1 184 ? -0.377 -15.266 -2.391 1.00 94.25 184 GLU A CA 1
ATOM 1494 C C . GLU A 1 184 ? 0.384 -15.905 -1.221 1.00 94.25 184 GLU A C 1
ATOM 1496 O O . GLU A 1 184 ? -0.131 -15.957 -0.109 1.00 94.25 184 GLU A O 1
ATOM 1501 N N . GLU A 1 185 ? 1.629 -16.333 -1.449 1.00 93.25 185 GLU A N 1
ATOM 1502 C CA . GLU A 1 185 ? 2.495 -16.939 -0.428 1.00 93.25 185 GLU A CA 1
ATOM 1503 C C . GLU A 1 185 ? 2.769 -15.975 0.738 1.00 93.25 185 GLU A C 1
ATOM 1505 O O . GLU A 1 185 ? 2.652 -16.360 1.901 1.00 93.25 185 GLU A O 1
ATOM 1510 N N . ALA A 1 186 ? 3.059 -14.706 0.440 1.00 94.69 186 ALA A N 1
ATOM 1511 C CA . ALA A 1 186 ? 3.256 -13.664 1.444 1.00 94.69 186 ALA A CA 1
ATOM 1512 C C . ALA A 1 186 ? 1.992 -13.411 2.274 1.00 94.69 186 ALA A C 1
ATOM 1514 O O . ALA A 1 186 ? 2.063 -13.262 3.493 1.00 94.69 186 ALA A O 1
ATOM 1515 N N . LEU A 1 187 ? 0.823 -13.401 1.632 1.00 93.50 187 LEU A N 1
ATOM 1516 C CA . LEU A 1 187 ? -0.441 -13.169 2.317 1.00 93.50 187 LEU A CA 1
ATOM 1517 C C . LEU A 1 187 ? -0.879 -14.379 3.160 1.00 93.50 187 LEU A C 1
ATOM 1519 O O . LEU A 1 187 ? -1.425 -14.202 4.245 1.00 93.50 187 LEU A O 1
ATOM 1523 N N . LEU A 1 188 ? -0.589 -15.605 2.715 1.00 91.75 188 LEU A N 1
ATOM 1524 C CA . LEU A 1 188 ? -0.763 -16.807 3.539 1.00 91.75 188 LEU A CA 1
ATOM 1525 C C . LEU A 1 188 ? 0.144 -16.768 4.769 1.00 91.75 188 LEU A C 1
ATOM 1527 O O . LEU A 1 188 ? -0.327 -17.034 5.871 1.00 91.75 188 LEU A O 1
ATOM 1531 N N . HIS A 1 189 ? 1.412 -16.383 4.593 1.00 92.44 189 HIS A N 1
ATOM 1532 C CA . HIS A 1 189 ? 2.341 -16.186 5.703 1.00 92.44 189 HIS A CA 1
ATOM 1533 C C . HIS A 1 189 ? 1.829 -15.125 6.685 1.00 92.44 189 HIS A C 1
ATOM 1535 O O . HIS A 1 189 ? 1.927 -15.311 7.893 1.00 92.44 189 HIS A O 1
ATOM 1541 N N . TYR A 1 190 ? 1.265 -14.023 6.184 1.00 92.25 190 TYR A N 1
ATOM 1542 C CA . TYR A 1 190 ? 0.703 -12.960 7.018 1.00 92.25 190 TYR A CA 1
ATOM 1543 C C . TYR A 1 190 ? -0.424 -13.451 7.933 1.00 92.25 190 TYR A C 1
ATOM 1545 O O . TYR A 1 190 ? -0.488 -13.076 9.102 1.00 92.25 190 TYR A O 1
ATOM 1553 N N . PHE A 1 191 ? -1.324 -14.276 7.395 1.00 90.00 191 PHE A N 1
ATOM 1554 C CA . PHE A 1 191 ? -2.487 -14.749 8.138 1.00 90.00 191 PHE A CA 1
ATOM 1555 C C . PHE A 1 191 ? -2.231 -15.991 8.991 1.00 90.00 191 PHE A C 1
ATOM 1557 O O . PHE A 1 191 ? -3.109 -16.363 9.769 1.00 90.00 191 PHE A O 1
ATOM 1564 N N . ASP A 1 192 ? -1.063 -16.621 8.876 1.00 89.06 192 ASP A N 1
ATOM 1565 C CA . ASP A 1 192 ? -0.684 -17.766 9.696 1.00 89.06 192 ASP A CA 1
ATOM 1566 C C . ASP A 1 192 ? -0.313 -17.310 11.124 1.00 89.06 192 ASP A C 1
ATOM 1568 O O . ASP A 1 192 ? 0.719 -16.657 11.322 1.00 89.06 192 ASP A O 1
ATOM 1572 N N . PRO A 1 193 ? -1.091 -17.686 12.162 1.00 88.56 193 PRO A N 1
ATOM 1573 C CA . PRO A 1 193 ? -0.788 -17.306 13.541 1.00 88.56 193 PRO A CA 1
ATOM 1574 C C . PRO A 1 193 ? 0.577 -17.810 14.026 1.00 88.56 193 PRO A C 1
ATOM 1576 O O . PRO A 1 193 ? 1.173 -17.208 14.918 1.00 88.56 193 PRO A O 1
ATOM 1579 N N . SER A 1 194 ? 1.090 -18.899 13.444 1.00 90.19 194 SER A N 1
ATOM 1580 C CA . SER A 1 194 ? 2.404 -19.460 13.776 1.00 90.19 194 SER A CA 1
ATOM 1581 C C . SER A 1 194 ? 3.573 -18.659 13.192 1.00 90.19 194 SER A C 1
ATOM 1583 O O . SER A 1 194 ? 4.717 -18.857 13.609 1.00 90.19 194 SER A O 1
ATOM 1585 N N . LYS A 1 195 ? 3.295 -17.742 12.257 1.00 91.31 195 LYS A N 1
ATOM 1586 C CA . LYS A 1 195 ? 4.277 -16.916 11.542 1.00 91.31 195 LYS A CA 1
ATOM 1587 C C . LYS A 1 195 ? 4.271 -15.447 11.965 1.00 91.31 195 LYS A C 1
ATOM 1589 O O . LYS A 1 195 ? 5.078 -14.668 11.461 1.00 91.31 195 LYS A O 1
ATOM 1594 N N . ILE A 1 196 ? 3.421 -15.061 12.919 1.00 89.25 196 ILE A N 1
ATOM 1595 C CA . ILE A 1 196 ? 3.357 -13.687 13.437 1.00 89.25 196 ILE A CA 1
ATOM 1596 C C . ILE A 1 196 ? 4.745 -13.229 13.911 1.00 89.25 196 ILE A C 1
ATOM 1598 O O . ILE A 1 196 ? 5.415 -13.912 14.687 1.00 89.25 196 ILE A O 1
ATOM 1602 N N . GLY A 1 197 ? 5.179 -12.057 13.439 1.00 90.19 197 GLY A N 1
ATOM 1603 C CA . GLY A 1 197 ? 6.480 -11.474 13.777 1.00 90.19 197 GLY A CA 1
ATOM 1604 C C . GLY A 1 197 ? 7.682 -12.126 13.085 1.00 90.19 197 GLY A C 1
ATOM 1605 O O . GLY A 1 197 ? 8.809 -11.662 13.281 1.00 90.19 197 GLY A O 1
ATOM 1606 N N . GLN A 1 198 ? 7.477 -13.166 12.270 1.00 94.44 198 GLN A N 1
ATOM 1607 C CA . GLN A 1 198 ? 8.524 -13.752 11.436 1.00 94.44 198 GLN A CA 1
ATOM 1608 C C . GLN A 1 198 ? 8.644 -12.973 10.129 1.00 94.44 198 GLN A C 1
ATOM 1610 O O . GLN A 1 198 ? 7.668 -12.458 9.588 1.00 94.44 198 GLN A O 1
ATOM 1615 N N . LYS A 1 199 ? 9.876 -12.857 9.635 1.00 95.31 199 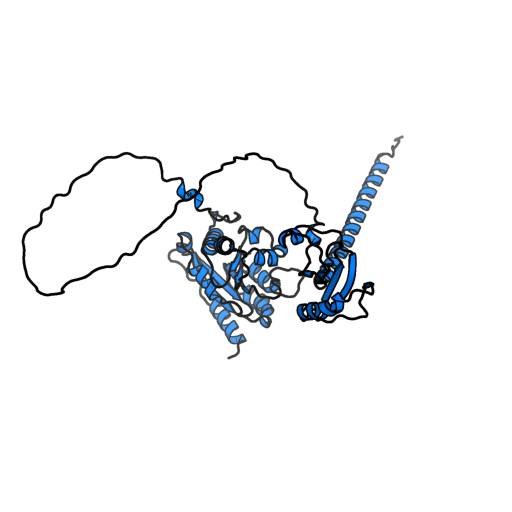LYS A N 1
ATOM 1616 C CA . LYS A 1 199 ? 10.134 -12.274 8.322 1.00 95.31 199 LYS A CA 1
ATOM 1617 C C . LYS A 1 199 ? 9.637 -13.242 7.253 1.00 95.31 199 LYS A C 1
ATOM 1619 O O . LYS A 1 199 ? 9.931 -14.432 7.337 1.00 95.31 199 LYS A O 1
ATOM 1624 N N . PHE A 1 200 ? 8.964 -12.726 6.233 1.00 94.81 200 PHE A N 1
ATOM 1625 C CA . PHE A 1 200 ? 8.632 -13.525 5.066 1.00 94.81 200 PHE A CA 1
ATOM 1626 C C . PHE A 1 200 ? 9.884 -13.770 4.225 1.00 94.81 200 PHE A C 1
ATOM 1628 O O . PHE A 1 200 ? 10.534 -12.838 3.743 1.00 94.81 200 PHE A O 1
ATOM 1635 N N . GLU A 1 201 ? 10.210 -15.042 4.039 1.00 91.69 201 GLU A N 1
ATOM 1636 C CA . GLU A 1 201 ? 11.265 -15.491 3.144 1.00 91.69 201 GLU A CA 1
ATOM 1637 C C . GLU A 1 201 ? 10.634 -16.373 2.078 1.00 91.69 201 GLU A C 1
ATOM 1639 O O . GLU A 1 201 ? 9.922 -17.329 2.386 1.00 91.69 201 GLU A O 1
ATOM 1644 N N . LYS A 1 202 ? 10.878 -16.034 0.811 1.00 84.50 202 LYS A N 1
ATOM 1645 C CA . LYS A 1 202 ? 10.424 -16.862 -0.300 1.00 84.50 202 LYS A CA 1
ATOM 1646 C C . LYS A 1 202 ? 11.113 -18.217 -0.184 1.00 84.50 202 LYS A C 1
ATOM 1648 O O . LYS A 1 202 ? 12.342 -18.281 -0.209 1.00 84.50 202 LYS A O 1
ATOM 1653 N N . GLU A 1 203 ? 10.334 -19.289 -0.107 1.00 73.94 203 GLU A N 1
ATOM 1654 C CA . GLU A 1 203 ? 10.889 -20.635 -0.165 1.00 73.94 203 GLU A CA 1
ATOM 1655 C C . GLU A 1 203 ? 11.588 -20.814 -1.520 1.00 73.94 203 GLU A C 1
ATOM 1657 O O . GLU A 1 203 ? 10.968 -20.773 -2.589 1.00 73.94 203 GLU A O 1
ATOM 1662 N N . SER A 1 204 ? 12.914 -20.965 -1.500 1.00 58.06 204 SER A N 1
ATOM 1663 C CA . SER A 1 204 ? 13.644 -21.373 -2.689 1.00 58.06 204 SER A CA 1
ATOM 1664 C C . SER A 1 204 ? 13.237 -22.814 -2.994 1.00 58.06 204 SER A C 1
ATOM 1666 O O . SER A 1 204 ? 13.519 -23.743 -2.237 1.00 58.06 204 SER A O 1
ATOM 1668 N N . ASN A 1 205 ? 12.562 -23.020 -4.128 1.00 49.66 205 ASN A N 1
ATOM 1669 C CA . ASN A 1 205 ? 12.145 -24.350 -4.592 1.00 49.66 205 ASN A CA 1
ATOM 1670 C C . ASN A 1 205 ? 13.314 -25.349 -4.759 1.00 49.66 205 ASN A C 1
ATOM 1672 O O . ASN A 1 205 ? 13.078 -26.528 -5.023 1.00 49.66 205 ASN A O 1
ATOM 1676 N N . GLU A 1 206 ? 14.562 -24.918 -4.570 1.00 45.41 206 GLU A N 1
ATOM 1677 C CA . GLU A 1 206 ? 15.771 -25.736 -4.647 1.00 45.41 206 GLU A CA 1
ATOM 1678 C C . GLU A 1 206 ? 15.836 -26.839 -3.579 1.00 45.41 206 GLU A C 1
ATOM 1680 O O . GLU A 1 206 ? 16.377 -27.909 -3.853 1.00 45.41 206 GLU A O 1
ATOM 1685 N N . ARG A 1 207 ? 15.207 -26.674 -2.404 1.00 35.97 207 ARG A N 1
ATOM 1686 C CA . ARG A 1 207 ? 15.231 -27.728 -1.364 1.00 35.97 207 ARG A CA 1
ATOM 1687 C C . ARG A 1 207 ? 14.266 -28.890 -1.609 1.00 35.97 207 ARG A C 1
ATOM 1689 O O . ARG A 1 207 ? 14.440 -29.950 -1.022 1.00 35.97 207 ARG A O 1
ATOM 1696 N N . SER A 1 208 ? 13.298 -28.747 -2.517 1.00 37.28 208 SER A N 1
ATOM 1697 C CA . SER A 1 208 ? 12.341 -29.825 -2.828 1.00 37.28 208 SER A CA 1
ATOM 1698 C C . SER A 1 208 ? 12.877 -30.874 -3.816 1.00 37.28 208 SER A C 1
ATOM 1700 O O . SER A 1 208 ? 12.251 -31.916 -4.007 1.00 37.28 208 SER A O 1
ATOM 1702 N N . SER A 1 209 ? 14.043 -30.629 -4.428 1.00 37.06 209 SER A N 1
ATOM 1703 C CA . SER A 1 209 ? 14.615 -31.504 -5.465 1.00 37.06 209 SER A CA 1
ATOM 1704 C C . SER A 1 209 ? 15.744 -32.423 -4.976 1.00 37.06 209 SER A C 1
ATOM 1706 O O . SER A 1 209 ? 16.230 -33.236 -5.759 1.00 37.06 209 SER A O 1
ATOM 1708 N N . GLN A 1 2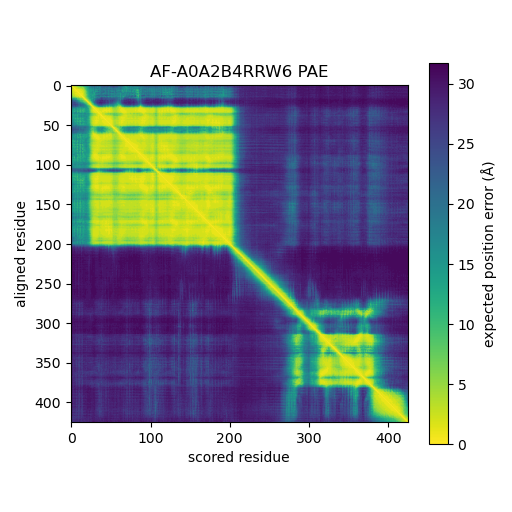10 ? 16.152 -32.351 -3.701 1.00 37.03 210 GLN A N 1
ATOM 1709 C CA . GLN A 1 210 ? 17.232 -33.192 -3.152 1.00 37.03 210 GLN A CA 1
ATOM 1710 C C . GLN A 1 210 ? 16.791 -34.271 -2.145 1.00 37.03 210 GLN A C 1
ATOM 1712 O O . GLN A 1 210 ? 17.600 -35.126 -1.802 1.00 37.03 210 GLN A O 1
ATOM 1717 N N . GLU A 1 211 ? 15.509 -34.353 -1.774 1.00 36.06 211 GLU A N 1
ATOM 1718 C CA . GLU A 1 211 ? 14.969 -35.439 -0.930 1.00 36.06 211 GLU A CA 1
ATOM 1719 C C . GLU A 1 211 ? 14.011 -36.367 -1.698 1.00 36.06 211 GLU A C 1
ATOM 1721 O O . GLU A 1 211 ? 12.885 -36.636 -1.296 1.00 36.06 211 GLU A O 1
ATOM 1726 N N . LYS A 1 212 ? 14.463 -36.894 -2.838 1.00 36.78 212 LYS A N 1
ATOM 1727 C CA . LYS A 1 212 ? 13.907 -38.124 -3.431 1.00 36.78 212 LYS A CA 1
ATOM 1728 C C . LYS A 1 212 ? 15.009 -38.898 -4.142 1.00 36.78 212 LYS A C 1
ATOM 1730 O O . LYS A 1 212 ? 14.974 -38.986 -5.357 1.00 36.78 212 LYS A O 1
ATOM 1735 N N . ASN A 1 213 ? 16.001 -39.415 -3.412 1.00 36.75 213 ASN A N 1
ATOM 1736 C CA . ASN A 1 213 ? 16.902 -40.465 -3.915 1.00 36.75 213 ASN A CA 1
ATOM 1737 C C . ASN A 1 213 ? 17.643 -41.193 -2.778 1.00 36.75 213 ASN A C 1
ATOM 1739 O O . ASN A 1 213 ? 18.855 -41.068 -2.642 1.00 36.75 213 ASN A O 1
ATOM 1743 N N . THR A 1 214 ? 16.915 -41.948 -1.953 1.00 29.19 214 THR A N 1
ATOM 1744 C CA . THR A 1 214 ? 17.352 -43.148 -1.187 1.00 29.19 214 THR A CA 1
ATOM 1745 C C . THR A 1 214 ? 16.116 -43.603 -0.394 1.00 29.19 214 THR A C 1
ATOM 1747 O O . THR A 1 214 ? 15.471 -42.764 0.214 1.00 29.19 214 THR A O 1
ATOM 1750 N N . THR A 1 215 ? 15.619 -44.837 -0.357 1.00 29.86 215 THR A N 1
ATOM 1751 C CA . THR A 1 215 ? 16.065 -46.186 -0.729 1.00 29.86 215 THR A CA 1
ATOM 1752 C C . THR A 1 215 ? 14.778 -47.029 -0.817 1.00 29.86 215 THR A C 1
ATOM 1754 O O . THR A 1 215 ? 13.859 -46.747 -0.057 1.00 29.86 215 THR A O 1
ATOM 1757 N N . ASP A 1 216 ? 14.681 -48.004 -1.731 1.00 31.56 216 ASP A N 1
ATOM 1758 C CA . ASP A 1 216 ? 14.222 -49.381 -1.431 1.00 31.56 216 ASP A CA 1
ATOM 1759 C C . ASP A 1 216 ? 13.855 -50.185 -2.694 1.00 31.56 216 ASP A C 1
ATOM 1761 O O . ASP A 1 216 ? 12.841 -49.984 -3.354 1.00 31.56 216 ASP A O 1
ATOM 1765 N N . SER A 1 217 ? 14.759 -51.111 -3.021 1.00 32.44 217 SER A N 1
ATOM 1766 C CA . SER A 1 217 ? 14.511 -52.554 -3.123 1.00 32.44 217 SER A CA 1
ATOM 1767 C C . SER A 1 217 ? 13.191 -53.049 -3.752 1.00 32.44 217 SER A C 1
ATOM 1769 O O . SER A 1 217 ? 12.120 -52.996 -3.156 1.00 32.44 217 SER A O 1
ATOM 1771 N N . LEU A 1 218 ? 13.336 -53.695 -4.920 1.00 35.19 218 LEU A N 1
ATOM 1772 C CA . LEU A 1 218 ? 12.492 -54.789 -5.450 1.00 35.19 218 LEU A CA 1
ATOM 1773 C C . LEU A 1 218 ? 12.000 -55.741 -4.334 1.00 35.19 218 LEU A C 1
ATOM 1775 O O . LEU A 1 218 ? 12.776 -56.004 -3.412 1.00 35.19 218 LEU A O 1
ATOM 1779 N N . PRO A 1 219 ? 10.804 -56.370 -4.449 1.00 38.44 219 PRO A N 1
ATOM 1780 C CA . PRO A 1 219 ? 10.511 -57.278 -5.568 1.00 38.44 219 PRO A CA 1
ATOM 1781 C C . PRO A 1 219 ? 9.041 -57.359 -6.042 1.00 38.44 219 PRO A C 1
ATOM 1783 O O . PRO A 1 219 ? 8.099 -57.063 -5.319 1.00 38.44 219 PRO A O 1
ATOM 1786 N N . GLY A 1 220 ? 8.853 -57.935 -7.237 1.00 27.91 220 GLY A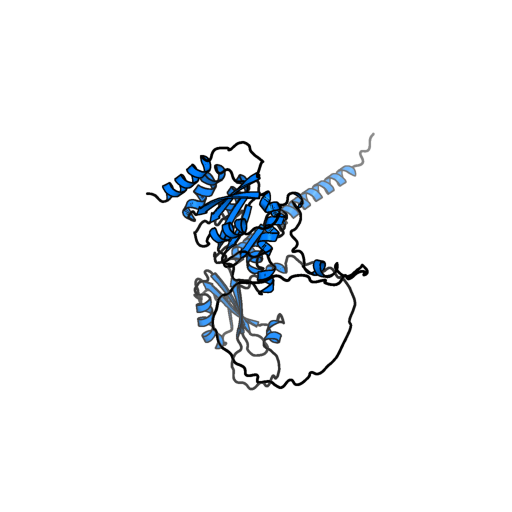 N 1
ATOM 1787 C CA . GLY A 1 220 ? 7.704 -58.817 -7.488 1.00 27.91 220 GLY A CA 1
ATOM 1788 C C . GLY A 1 220 ? 6.682 -58.376 -8.538 1.00 27.91 220 GLY A C 1
ATOM 1789 O O . GLY A 1 220 ? 5.632 -57.835 -8.219 1.00 27.91 220 GLY A O 1
ATOM 1790 N N . THR A 1 221 ? 6.929 -58.756 -9.794 1.00 30.83 221 THR A N 1
ATOM 1791 C CA . THR A 1 221 ? 5.890 -59.029 -10.809 1.00 30.83 221 THR A CA 1
ATOM 1792 C C . THR A 1 221 ? 4.760 -59.905 -10.252 1.00 30.83 221 THR A C 1
ATOM 1794 O O . THR A 1 221 ? 5.046 -60.879 -9.550 1.00 30.83 221 THR A O 1
ATOM 1797 N N . PRO A 1 222 ? 3.516 -59.721 -10.730 1.00 32.19 222 PRO A N 1
ATOM 1798 C CA . PRO A 1 222 ? 2.946 -60.811 -11.520 1.00 32.19 222 PRO A CA 1
ATOM 1799 C C . PRO A 1 222 ? 2.169 -60.401 -12.780 1.00 32.19 222 PRO A C 1
ATOM 1801 O O . PRO A 1 222 ? 1.319 -59.518 -12.809 1.00 32.19 222 PRO A O 1
ATOM 1804 N N . LYS A 1 223 ? 2.484 -61.197 -13.802 1.00 27.77 223 LYS A N 1
ATOM 1805 C CA . LYS A 1 223 ? 1.794 -61.520 -15.050 1.00 27.77 223 LYS A CA 1
ATOM 1806 C C . LYS A 1 223 ? 0.261 -61.430 -15.040 1.00 27.77 223 LYS A C 1
ATOM 1808 O O . LYS A 1 223 ? -0.427 -62.062 -14.245 1.00 27.77 223 LYS A O 1
ATOM 1813 N N . THR A 1 224 ? -0.207 -60.796 -16.106 1.00 29.20 224 THR A N 1
ATOM 1814 C CA . THR A 1 224 ? -1.455 -60.974 -16.851 1.00 29.20 224 THR A CA 1
ATOM 1815 C C . THR A 1 224 ? -1.927 -62.433 -16.939 1.00 29.20 224 THR A C 1
ATOM 1817 O O . THR A 1 224 ? -1.156 -63.315 -17.327 1.00 29.20 224 THR A O 1
ATOM 1820 N N . LYS A 1 225 ? -3.226 -62.677 -16.716 1.00 30.64 225 LYS A N 1
ATOM 1821 C CA . LYS A 1 225 ? -3.957 -63.787 -17.344 1.00 30.64 225 LYS A CA 1
ATOM 1822 C C . LYS A 1 225 ? -5.362 -63.348 -17.749 1.00 30.64 225 LYS A C 1
ATOM 1824 O O . LYS A 1 225 ? -6.185 -62.971 -16.925 1.00 30.64 225 LYS A O 1
ATOM 1829 N N . ASN A 1 226 ? -5.568 -63.429 -19.056 1.00 27.11 226 ASN A N 1
ATOM 1830 C CA . ASN A 1 226 ? -6.811 -63.273 -19.794 1.00 27.11 226 ASN A CA 1
ATOM 1831 C C . ASN A 1 226 ? -7.879 -64.259 -19.313 1.00 27.11 226 ASN A C 1
ATOM 1833 O O . ASN A 1 226 ? -7.538 -65.396 -18.995 1.00 27.11 226 ASN A O 1
ATOM 1837 N N . THR A 1 227 ? -9.155 -63.883 -19.410 1.00 27.45 227 THR A N 1
ATOM 1838 C CA . THR A 1 227 ? -10.215 -64.714 -20.013 1.00 27.45 227 THR A CA 1
ATOM 1839 C C . THR A 1 227 ? -11.406 -63.811 -20.330 1.00 27.45 227 THR A C 1
ATOM 1841 O O . THR A 1 227 ? -12.039 -63.276 -19.428 1.00 27.45 227 THR A O 1
ATOM 1844 N N . ALA A 1 228 ? -11.725 -63.669 -21.612 1.00 30.23 228 ALA A N 1
ATOM 1845 C CA . ALA A 1 228 ? -13.055 -63.301 -22.072 1.00 30.23 228 ALA A CA 1
ATOM 1846 C C . ALA A 1 228 ? -13.329 -64.092 -23.353 1.00 30.23 228 ALA A C 1
ATOM 1848 O O . ALA A 1 228 ? -12.475 -64.109 -24.238 1.00 30.23 228 ALA A O 1
ATOM 1849 N N . ALA A 1 229 ? -14.494 -64.734 -23.433 1.00 31.80 229 ALA A N 1
ATOM 1850 C CA . ALA A 1 229 ? -15.197 -65.003 -24.684 1.00 31.80 229 ALA A CA 1
ATOM 1851 C C . ALA A 1 229 ? -16.626 -65.492 -24.392 1.00 31.80 229 ALA A C 1
ATOM 1853 O O . ALA A 1 229 ? -16.809 -66.609 -23.918 1.00 31.80 229 ALA A O 1
ATOM 1854 N N . SER A 1 230 ? -17.616 -64.665 -24.731 1.00 31.16 230 SER A N 1
ATOM 1855 C CA . SER A 1 230 ? -18.792 -65.090 -25.504 1.00 31.16 230 SER A CA 1
ATOM 1856 C C . SER A 1 230 ? -19.530 -63.852 -26.046 1.00 31.16 230 SER A C 1
ATOM 1858 O O . SER A 1 230 ? -20.137 -63.094 -25.294 1.00 31.16 230 SER A O 1
ATOM 1860 N N . GLU A 1 231 ? -19.379 -63.678 -27.357 1.00 33.56 231 GLU A N 1
ATOM 1861 C CA . GLU A 1 231 ? -20.087 -62.872 -28.375 1.00 33.56 231 GLU A CA 1
ATOM 1862 C C . GLU A 1 231 ? -21.639 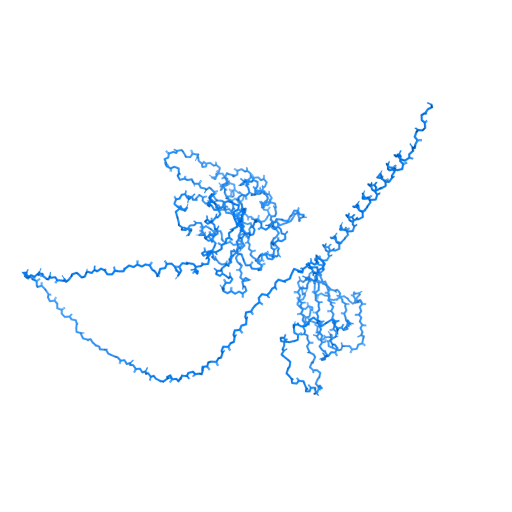-62.991 -28.390 1.00 33.56 231 GLU A C 1
ATOM 1864 O O . GLU A 1 231 ? -22.168 -63.794 -27.619 1.00 33.56 231 GLU A O 1
ATOM 1869 N N . PRO A 1 232 ? -22.393 -62.401 -29.363 1.00 49.53 232 PRO A N 1
ATOM 1870 C CA . PRO A 1 232 ? -22.188 -61.182 -30.189 1.00 49.53 232 PRO A CA 1
ATOM 1871 C C . PRO A 1 232 ? -23.479 -60.327 -30.384 1.00 49.53 232 PRO A C 1
ATOM 1873 O O . PRO A 1 232 ? -24.584 -60.797 -30.140 1.00 49.53 232 PRO A O 1
ATOM 1876 N N . ALA A 1 233 ? -23.349 -59.111 -30.945 1.00 31.98 233 ALA A N 1
ATOM 1877 C CA . ALA A 1 233 ? -24.245 -58.554 -31.988 1.00 31.98 233 ALA A CA 1
ATOM 1878 C C . ALA A 1 233 ? -23.750 -57.162 -32.448 1.00 31.98 233 ALA A C 1
ATOM 1880 O O . ALA A 1 233 ? -23.727 -56.215 -31.673 1.00 31.98 233 ALA A O 1
ATOM 1881 N N . GLN A 1 234 ? -23.206 -57.079 -33.669 1.00 30.81 234 GLN A N 1
ATOM 1882 C CA . GLN A 1 234 ? -23.740 -56.339 -34.829 1.00 30.81 234 GLN A CA 1
ATOM 1883 C C . GLN A 1 234 ? -24.034 -54.838 -34.633 1.00 30.81 234 GLN A C 1
ATOM 1885 O O . GLN A 1 234 ? -25.080 -54.490 -34.101 1.00 30.81 234 GLN A O 1
ATOM 1890 N N . PHE A 1 235 ? -23.213 -53.967 -35.237 1.00 30.94 235 PHE A N 1
ATOM 1891 C CA . PHE A 1 235 ? -23.671 -53.070 -36.313 1.00 30.94 235 PHE A CA 1
ATOM 1892 C C . PHE A 1 235 ? -22.491 -52.440 -37.086 1.00 30.94 235 PHE A C 1
ATOM 1894 O O . PHE A 1 235 ? -21.439 -52.145 -36.527 1.00 30.94 235 PHE A O 1
ATOM 1901 N N . THR A 1 236 ? -22.716 -52.301 -38.390 1.00 31.81 236 THR A N 1
ATOM 1902 C CA . THR A 1 236 ? -21.963 -51.658 -39.490 1.00 31.81 236 THR A CA 1
ATOM 1903 C C . THR A 1 236 ? -21.751 -50.142 -39.247 1.00 31.81 236 THR A C 1
ATOM 1905 O O . THR A 1 236 ? -22.395 -49.595 -38.364 1.00 31.81 236 THR A O 1
ATOM 1908 N N . ASP A 1 237 ? -20.961 -49.323 -39.949 1.00 31.72 237 ASP A N 1
ATOM 1909 C CA . ASP A 1 237 ? -20.290 -49.357 -41.251 1.00 31.72 237 ASP A CA 1
ATOM 1910 C C . ASP A 1 237 ? -19.274 -48.182 -41.317 1.00 31.72 237 ASP A C 1
ATOM 1912 O O . ASP A 1 237 ? -19.485 -47.150 -40.686 1.00 31.72 237 ASP A O 1
ATOM 1916 N N . GLN A 1 238 ? -18.237 -48.359 -42.140 1.00 31.58 238 GLN A N 1
ATOM 1917 C CA . GLN A 1 238 ? -17.456 -47.386 -42.933 1.00 31.58 238 GLN A CA 1
ATOM 1918 C C . GLN A 1 238 ? -16.843 -46.080 -42.365 1.00 31.58 238 GLN A C 1
ATOM 1920 O O . GLN A 1 238 ? -17.511 -45.141 -41.948 1.00 31.58 238 GLN A O 1
ATOM 1925 N N . GLY A 1 239 ? -15.521 -45.962 -42.583 1.00 30.92 239 GLY A N 1
ATOM 1926 C CA . GLY A 1 239 ? -14.736 -44.723 -42.509 1.00 30.92 239 GLY A CA 1
ATOM 1927 C C . GLY A 1 239 ? -13.267 -44.922 -42.917 1.00 30.92 239 GLY A C 1
ATOM 1928 O O . GLY A 1 239 ? -12.401 -45.138 -42.079 1.00 30.92 239 GLY A O 1
ATOM 1929 N N . VAL A 1 240 ? -13.018 -44.901 -44.225 1.00 31.86 240 VAL A N 1
ATOM 1930 C CA . VAL A 1 240 ? -11.773 -45.170 -44.972 1.00 31.86 240 VAL A CA 1
ATOM 1931 C C . VAL A 1 240 ? -10.646 -44.129 -44.737 1.00 31.86 240 VAL A C 1
ATOM 1933 O O . VAL A 1 240 ? -10.869 -42.937 -44.888 1.00 31.86 240 VAL A O 1
ATOM 1936 N N . VAL A 1 241 ? -9.446 -44.638 -44.389 1.00 31.84 241 VAL A N 1
ATOM 1937 C CA . VAL A 1 241 ? -8.076 -44.422 -44.956 1.00 31.84 241 VAL A CA 1
ATOM 1938 C C . VAL A 1 241 ? -7.611 -42.976 -45.242 1.00 31.84 241 VAL A C 1
ATOM 1940 O O . VAL A 1 241 ? -8.115 -42.323 -46.143 1.00 31.84 241 VAL A O 1
ATOM 1943 N N . SER A 1 242 ? -6.665 -42.454 -44.439 1.00 32.41 242 SER A N 1
ATOM 1944 C CA . SER A 1 242 ? -5.196 -42.314 -44.685 1.00 32.41 242 SER A CA 1
ATOM 1945 C C . SER A 1 242 ? -4.806 -41.117 -45.579 1.00 32.41 242 SER A C 1
ATOM 1947 O O . SER A 1 242 ? -5.536 -40.763 -46.486 1.00 32.41 242 SER A O 1
ATOM 1949 N N . LYS A 1 243 ? -3.691 -40.403 -45.387 1.00 30.81 243 LYS A N 1
ATOM 1950 C CA . LYS A 1 243 ? -2.272 -40.815 -45.397 1.00 30.81 243 LYS A CA 1
ATOM 1951 C C . LYS A 1 243 ? -1.429 -39.568 -45.019 1.00 30.81 243 LYS A C 1
ATOM 1953 O O . LYS A 1 243 ? -1.908 -38.464 -45.236 1.00 30.81 243 LYS A O 1
ATOM 1958 N N . GLN A 1 244 ? -0.320 -39.726 -44.275 1.00 28.77 244 GLN A N 1
ATOM 1959 C CA . GLN A 1 244 ? 1.082 -39.503 -44.724 1.00 28.77 244 GLN A CA 1
ATOM 1960 C C . GLN A 1 244 ? 1.362 -38.117 -45.335 1.00 28.77 244 GLN A C 1
ATOM 1962 O O . GLN A 1 244 ? 0.595 -37.654 -46.158 1.00 28.77 244 GLN A O 1
ATOM 1967 N N . SER A 1 245 ? 2.479 -37.429 -45.148 1.00 29.34 245 SER A N 1
ATOM 1968 C CA . SER A 1 245 ? 3.726 -37.512 -44.375 1.00 29.34 245 SER A CA 1
ATOM 1969 C C . SER A 1 245 ? 4.631 -36.543 -45.136 1.00 29.34 245 SER A C 1
ATOM 1971 O O . SER A 1 245 ? 4.651 -36.659 -46.355 1.00 29.34 245 SER A O 1
ATOM 1973 N N . GLU A 1 246 ? 5.420 -35.688 -44.497 1.00 33.50 246 GLU A N 1
ATOM 1974 C CA . GLU A 1 246 ? 6.724 -35.339 -45.070 1.00 33.50 246 GLU A CA 1
ATOM 1975 C C . GLU A 1 246 ? 7.635 -34.743 -44.001 1.00 33.50 246 GLU A C 1
ATOM 1977 O O . GLU A 1 246 ? 7.292 -33.809 -43.279 1.00 33.50 246 GLU A O 1
ATOM 1982 N N . GLN A 1 247 ? 8.772 -35.416 -43.867 1.00 28.73 247 GLN A N 1
ATOM 1983 C CA . GLN A 1 247 ? 9.948 -35.041 -43.111 1.00 28.73 247 GLN A CA 1
ATOM 1984 C C . GLN A 1 247 ? 10.858 -34.257 -44.053 1.00 28.73 247 GLN A C 1
ATOM 1986 O O . GLN A 1 247 ? 11.061 -34.687 -45.185 1.00 28.73 247 GLN A O 1
ATOM 1991 N N . GLU A 1 248 ? 11.509 -33.213 -43.555 1.00 33.16 248 GLU A N 1
ATOM 1992 C CA . GLU A 1 248 ? 12.795 -32.787 -44.097 1.00 33.16 248 GLU A CA 1
ATOM 1993 C C . GLU A 1 248 ? 13.705 -32.400 -42.931 1.00 33.16 248 GLU A C 1
ATOM 1995 O O . GLU A 1 248 ? 13.274 -31.811 -41.939 1.00 33.16 248 GLU A O 1
ATOM 2000 N N . ALA A 1 249 ? 14.948 -32.855 -43.011 1.00 31.20 249 ALA A N 1
ATOM 2001 C CA . ALA A 1 249 ? 15.911 -32.879 -41.928 1.00 31.20 249 ALA A CA 1
ATOM 2002 C C . ALA A 1 249 ? 17.283 -32.398 -42.423 1.00 31.20 249 ALA A C 1
ATOM 2004 O O . ALA A 1 249 ? 17.595 -32.548 -43.602 1.00 31.20 249 ALA A O 1
ATOM 2005 N N . VAL A 1 250 ? 18.120 -32.014 -41.442 1.00 36.41 250 VAL A N 1
ATOM 2006 C CA . VAL A 1 250 ? 19.606 -31.963 -41.446 1.00 36.41 250 VAL A CA 1
ATOM 2007 C C . VAL A 1 250 ? 20.220 -30.626 -41.944 1.00 36.41 250 VAL A C 1
ATOM 2009 O O . VAL A 1 250 ? 19.651 -30.035 -42.856 1.00 36.41 250 VAL A O 1
ATOM 2012 N N . PRO A 1 251 ? 21.381 -30.128 -41.425 1.00 43.53 251 PRO A N 1
ATOM 2013 C CA . PRO A 1 251 ? 22.311 -30.699 -40.429 1.00 43.53 251 PRO A CA 1
ATOM 2014 C C . PRO A 1 251 ? 22.660 -29.843 -39.194 1.00 43.53 251 PRO A C 1
ATOM 2016 O O . PRO A 1 251 ? 22.621 -28.618 -39.186 1.00 43.53 251 PRO A O 1
ATOM 2019 N N . ILE A 1 252 ? 23.152 -30.578 -38.195 1.00 32.53 252 ILE A N 1
ATOM 2020 C CA . ILE A 1 252 ? 23.914 -30.169 -37.010 1.00 32.53 252 ILE A CA 1
ATOM 2021 C C . ILE A 1 252 ? 25.416 -30.104 -37.365 1.00 32.53 252 ILE A C 1
ATOM 2023 O O . ILE A 1 252 ? 25.908 -30.978 -38.080 1.00 32.53 252 ILE A O 1
ATOM 2027 N N . LEU A 1 253 ? 26.157 -29.146 -36.794 1.00 36.41 253 LEU A N 1
ATOM 2028 C CA . LEU A 1 253 ? 27.617 -29.200 -36.599 1.00 36.41 253 LEU A CA 1
ATOM 2029 C C . LEU A 1 253 ? 27.940 -29.055 -35.087 1.00 36.41 253 LEU A C 1
ATOM 2031 O O . LEU A 1 253 ? 27.188 -28.374 -34.389 1.00 36.41 253 LEU A O 1
ATOM 2035 N N . PRO A 1 254 ? 29.004 -29.709 -34.570 1.00 51.34 254 PRO A N 1
ATOM 2036 C CA . PRO A 1 254 ? 29.308 -29.849 -33.136 1.00 51.34 254 PRO A CA 1
ATOM 2037 C C . PRO A 1 254 ? 30.219 -28.722 -32.568 1.00 51.34 254 PRO A C 1
ATOM 2039 O O . PRO A 1 254 ? 30.697 -27.886 -33.337 1.00 51.34 254 PRO A O 1
ATOM 2042 N N . PRO A 1 255 ? 30.455 -28.678 -31.233 1.00 47.44 255 PRO A N 1
ATOM 2043 C CA . PRO A 1 255 ? 30.968 -27.512 -30.501 1.00 47.44 255 PRO A CA 1
ATOM 2044 C C . PRO A 1 255 ? 32.492 -27.559 -30.277 1.00 47.44 255 PRO A C 1
ATOM 2046 O O . PRO A 1 255 ? 33.112 -28.596 -30.521 1.00 47.44 255 PRO A O 1
ATOM 2049 N N . PRO A 1 256 ? 33.095 -26.503 -29.698 1.00 43.03 256 PRO A N 1
ATOM 2050 C CA . PRO A 1 256 ? 34.349 -26.625 -28.976 1.00 43.03 256 PRO A CA 1
ATOM 2051 C C . PRO A 1 256 ? 34.166 -26.572 -27.451 1.00 43.03 256 PRO A C 1
ATOM 2053 O O . PRO A 1 256 ? 33.349 -25.841 -26.893 1.00 43.03 256 PRO A O 1
ATOM 2056 N N . THR A 1 257 ? 34.980 -27.406 -26.821 1.00 30.14 257 THR A N 1
ATOM 2057 C CA . THR A 1 257 ? 35.098 -27.765 -25.411 1.00 30.14 257 THR A CA 1
ATOM 2058 C C . THR A 1 257 ? 36.083 -26.863 -24.649 1.00 30.14 257 THR A C 1
ATOM 2060 O O . THR A 1 257 ? 37.051 -26.384 -25.232 1.00 30.14 257 THR A O 1
ATOM 2063 N N . ASN A 1 258 ? 35.895 -26.821 -23.322 1.00 29.06 258 ASN A N 1
ATOM 2064 C CA . ASN A 1 258 ? 36.876 -26.644 -22.232 1.00 29.06 258 ASN A CA 1
ATOM 2065 C C . ASN A 1 258 ? 37.556 -25.276 -22.011 1.00 29.06 258 ASN A C 1
ATOM 2067 O O . ASN A 1 258 ? 38.398 -24.859 -22.796 1.00 29.06 258 ASN A O 1
ATOM 2071 N N . ALA A 1 259 ? 37.358 -24.707 -20.815 1.00 29.09 259 ALA A N 1
ATOM 2072 C CA . ALA A 1 259 ? 38.406 -24.693 -19.784 1.00 29.09 259 ALA A CA 1
ATOM 2073 C C . ALA A 1 259 ? 37.835 -24.304 -18.407 1.00 29.09 259 ALA A C 1
ATOM 2075 O O . ALA A 1 259 ? 37.121 -23.317 -18.256 1.00 29.09 259 ALA A O 1
ATOM 2076 N N . GLU A 1 260 ? 38.177 -25.126 -17.422 1.00 29.36 260 GLU A N 1
ATOM 2077 C CA . GLU A 1 260 ? 38.026 -24.923 -15.986 1.00 29.36 260 GLU A CA 1
ATOM 2078 C C . GLU A 1 260 ? 38.929 -23.773 -15.501 1.00 29.36 260 GLU A C 1
ATOM 2080 O O . GLU A 1 260 ? 40.058 -23.644 -15.972 1.00 29.36 260 GLU A O 1
ATOM 2085 N N . SER A 1 261 ? 38.517 -23.033 -14.467 1.00 30.88 261 SER A N 1
ATOM 2086 C CA . SER A 1 261 ? 39.435 -22.748 -13.357 1.00 30.88 261 SER A CA 1
ATOM 2087 C C . SER A 1 261 ? 38.674 -22.466 -12.065 1.00 30.88 261 SER A C 1
ATOM 2089 O O . SER A 1 261 ? 37.907 -21.510 -11.968 1.00 30.88 261 SER A O 1
ATOM 2091 N N . ASN A 1 262 ? 38.939 -23.319 -11.082 1.00 29.30 262 ASN A N 1
ATOM 2092 C CA . ASN A 1 262 ? 38.623 -23.149 -9.672 1.00 29.30 262 ASN A CA 1
ATOM 2093 C C . ASN A 1 262 ? 39.252 -21.867 -9.100 1.00 29.30 262 ASN A C 1
ATOM 2095 O O . ASN A 1 262 ? 40.352 -21.485 -9.497 1.00 29.30 262 ASN A O 1
ATOM 2099 N N . GLY A 1 263 ? 38.588 -21.275 -8.109 1.00 28.80 263 GLY A N 1
ATOM 2100 C CA . GLY A 1 263 ? 39.095 -20.153 -7.323 1.00 28.80 263 GLY A CA 1
ATOM 2101 C C . GLY A 1 263 ? 38.241 -19.933 -6.078 1.00 28.80 263 GLY A C 1
ATOM 2102 O O . GLY A 1 263 ? 37.378 -19.065 -6.058 1.00 28.80 263 GLY A O 1
ATOM 2103 N N . ASP A 1 264 ? 38.461 -20.794 -5.090 1.00 27.69 264 ASP A N 1
ATOM 2104 C CA . ASP A 1 264 ? 37.997 -20.721 -3.704 1.00 27.69 264 ASP A CA 1
ATOM 2105 C C . ASP A 1 264 ? 38.828 -19.688 -2.917 1.00 27.69 264 ASP A C 1
ATOM 2107 O O . ASP A 1 264 ? 40.047 -19.679 -3.077 1.00 27.69 264 ASP A O 1
ATOM 2111 N N . SER A 1 265 ? 38.168 -18.844 -2.110 1.00 29.98 265 SER A N 1
ATOM 2112 C CA . SER A 1 265 ? 38.536 -18.460 -0.728 1.00 29.98 265 SER A CA 1
ATOM 2113 C C . SER A 1 265 ? 37.991 -17.074 -0.327 1.00 29.98 265 SER A C 1
ATOM 2115 O O . SER A 1 265 ? 38.403 -16.045 -0.858 1.00 29.98 265 SER A O 1
ATOM 2117 N N . SER A 1 266 ? 37.054 -17.098 0.626 1.00 29.77 266 SER A N 1
ATOM 2118 C CA . SER A 1 266 ? 36.950 -16.273 1.848 1.00 29.77 266 SER A CA 1
ATOM 2119 C C . SER A 1 266 ? 37.775 -14.974 1.977 1.00 29.77 266 SER A C 1
ATOM 2121 O O . SER A 1 266 ? 38.997 -15.011 1.921 1.00 29.77 266 SER A O 1
ATOM 2123 N N . GLU A 1 267 ? 37.143 -13.857 2.346 1.00 29.70 267 GLU A N 1
ATOM 2124 C CA . GLU A 1 267 ? 37.054 -13.352 3.733 1.00 29.70 267 GLU A CA 1
ATOM 2125 C C . GLU A 1 267 ? 36.405 -11.954 3.778 1.00 29.70 267 GLU A C 1
ATOM 2127 O O . GLU A 1 267 ? 36.493 -11.139 2.865 1.00 29.70 267 GLU A O 1
ATOM 2132 N N . THR A 1 268 ? 35.692 -11.758 4.881 1.00 32.06 268 THR A N 1
ATOM 2133 C CA . THR A 1 268 ? 35.141 -10.544 5.491 1.00 32.06 268 THR A CA 1
ATOM 2134 C C . THR A 1 268 ? 36.043 -9.311 5.449 1.00 32.06 268 THR A C 1
ATOM 2136 O O . THR A 1 268 ? 37.203 -9.422 5.816 1.00 32.06 268 THR A O 1
ATOM 2139 N N . GLU A 1 269 ? 35.456 -8.128 5.229 1.00 32.03 269 GLU A N 1
ATOM 2140 C CA . GLU A 1 269 ? 35.721 -6.954 6.076 1.00 32.03 269 GLU A CA 1
ATOM 2141 C C . GLU A 1 269 ? 34.517 -5.999 6.135 1.00 32.03 269 GLU A C 1
ATOM 2143 O O . GLU A 1 269 ? 33.881 -5.662 5.135 1.00 32.03 269 GLU A O 1
ATOM 2148 N N . GLU A 1 270 ? 34.212 -5.593 7.367 1.00 39.19 270 GLU A N 1
ATOM 2149 C CA . GLU A 1 270 ? 33.241 -4.581 7.757 1.00 39.19 270 GLU A CA 1
ATOM 2150 C C . GLU A 1 270 ? 33.758 -3.180 7.394 1.00 39.19 270 GLU A C 1
ATOM 2152 O O . GLU A 1 270 ? 34.754 -2.710 7.939 1.00 39.19 270 GLU A O 1
ATOM 2157 N N . GLY A 1 271 ? 33.036 -2.468 6.528 1.00 31.03 271 GLY A N 1
ATOM 2158 C CA . GLY A 1 271 ? 33.266 -1.052 6.250 1.00 31.03 271 GLY A CA 1
ATOM 2159 C C . GLY A 1 271 ? 32.111 -0.205 6.773 1.00 31.03 271 GLY A C 1
ATOM 2160 O O . GLY A 1 271 ? 30.999 -0.282 6.261 1.00 31.03 271 GLY A O 1
ATOM 2161 N N . LYS A 1 272 ? 32.367 0.610 7.802 1.00 36.72 272 LYS A N 1
ATOM 2162 C CA . LYS A 1 272 ? 31.438 1.624 8.324 1.00 36.72 272 LYS A CA 1
ATOM 2163 C C . LYS A 1 272 ? 31.017 2.585 7.204 1.00 36.72 272 LYS A C 1
ATOM 2165 O O . LYS A 1 272 ? 31.800 3.452 6.827 1.00 36.72 272 LYS A O 1
ATOM 2170 N N . HIS A 1 273 ? 29.779 2.471 6.728 1.00 31.41 273 HIS A N 1
ATOM 2171 C CA . HIS A 1 273 ? 29.175 3.488 5.871 1.00 31.41 273 HIS A CA 1
ATOM 2172 C C . HIS A 1 273 ? 28.885 4.753 6.685 1.00 31.41 273 HIS A C 1
ATOM 2174 O O . HIS A 1 273 ? 28.181 4.726 7.698 1.00 31.41 273 HIS A O 1
ATOM 2180 N N . SER A 1 274 ? 29.477 5.861 6.249 1.00 39.84 274 SER A N 1
ATOM 2181 C CA . SER A 1 274 ? 29.212 7.201 6.754 1.00 39.84 274 SER A CA 1
ATOM 2182 C C . SER A 1 274 ? 27.854 7.673 6.233 1.00 39.84 274 SER A C 1
ATOM 2184 O O . SER A 1 274 ? 27.619 7.679 5.031 1.00 39.84 274 SER A O 1
ATOM 2186 N N . ILE A 1 275 ? 26.985 8.139 7.133 1.00 34.38 275 ILE A N 1
ATOM 2187 C CA . ILE A 1 275 ? 25.670 8.745 6.829 1.00 34.38 275 ILE A CA 1
ATOM 2188 C C . ILE A 1 275 ? 25.788 9.958 5.873 1.00 34.38 275 ILE A C 1
ATOM 2190 O O . ILE A 1 275 ? 24.796 10.403 5.303 1.00 34.38 275 ILE A O 1
ATOM 2194 N N . LEU A 1 276 ? 26.997 10.494 5.673 1.00 34.53 276 LEU A N 1
ATOM 2195 C CA . LEU A 1 276 ? 27.253 11.603 4.753 1.00 34.53 276 LEU A CA 1
ATOM 2196 C C . LEU A 1 276 ? 27.391 11.173 3.283 1.00 34.53 276 LEU A C 1
ATOM 2198 O O . LEU A 1 276 ? 27.197 12.023 2.415 1.00 34.53 276 LEU A O 1
ATOM 2202 N N . ASP A 1 277 ? 27.653 9.895 2.988 1.00 38.91 277 ASP A N 1
ATOM 2203 C CA . ASP A 1 277 ? 27.760 9.419 1.598 1.00 38.91 277 ASP A CA 1
ATOM 2204 C C . ASP A 1 277 ? 26.371 9.281 0.940 1.00 38.91 277 ASP A C 1
ATOM 2206 O O . ASP A 1 277 ? 26.210 9.569 -0.248 1.00 38.91 277 ASP A O 1
ATOM 2210 N N . ASP A 1 278 ? 25.337 8.988 1.737 1.00 40.62 278 ASP A N 1
ATOM 2211 C CA . ASP A 1 278 ? 23.943 8.814 1.294 1.00 40.62 278 ASP A CA 1
ATOM 2212 C C . ASP A 1 278 ? 23.242 10.127 0.879 1.00 40.62 278 ASP A C 1
ATOM 2214 O O . ASP A 1 278 ? 22.165 10.103 0.282 1.00 40.62 278 ASP A O 1
ATOM 2218 N N . LEU A 1 279 ? 23.830 11.295 1.165 1.00 36.88 279 LEU A N 1
ATOM 2219 C CA . LEU A 1 279 ? 23.259 12.599 0.786 1.00 36.88 279 LEU A CA 1
ATOM 2220 C C . LEU A 1 279 ? 23.685 13.072 -0.614 1.00 36.88 279 LEU A C 1
ATOM 2222 O O . LEU A 1 279 ? 23.210 14.109 -1.082 1.00 36.88 279 LEU A O 1
ATOM 2226 N N . SER A 1 280 ? 24.563 12.328 -1.290 1.00 43.78 280 SER A N 1
ATOM 2227 C CA . SER A 1 280 ? 25.094 12.693 -2.608 1.00 43.78 280 SER A CA 1
ATOM 2228 C C . SER A 1 280 ? 24.165 12.348 -3.788 1.00 43.78 280 SER A C 1
ATOM 2230 O O . SER A 1 280 ? 24.343 12.887 -4.882 1.00 43.78 280 SER A O 1
ATOM 2232 N N . GLU A 1 281 ? 23.109 11.554 -3.582 1.00 48.56 281 GLU A N 1
ATOM 2233 C CA . GLU A 1 281 ? 22.266 11.020 -4.666 1.00 48.56 281 GLU A CA 1
ATOM 2234 C C . GLU A 1 281 ? 20.885 11.693 -4.803 1.00 48.56 281 GLU A C 1
ATOM 2236 O O . GLU A 1 281 ? 19.839 11.046 -4.809 1.00 48.56 281 GLU A O 1
ATOM 2241 N N . LEU A 1 282 ? 20.858 13.017 -4.981 1.00 44.31 282 LEU A N 1
ATOM 2242 C CA . LEU A 1 282 ? 19.673 13.734 -5.497 1.00 44.31 282 LEU A CA 1
ATOM 2243 C C . LEU A 1 282 ? 19.920 14.281 -6.912 1.00 44.31 282 LEU A C 1
ATOM 2245 O O . LEU A 1 282 ? 19.557 15.412 -7.247 1.00 44.31 282 LEU A O 1
ATOM 2249 N N . ILE A 1 283 ? 20.574 13.475 -7.750 1.00 48.66 283 ILE A N 1
ATOM 2250 C CA . ILE A 1 283 ? 20.764 13.766 -9.172 1.00 48.66 283 ILE A CA 1
ATOM 2251 C C . ILE A 1 283 ? 19.523 13.266 -9.909 1.00 48.66 283 ILE A C 1
ATOM 2253 O O . ILE A 1 283 ? 19.263 12.067 -9.961 1.00 48.66 283 ILE A O 1
ATOM 2257 N N . LEU A 1 284 ? 18.741 14.184 -10.482 1.00 52.12 284 LEU A N 1
ATOM 2258 C CA . LEU A 1 284 ? 17.548 13.804 -11.245 1.00 52.12 284 LEU A CA 1
ATOM 2259 C C . LEU A 1 284 ? 17.927 13.062 -12.521 1.00 52.12 284 LEU A C 1
ATOM 2261 O O . LEU A 1 284 ? 17.286 12.073 -12.872 1.00 52.12 284 LEU A O 1
ATOM 2265 N N . LYS A 1 285 ? 18.934 13.584 -13.229 1.00 60.81 285 LYS A N 1
ATOM 2266 C CA . LYS A 1 285 ? 19.484 13.043 -14.471 1.00 60.81 285 LYS A CA 1
ATOM 2267 C C . LYS A 1 285 ? 20.899 13.564 -14.676 1.00 60.81 285 LYS A C 1
ATOM 2269 O O . LYS A 1 285 ? 21.188 14.726 -14.381 1.00 60.81 285 LYS A O 1
ATOM 2274 N N . GLU A 1 286 ? 21.738 12.711 -15.241 1.00 63.62 286 GLU A N 1
ATOM 2275 C CA . GLU A 1 286 ? 23.071 13.058 -15.704 1.00 63.62 286 GLU A CA 1
ATOM 2276 C C . GLU A 1 286 ? 23.144 12.837 -17.214 1.00 63.62 286 GLU A C 1
ATOM 2278 O O . GLU A 1 286 ? 22.713 11.798 -17.715 1.00 63.62 286 GLU A O 1
ATOM 2283 N N . TYR A 1 287 ? 23.667 13.824 -17.939 1.00 65.88 287 TYR A N 1
ATOM 2284 C CA . TYR A 1 287 ? 23.897 13.712 -19.376 1.00 65.88 287 TYR A CA 1
ATOM 2285 C C . TYR A 1 287 ? 25.372 13.949 -19.679 1.00 65.88 287 TYR A C 1
ATOM 2287 O O . TYR A 1 287 ? 25.950 14.942 -19.229 1.00 65.88 287 TYR A O 1
ATOM 2295 N N . VAL A 1 288 ? 25.955 13.071 -20.494 1.00 59.91 288 VAL A N 1
ATOM 2296 C CA . VAL A 1 288 ? 27.256 13.287 -21.130 1.00 59.91 288 VAL A CA 1
ATOM 2297 C C . VAL A 1 288 ? 26.995 13.640 -22.587 1.00 59.91 288 VAL A C 1
ATOM 2299 O O . VAL A 1 288 ? 26.377 12.871 -23.319 1.00 59.91 288 VAL A O 1
ATOM 2302 N N . VAL A 1 289 ? 27.432 14.823 -23.007 1.00 63.94 289 VAL A N 1
ATOM 2303 C CA . VAL A 1 289 ? 27.335 15.275 -24.396 1.00 63.94 289 VAL A CA 1
ATOM 2304 C C . VAL A 1 289 ? 28.741 15.418 -24.947 1.00 63.94 289 VAL A C 1
ATOM 2306 O O . VAL A 1 289 ? 29.524 16.215 -24.439 1.00 63.94 289 VAL A O 1
ATOM 2309 N N . VAL A 1 290 ? 29.065 14.659 -25.989 1.00 55.28 290 VAL A N 1
ATOM 2310 C CA . VAL A 1 290 ? 30.351 14.749 -26.690 1.00 55.28 290 VAL A CA 1
ATOM 2311 C C . VAL A 1 290 ? 30.218 15.751 -27.838 1.00 55.28 290 VAL A C 1
ATOM 2313 O O . VAL A 1 290 ? 29.242 15.701 -28.585 1.00 55.28 290 VAL A O 1
ATOM 2316 N N . SER A 1 291 ? 31.168 16.681 -27.951 1.00 48.50 291 SER A N 1
ATOM 2317 C CA . SER A 1 291 ? 31.212 17.643 -29.058 1.00 48.50 291 SER A CA 1
ATOM 2318 C C . SER A 1 291 ? 31.792 16.976 -30.304 1.00 48.50 291 SER A C 1
ATOM 2320 O O . SER A 1 291 ? 32.838 16.337 -30.214 1.00 48.50 291 SER A O 1
ATOM 2322 N N . ASP A 1 292 ? 31.148 17.148 -31.459 1.00 46.22 292 ASP A N 1
ATOM 2323 C CA . ASP A 1 292 ? 31.622 16.652 -32.762 1.00 46.22 292 ASP A CA 1
ATOM 2324 C C . ASP A 1 292 ? 32.552 17.687 -33.423 1.00 46.22 292 ASP A C 1
ATOM 2326 O O . ASP A 1 292 ? 32.373 18.131 -34.561 1.00 46.22 292 ASP A O 1
ATOM 2330 N N . ASP A 1 293 ? 33.526 18.166 -32.650 1.00 41.97 293 ASP A N 1
ATOM 2331 C CA . ASP A 1 293 ? 34.508 19.132 -33.125 1.00 41.97 293 ASP A CA 1
ATOM 2332 C C . ASP A 1 293 ? 35.549 18.339 -33.916 1.00 41.97 293 ASP A C 1
ATOM 2334 O O . ASP A 1 293 ? 36.495 17.827 -33.324 1.00 41.97 293 ASP A O 1
ATOM 2338 N N . GLY A 1 294 ? 35.333 18.200 -35.229 1.00 41.56 294 GLY A N 1
ATOM 2339 C CA . GLY A 1 294 ? 36.123 17.413 -36.189 1.00 41.56 294 GLY A CA 1
ATOM 2340 C C . GLY A 1 294 ? 37.631 17.693 -36.221 1.00 41.56 294 GLY A C 1
ATOM 2341 O O . GLY A 1 294 ? 38.168 18.208 -37.201 1.00 41.56 294 GLY A O 1
ATOM 2342 N N . VAL A 1 295 ? 38.324 17.316 -35.155 1.00 43.91 295 VAL A N 1
ATOM 2343 C CA . VAL A 1 295 ? 39.769 17.194 -35.056 1.00 43.91 295 VAL A CA 1
ATOM 2344 C C . VAL A 1 295 ? 40.044 15.710 -34.885 1.00 43.91 295 VAL A C 1
ATOM 2346 O O . VAL A 1 295 ? 39.688 15.125 -33.864 1.00 43.91 295 VAL A O 1
ATOM 2349 N N . ASP A 1 296 ? 40.657 15.119 -35.910 1.00 38.97 296 ASP A N 1
ATOM 2350 C CA . ASP A 1 296 ? 41.092 13.725 -35.950 1.00 38.97 296 ASP A CA 1
ATOM 2351 C C . ASP A 1 296 ? 42.012 13.408 -34.760 1.00 38.97 296 ASP A C 1
ATOM 2353 O O . ASP A 1 296 ? 43.233 13.553 -34.816 1.00 38.97 296 ASP A O 1
ATOM 2357 N N . CYS A 1 297 ? 41.416 12.965 -33.659 1.00 36.72 297 CYS A N 1
ATOM 2358 C CA . CYS A 1 297 ? 42.105 12.294 -32.574 1.00 36.72 297 CYS A CA 1
ATOM 2359 C C . CYS A 1 297 ? 41.745 10.814 -32.674 1.00 36.72 297 CYS A C 1
ATOM 2361 O O . CYS A 1 297 ? 40.693 10.384 -32.203 1.00 36.72 297 CYS A O 1
ATOM 2363 N N . GLU A 1 298 ? 42.623 10.026 -33.296 1.00 40.25 298 GLU A N 1
ATOM 2364 C CA . GLU A 1 298 ? 42.572 8.569 -33.214 1.00 40.25 298 GLU A CA 1
ATOM 2365 C C . GLU A 1 298 ? 42.722 8.134 -31.748 1.00 40.25 298 GLU A C 1
ATOM 2367 O O . GLU A 1 298 ? 43.824 7.948 -31.236 1.00 40.25 298 GLU A O 1
ATOM 2372 N N . VAL A 1 299 ? 41.598 7.938 -31.062 1.00 37.59 299 VAL A N 1
ATOM 2373 C CA . VAL A 1 299 ? 41.532 7.142 -29.836 1.00 37.59 299 VAL A CA 1
ATOM 2374 C C . VAL A 1 299 ? 40.669 5.929 -30.144 1.00 37.59 299 VAL A C 1
ATOM 2376 O O . VAL A 1 299 ? 39.451 5.925 -29.991 1.00 37.59 299 VAL A O 1
ATOM 2379 N N . ARG A 1 300 ? 41.326 4.874 -30.634 1.00 41.66 300 ARG A N 1
ATOM 2380 C CA . ARG A 1 300 ? 40.732 3.539 -30.702 1.00 41.66 300 ARG A CA 1
ATOM 2381 C C . ARG A 1 300 ? 40.502 3.019 -29.284 1.00 41.66 300 ARG A C 1
ATOM 2383 O O . ARG A 1 300 ? 41.463 2.788 -28.558 1.00 41.66 300 ARG A O 1
ATOM 2390 N N . GLY A 1 301 ? 39.245 2.709 -28.975 1.00 43.53 301 GLY A N 1
ATOM 2391 C CA . GLY A 1 301 ? 38.913 1.589 -28.092 1.00 43.53 301 GLY A CA 1
ATOM 2392 C C . GLY A 1 301 ? 38.555 1.913 -26.645 1.00 43.53 301 GLY A C 1
ATOM 2393 O O . GLY A 1 301 ? 38.990 1.182 -25.763 1.00 43.53 301 GLY A O 1
ATOM 2394 N N . VAL A 1 302 ? 37.735 2.933 -26.389 1.00 36.91 302 VAL A N 1
ATOM 2395 C CA . VAL A 1 302 ? 37.060 3.069 -25.087 1.00 36.91 302 VAL A CA 1
ATOM 2396 C C . VAL A 1 302 ? 35.554 3.014 -25.324 1.00 36.91 302 VAL A C 1
ATOM 2398 O O . VAL A 1 302 ? 35.023 3.830 -26.074 1.00 36.91 302 VAL A O 1
ATOM 2401 N N . SER A 1 303 ? 34.884 2.009 -24.756 1.00 44.97 303 SER A N 1
ATOM 2402 C CA . SER A 1 303 ? 33.427 1.844 -24.884 1.00 44.97 303 SER A CA 1
ATOM 2403 C C . SER A 1 303 ? 32.678 2.892 -24.051 1.00 44.97 303 SER A C 1
ATOM 2405 O O . SER A 1 303 ? 33.203 3.367 -23.042 1.00 44.97 303 SER A O 1
ATOM 2407 N N . GLU A 1 304 ? 31.445 3.238 -24.441 1.00 42.16 304 GLU A N 1
ATOM 2408 C CA . GLU A 1 304 ? 30.566 4.145 -23.677 1.00 42.16 304 GLU A CA 1
ATOM 2409 C C . GLU A 1 304 ? 30.420 3.706 -22.204 1.00 42.16 304 GLU A C 1
ATOM 2411 O O . GLU A 1 304 ? 30.380 4.540 -21.303 1.00 42.16 304 GLU A O 1
ATOM 2416 N N . GLU A 1 305 ? 30.468 2.399 -21.928 1.00 39.22 305 GLU A N 1
ATOM 2417 C CA . GLU A 1 305 ? 30.414 1.826 -20.574 1.00 39.22 305 GLU A CA 1
ATOM 2418 C C . GLU A 1 305 ? 31.669 2.118 -19.730 1.00 39.22 305 GLU A C 1
ATOM 2420 O O . GLU A 1 305 ? 31.580 2.267 -18.511 1.00 39.22 305 GLU A O 1
ATOM 2425 N N . GLN A 1 306 ? 32.843 2.272 -20.351 1.00 43.28 306 GLN A N 1
ATOM 2426 C CA . GLN A 1 306 ? 34.072 2.662 -19.646 1.00 43.28 306 GLN A CA 1
ATOM 2427 C C . GLN A 1 306 ? 34.127 4.162 -19.327 1.00 43.28 306 GLN A C 1
ATOM 2429 O O . GLN A 1 306 ? 34.867 4.556 -18.427 1.00 43.28 306 GLN A O 1
ATOM 2434 N N . GLN A 1 307 ? 33.337 4.995 -20.014 1.00 46.41 307 GLN A N 1
ATOM 2435 C CA . GLN A 1 307 ? 33.200 6.421 -19.689 1.00 46.41 307 GLN A CA 1
ATOM 2436 C C . GLN A 1 307 ? 32.201 6.668 -18.547 1.00 46.41 307 GLN A C 1
ATOM 2438 O O . GLN A 1 307 ? 32.319 7.669 -17.847 1.00 46.41 307 GLN A O 1
ATOM 2443 N N . MET A 1 308 ? 31.262 5.744 -18.326 1.00 37.91 308 MET A N 1
ATOM 2444 C CA . MET A 1 308 ? 30.188 5.872 -17.332 1.00 37.91 308 MET A CA 1
ATOM 2445 C C . MET A 1 308 ? 30.544 5.305 -15.944 1.00 37.91 308 MET A C 1
ATOM 2447 O O . MET A 1 308 ? 29.914 5.675 -14.959 1.00 37.91 308 MET A O 1
ATOM 2451 N N . ASN A 1 309 ? 31.563 4.440 -15.839 1.00 34.69 309 ASN A N 1
ATOM 2452 C CA . ASN A 1 309 ? 31.926 3.752 -14.586 1.00 34.69 309 ASN A CA 1
ATOM 2453 C C . ASN A 1 309 ? 33.038 4.427 -13.762 1.00 34.69 309 ASN A C 1
ATOM 2455 O O . ASN A 1 309 ? 33.436 3.909 -12.720 1.00 34.69 309 ASN A O 1
ATOM 2459 N N . GLY A 1 310 ? 33.552 5.575 -14.201 1.00 36.38 310 GLY A N 1
ATOM 2460 C CA . GLY A 1 310 ? 34.501 6.371 -13.430 1.00 36.38 310 GLY A CA 1
ATOM 2461 C C . GLY A 1 310 ? 33.849 7.668 -12.985 1.00 36.38 310 GLY A C 1
ATOM 2462 O O . GLY A 1 310 ? 33.516 8.500 -13.823 1.00 36.38 310 GLY A O 1
ATOM 2463 N N . ILE A 1 311 ? 33.722 7.882 -11.676 1.00 41.53 311 ILE A N 1
ATOM 2464 C CA . ILE A 1 311 ? 33.509 9.214 -11.104 1.00 41.53 311 ILE A CA 1
ATOM 2465 C C . ILE A 1 311 ? 34.711 10.062 -11.543 1.00 41.53 311 ILE A C 1
ATOM 2467 O O . ILE A 1 311 ? 35.765 10.055 -10.912 1.00 41.53 311 ILE A O 1
ATOM 2471 N N . THR A 1 312 ? 34.616 10.745 -12.684 1.00 44.41 312 THR A N 1
ATOM 2472 C CA . THR A 1 312 ? 35.664 11.669 -13.109 1.00 44.41 312 THR A CA 1
ATOM 2473 C C . THR A 1 312 ? 35.554 12.902 -12.224 1.00 44.41 312 THR A C 1
ATOM 2475 O O . THR A 1 312 ? 34.804 13.830 -12.527 1.00 44.41 312 THR A O 1
ATOM 2478 N N . GLU A 1 313 ? 36.311 12.920 -11.130 1.00 50.31 313 GLU A N 1
ATOM 2479 C CA . GLU A 1 313 ? 36.444 14.038 -10.182 1.00 50.31 313 GLU A CA 1
ATOM 2480 C C . GLU A 1 313 ? 37.014 15.332 -10.809 1.00 50.31 313 GLU A C 1
ATOM 2482 O O . GLU A 1 313 ? 37.339 16.284 -10.106 1.00 50.31 313 GLU A O 1
ATOM 2487 N N . VAL A 1 314 ? 37.180 15.416 -12.135 1.00 61.94 314 VAL A N 1
ATOM 2488 C CA . VAL A 1 314 ? 37.997 16.463 -12.766 1.00 61.94 314 VAL A CA 1
ATOM 2489 C C . VAL A 1 314 ? 37.322 17.100 -13.989 1.00 61.94 314 VAL A C 1
ATOM 2491 O O . VAL A 1 314 ? 37.923 17.243 -15.055 1.00 61.94 314 VAL A O 1
ATOM 2494 N N . GLY A 1 315 ? 36.065 17.520 -13.839 1.00 75.19 315 GLY A N 1
ATOM 2495 C CA . GLY A 1 315 ? 35.419 18.470 -14.752 1.00 75.19 315 GLY A CA 1
ATOM 2496 C C . GLY A 1 315 ? 35.619 19.916 -14.283 1.00 75.19 315 GLY A C 1
ATOM 2497 O O . GLY A 1 315 ? 35.558 20.194 -13.089 1.00 75.19 315 GLY A O 1
ATOM 2498 N N . THR A 1 316 ? 35.862 20.862 -15.191 1.00 82.31 316 THR A N 1
ATOM 2499 C CA . THR A 1 316 ? 35.860 22.297 -14.847 1.00 82.31 316 THR A CA 1
ATOM 2500 C C . THR A 1 316 ? 34.443 22.838 -14.996 1.00 82.31 316 THR A C 1
ATOM 2502 O O . THR A 1 316 ? 33.877 22.730 -16.081 1.00 82.31 316 THR A O 1
ATOM 2505 N N . LEU A 1 317 ? 33.868 23.411 -13.934 1.00 83.69 317 LEU A N 1
ATOM 2506 C CA . LEU A 1 317 ? 32.564 24.078 -14.003 1.00 83.69 317 LEU A CA 1
ATOM 2507 C C . LEU A 1 317 ? 32.655 25.252 -14.990 1.00 83.69 317 LEU A C 1
ATOM 2509 O O . LEU A 1 317 ? 33.529 26.110 -14.865 1.00 83.69 317 LEU A O 1
ATOM 2513 N N . VAL A 1 318 ? 31.798 25.248 -16.009 1.00 86.00 318 VAL A N 1
ATOM 2514 C CA . VAL A 1 318 ? 31.786 26.278 -17.064 1.00 86.00 318 VAL A CA 1
ATOM 2515 C C . VAL A 1 318 ? 30.495 27.083 -17.086 1.00 86.00 318 VAL A C 1
ATOM 2517 O O . VAL A 1 318 ? 30.512 28.226 -17.548 1.00 86.00 318 VAL A O 1
ATOM 2520 N N . PHE A 1 319 ? 29.405 26.499 -16.588 1.00 85.06 319 PHE A N 1
ATOM 2521 C CA . PHE A 1 319 ? 28.106 27.146 -16.508 1.00 85.06 319 PHE A CA 1
ATOM 2522 C C . PHE A 1 319 ? 27.322 26.614 -15.310 1.00 85.06 319 PHE A C 1
ATOM 2524 O O . PHE A 1 319 ? 27.208 25.402 -15.128 1.00 85.06 319 PHE A O 1
ATOM 2531 N N . LYS A 1 320 ? 26.778 27.519 -14.498 1.00 88.88 320 LYS A N 1
ATOM 2532 C CA . LYS A 1 320 ? 25.863 27.186 -13.405 1.00 88.88 320 LYS A CA 1
ATOM 2533 C C . LYS A 1 320 ? 24.697 28.157 -13.409 1.00 88.88 320 LYS A C 1
ATOM 2535 O O . LYS A 1 320 ? 24.902 29.370 -13.409 1.00 88.88 320 LYS A O 1
ATOM 2540 N N . THR A 1 321 ? 23.483 27.624 -13.426 1.00 89.44 321 THR A N 1
ATOM 2541 C CA . THR A 1 321 ? 22.263 28.429 -13.464 1.00 89.44 321 THR A CA 1
ATOM 2542 C C . THR A 1 321 ? 21.117 27.725 -12.756 1.00 89.44 321 THR A C 1
ATOM 2544 O O . THR A 1 321 ? 21.138 26.509 -12.545 1.00 89.44 321 THR A O 1
ATOM 2547 N N . ARG A 1 322 ? 20.091 28.497 -12.425 1.00 87.81 322 ARG A N 1
ATOM 2548 C CA . ARG A 1 322 ? 18.829 28.006 -11.893 1.00 87.81 322 ARG A CA 1
ATOM 2549 C C . ARG A 1 322 ? 17.760 28.056 -12.988 1.00 87.81 322 ARG A C 1
ATOM 2551 O O . ARG A 1 322 ? 17.702 28.979 -13.797 1.00 87.81 322 ARG A O 1
ATOM 2558 N N . VAL A 1 323 ? 16.934 27.015 -13.038 1.00 86.38 323 VAL A N 1
ATOM 2559 C CA . VAL A 1 323 ? 15.836 26.854 -13.997 1.00 86.38 323 VAL A CA 1
ATOM 2560 C C . VAL A 1 323 ? 14.530 26.838 -13.234 1.00 86.38 323 VAL A C 1
ATOM 2562 O O . VAL A 1 323 ? 14.381 26.051 -12.302 1.00 86.38 323 VAL A O 1
ATOM 2565 N N . ARG A 1 324 ? 13.566 27.661 -13.655 1.00 84.88 324 ARG A N 1
ATOM 2566 C CA . ARG A 1 324 ? 12.209 27.671 -13.095 1.00 84.88 324 ARG A CA 1
ATOM 2567 C C . ARG A 1 324 ? 11.181 27.496 -14.197 1.00 84.88 324 ARG A C 1
ATOM 2569 O O . ARG A 1 324 ? 11.157 28.276 -15.149 1.00 84.88 324 ARG A O 1
ATOM 2576 N N . ASN A 1 325 ? 10.321 26.486 -14.071 1.00 83.81 325 ASN A N 1
ATOM 2577 C CA . ASN A 1 325 ? 9.302 26.144 -15.071 1.00 83.81 325 ASN A CA 1
ATOM 2578 C C . ASN A 1 325 ? 9.887 26.050 -16.497 1.00 83.81 325 ASN A C 1
ATOM 2580 O O . ASN A 1 325 ? 9.377 26.663 -17.439 1.00 83.81 325 ASN A O 1
ATOM 2584 N N . GLY A 1 326 ? 11.033 25.373 -16.625 1.00 79.69 326 GLY A N 1
ATOM 2585 C CA . GLY A 1 326 ? 11.760 25.198 -17.888 1.00 79.69 326 GLY A CA 1
ATOM 2586 C C . GLY A 1 326 ? 12.416 26.446 -18.478 1.00 79.69 326 GLY A C 1
ATOM 2587 O O . GLY A 1 326 ? 12.959 26.370 -19.581 1.00 79.69 326 GLY A O 1
ATOM 2588 N N . LYS A 1 327 ? 12.383 27.594 -17.791 1.00 85.38 327 LYS A N 1
ATOM 2589 C CA . LYS A 1 327 ? 13.004 28.840 -18.256 1.00 85.38 327 LYS A CA 1
ATOM 2590 C C . LYS A 1 327 ? 14.297 29.123 -17.502 1.00 85.38 327 LYS A C 1
ATOM 2592 O O . LYS A 1 327 ? 14.342 29.019 -16.278 1.00 85.38 327 LYS A O 1
ATOM 2597 N N . PHE A 1 328 ? 15.317 29.513 -18.260 1.00 82.25 328 PHE A N 1
ATOM 2598 C CA . PHE A 1 328 ? 16.553 30.092 -17.746 1.00 82.25 328 PHE A CA 1
ATOM 2599 C C . PHE A 1 328 ? 16.359 31.597 -17.569 1.00 82.25 328 PHE A C 1
ATOM 2601 O O . PHE A 1 328 ? 15.827 32.259 -18.464 1.00 82.25 328 PHE A O 1
ATOM 2608 N N . THR A 1 329 ? 16.792 32.141 -16.441 1.00 75.69 329 THR A N 1
ATOM 2609 C CA . THR A 1 329 ? 16.826 33.586 -16.193 1.00 75.69 329 THR A CA 1
ATOM 2610 C C . THR A 1 329 ? 18.274 34.054 -16.186 1.00 75.69 329 THR A C 1
ATOM 2612 O O . THR A 1 329 ? 19.079 33.545 -15.411 1.00 75.69 329 THR A O 1
ATOM 2615 N N . GLU A 1 330 ? 18.617 35.022 -17.045 1.00 67.25 330 GLU A N 1
ATOM 2616 C CA . GLU A 1 330 ? 19.989 35.557 -17.157 1.00 67.25 330 GLU A CA 1
ATOM 2617 C C . GLU A 1 330 ? 20.502 36.150 -15.835 1.00 67.25 330 GLU A C 1
ATOM 2619 O O . GLU A 1 330 ? 21.697 36.116 -15.556 1.00 67.25 330 GLU A O 1
ATOM 2624 N N . GLU A 1 331 ? 19.590 36.629 -14.988 1.00 64.62 331 GLU A N 1
ATOM 2625 C CA . GLU A 1 331 ? 19.877 37.178 -13.659 1.00 64.62 331 GLU A CA 1
ATOM 2626 C C . GLU A 1 331 ? 20.383 36.124 -12.650 1.00 64.62 331 GLU A C 1
ATOM 2628 O O . GLU A 1 331 ? 20.930 36.488 -11.612 1.00 64.62 331 GLU A O 1
ATOM 2633 N N . GLU A 1 332 ? 20.234 34.826 -12.942 1.00 61.94 332 GLU A N 1
ATOM 2634 C CA . GLU A 1 332 ? 20.567 33.709 -12.039 1.00 61.94 332 GLU A CA 1
ATOM 2635 C C . GLU A 1 332 ? 21.758 32.865 -12.537 1.00 61.94 332 GLU A C 1
ATOM 2637 O O . GLU A 1 332 ? 21.919 31.698 -12.170 1.00 61.94 332 GLU A O 1
ATOM 2642 N N . ILE A 1 333 ? 22.592 33.425 -13.414 1.00 71.81 333 ILE A N 1
ATOM 2643 C CA . ILE A 1 333 ? 23.826 32.787 -13.879 1.00 71.81 333 ILE A CA 1
ATOM 2644 C C . ILE A 1 333 ? 24.926 33.055 -12.845 1.00 71.81 333 ILE A C 1
ATOM 2646 O O . ILE A 1 333 ? 25.426 34.171 -12.730 1.00 71.81 333 ILE A O 1
ATOM 2650 N N . GLU A 1 334 ? 25.309 32.024 -12.092 1.00 63.66 334 GLU A N 1
ATOM 2651 C CA . GLU A 1 334 ? 26.304 32.147 -11.015 1.00 63.66 334 GLU A CA 1
ATOM 2652 C C . GLU A 1 334 ? 27.748 32.139 -11.540 1.00 63.66 334 GLU A C 1
ATOM 2654 O O . GLU A 1 334 ? 28.612 32.828 -11.002 1.00 63.66 334 GLU A O 1
ATOM 2659 N N . GLU A 1 335 ? 28.025 31.386 -12.608 1.00 68.75 335 GLU A N 1
ATOM 2660 C CA . GLU A 1 335 ? 29.342 31.356 -13.250 1.00 68.75 335 GLU A CA 1
ATOM 2661 C C . GLU A 1 335 ? 29.175 31.151 -14.761 1.00 68.75 335 GLU A C 1
ATOM 2663 O O . GLU A 1 335 ? 28.509 30.212 -15.197 1.00 68.75 335 GLU A O 1
ATOM 2668 N N . TRP A 1 336 ? 29.783 32.032 -15.563 1.00 74.38 336 TRP A N 1
ATOM 2669 C CA . TRP A 1 336 ? 29.838 31.924 -17.023 1.00 74.38 336 TRP A CA 1
ATOM 2670 C C . TRP A 1 336 ? 31.250 32.231 -17.506 1.00 74.38 336 TRP A C 1
ATOM 2672 O O . TRP A 1 336 ? 31.737 33.357 -17.379 1.00 74.38 336 TRP A O 1
ATOM 2682 N N . ARG A 1 337 ? 31.911 31.253 -18.129 1.00 73.25 337 ARG A N 1
ATOM 2683 C CA . ARG A 1 337 ? 33.208 31.479 -18.784 1.00 73.25 337 ARG A CA 1
ATOM 2684 C C . ARG A 1 337 ? 32.990 31.665 -20.283 1.00 73.25 337 ARG A C 1
ATOM 2686 O O . ARG A 1 337 ? 32.725 30.714 -21.013 1.00 73.25 337 ARG A O 1
ATOM 2693 N N . GLN A 1 338 ? 33.034 32.922 -20.729 1.00 53.16 338 GLN A N 1
ATOM 2694 C CA . GLN A 1 338 ? 32.724 33.324 -22.104 1.00 53.16 338 GLN A CA 1
ATOM 2695 C C . GLN A 1 338 ? 33.721 32.700 -23.086 1.00 53.16 338 GLN A C 1
ATOM 2697 O O . GLN A 1 338 ? 34.857 33.157 -23.135 1.00 53.16 338 GLN A O 1
ATOM 2702 N N . GLN A 1 339 ? 33.288 31.662 -23.821 1.00 58.22 339 GLN A N 1
ATOM 2703 C CA . GLN A 1 339 ? 33.782 31.221 -25.149 1.00 58.22 339 GLN A CA 1
ATOM 2704 C C . GLN A 1 339 ? 33.221 29.852 -25.612 1.00 58.22 339 GLN A C 1
ATOM 2706 O O . GLN A 1 339 ? 33.723 29.274 -26.574 1.00 58.22 339 GLN A O 1
ATOM 2711 N N . TRP A 1 340 ? 32.181 29.304 -24.972 1.00 68.31 340 TRP A N 1
ATOM 2712 C CA . TRP A 1 340 ? 31.666 27.967 -25.297 1.00 68.31 340 TRP A CA 1
ATOM 2713 C C . TRP A 1 340 ? 30.406 27.993 -26.177 1.00 68.31 340 TRP A C 1
ATOM 2715 O O . TRP A 1 340 ? 29.291 28.107 -25.682 1.00 68.31 340 TRP A O 1
ATOM 2725 N N . LYS A 1 341 ? 30.603 27.839 -27.496 1.00 69.88 341 LYS A N 1
ATOM 2726 C CA . LYS A 1 341 ? 29.543 27.802 -28.528 1.00 69.88 341 LYS A CA 1
ATOM 2727 C C . LYS A 1 341 ? 28.567 26.624 -28.368 1.00 69.88 341 LYS A C 1
ATOM 2729 O O . LYS A 1 341 ? 27.410 26.727 -28.754 1.00 69.88 341 LYS A O 1
ATOM 2734 N N . LEU A 1 342 ? 29.020 25.532 -27.748 1.00 68.62 342 LEU A N 1
ATOM 2735 C CA . LEU A 1 342 ? 28.218 24.332 -27.481 1.00 68.62 342 LEU A CA 1
ATOM 2736 C C . LEU A 1 342 ? 26.995 24.621 -26.586 1.00 68.62 342 LEU A C 1
ATOM 2738 O O . LEU A 1 342 ? 25.997 23.905 -26.636 1.00 68.62 342 LEU A O 1
ATOM 2742 N N . LEU A 1 343 ? 27.056 25.681 -25.772 1.00 69.38 343 LEU A N 1
ATOM 2743 C CA . LEU A 1 343 ? 25.994 26.011 -24.827 1.00 69.38 343 LEU A CA 1
ATOM 2744 C C . LEU A 1 343 ? 24.713 26.490 -25.534 1.00 69.38 343 LEU A C 1
ATOM 2746 O O . LEU A 1 343 ? 23.618 26.133 -25.102 1.00 69.38 343 LEU A O 1
ATOM 2750 N N . ASP A 1 344 ? 24.839 27.194 -26.663 1.00 76.25 344 ASP A N 1
ATOM 2751 C CA 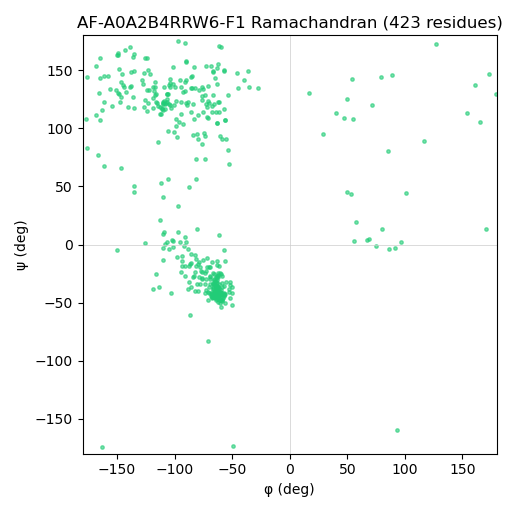. ASP A 1 344 ? 23.695 27.705 -27.434 1.00 76.25 344 ASP A CA 1
ATOM 2752 C C . ASP A 1 344 ? 22.842 26.572 -28.032 1.00 76.25 344 ASP A C 1
ATOM 2754 O O . ASP A 1 344 ? 21.624 26.698 -28.164 1.00 76.25 344 ASP A O 1
ATOM 2758 N N . GLU A 1 345 ? 23.463 25.433 -28.349 1.00 78.88 345 GLU A N 1
ATOM 2759 C CA . GLU A 1 345 ? 22.769 24.250 -28.871 1.00 78.88 345 GLU A CA 1
ATOM 2760 C C . GLU A 1 345 ? 22.180 23.370 -27.758 1.00 78.88 345 GLU A C 1
ATOM 2762 O O . GLU A 1 345 ? 21.169 22.686 -27.958 1.00 78.88 345 GLU A O 1
ATOM 2767 N N . LEU A 1 346 ? 22.792 23.395 -26.570 1.00 80.88 346 LEU A N 1
ATOM 2768 C CA . LEU A 1 346 ? 22.388 22.579 -25.426 1.00 80.88 346 LEU A CA 1
ATOM 2769 C C . LEU A 1 346 ? 21.223 23.171 -24.639 1.00 80.88 346 LEU A C 1
ATOM 2771 O O . LEU A 1 346 ? 20.326 22.429 -24.229 1.00 80.88 346 LEU A O 1
ATOM 2775 N N . LEU A 1 347 ? 21.202 24.490 -24.444 1.00 81.56 347 LEU A N 1
ATOM 2776 C CA . LEU A 1 347 ? 20.182 25.150 -23.628 1.00 81.56 347 LEU A CA 1
ATOM 2777 C C . LEU A 1 347 ? 18.744 24.870 -24.103 1.00 81.56 347 LEU A C 1
ATOM 2779 O O . LEU A 1 347 ? 17.915 24.542 -23.254 1.00 81.56 347 LEU A O 1
ATOM 2783 N N . PRO A 1 348 ? 18.408 24.884 -25.410 1.00 83.94 348 PRO A N 1
ATOM 2784 C CA . PRO A 1 348 ? 17.059 24.541 -25.861 1.00 83.94 348 PRO A CA 1
ATOM 2785 C C . PRO A 1 348 ? 16.642 23.106 -25.511 1.00 83.94 348 PRO A C 1
ATOM 2787 O O . PRO A 1 348 ? 15.472 22.862 -25.213 1.00 83.94 348 PRO A O 1
ATOM 2790 N N . ARG A 1 349 ? 17.585 22.153 -25.521 1.00 81.69 349 ARG A N 1
ATOM 2791 C CA . ARG A 1 349 ? 17.315 20.751 -25.162 1.00 81.69 349 ARG A CA 1
ATOM 2792 C C . ARG A 1 349 ? 17.058 20.615 -23.666 1.00 81.69 349 ARG A C 1
ATOM 2794 O O . ARG A 1 349 ? 16.040 20.050 -23.279 1.00 81.69 349 ARG A O 1
ATOM 2801 N N . ILE A 1 350 ? 17.920 21.215 -22.845 1.00 81.81 350 ILE A N 1
ATOM 2802 C CA . ILE A 1 350 ? 17.764 21.216 -21.386 1.00 81.81 350 ILE A CA 1
ATOM 2803 C C . ILE A 1 350 ? 16.464 21.934 -20.987 1.00 81.81 350 ILE A C 1
ATOM 2805 O O . ILE A 1 350 ? 15.708 21.416 -20.172 1.00 81.81 350 ILE A O 1
ATOM 2809 N N . SER A 1 351 ? 16.149 23.083 -21.598 1.00 84.75 351 SER A N 1
ATOM 2810 C CA . SER A 1 351 ? 14.888 23.811 -21.367 1.00 84.75 351 SER A CA 1
ATOM 2811 C C . SER A 1 351 ? 13.667 22.944 -21.675 1.00 84.75 351 SER A C 1
ATOM 2813 O O . SER A 1 351 ? 12.738 22.881 -20.870 1.00 84.75 351 SER A O 1
ATOM 2815 N N . LYS A 1 352 ? 13.679 22.239 -22.814 1.00 84.31 352 LYS A N 1
ATOM 2816 C CA . LYS A 1 352 ? 12.593 21.340 -23.214 1.00 84.31 352 LYS A CA 1
ATOM 2817 C C . LYS A 1 352 ? 12.409 20.196 -22.217 1.00 84.31 352 LYS A C 1
ATOM 2819 O O . LYS A 1 352 ? 11.277 19.908 -21.835 1.00 84.31 352 LYS A O 1
ATOM 2824 N N . ASP A 1 353 ? 13.500 19.572 -21.784 1.00 80.88 353 ASP A N 1
ATOM 2825 C CA . ASP A 1 353 ? 13.455 18.455 -20.837 1.00 80.88 353 ASP A CA 1
ATOM 2826 C C . ASP A 1 353 ? 13.018 18.897 -19.432 1.00 80.88 353 ASP A C 1
ATOM 2828 O O . ASP A 1 353 ? 12.411 18.118 -18.697 1.00 80.88 353 ASP A O 1
ATOM 2832 N N . LEU A 1 354 ? 13.274 20.160 -19.076 1.00 82.88 354 LEU A N 1
ATOM 2833 C CA . LEU A 1 354 ? 12.894 20.765 -17.798 1.00 82.88 354 LEU A CA 1
ATOM 2834 C C . LEU A 1 354 ? 11.587 21.570 -17.853 1.00 82.88 354 LEU A C 1
ATOM 2836 O O . LEU A 1 354 ? 11.252 22.238 -16.877 1.00 82.88 354 LEU A O 1
ATOM 2840 N N . ALA A 1 355 ? 10.813 21.486 -18.941 1.00 85.19 355 ALA A N 1
ATOM 2841 C CA . ALA A 1 355 ? 9.587 22.271 -19.134 1.00 85.19 355 ALA A CA 1
ATOM 2842 C C . ALA A 1 355 ? 8.558 22.116 -17.998 1.00 85.19 355 ALA A C 1
ATOM 2844 O O . ALA A 1 355 ? 7.851 23.066 -17.670 1.00 85.19 355 ALA A O 1
ATOM 2845 N N . ASN A 1 356 ? 8.503 20.933 -17.378 1.00 77.81 356 ASN A N 1
ATOM 2846 C CA . ASN A 1 356 ? 7.571 20.612 -16.293 1.00 77.81 356 ASN A CA 1
ATOM 2847 C C . ASN A 1 356 ? 8.221 20.640 -14.898 1.00 77.81 356 ASN A C 1
ATOM 2849 O O . ASN A 1 356 ? 7.574 20.278 -13.918 1.00 77.81 356 ASN A O 1
ATOM 2853 N N . VAL A 1 357 ? 9.496 21.025 -14.795 1.00 78.06 357 VAL A N 1
ATOM 2854 C CA . VAL A 1 357 ? 10.213 21.086 -13.517 1.00 78.06 357 VAL A CA 1
ATOM 2855 C C . VAL A 1 357 ? 10.012 22.468 -12.908 1.00 78.06 357 VAL A C 1
ATOM 2857 O O . VAL A 1 357 ? 10.374 23.480 -13.511 1.00 78.06 357 VAL A O 1
ATOM 2860 N N . ALA A 1 358 ? 9.417 22.506 -11.712 1.00 81.44 358 ALA A N 1
ATOM 2861 C CA . ALA A 1 358 ? 9.104 23.752 -11.018 1.00 81.44 358 ALA A CA 1
ATOM 2862 C C . ALA A 1 358 ? 10.373 24.569 -10.732 1.00 81.44 358 ALA A C 1
ATOM 2864 O O . ALA A 1 358 ? 10.412 25.760 -11.047 1.00 81.44 358 ALA A O 1
ATOM 2865 N N . GLU A 1 359 ? 11.419 23.924 -10.201 1.00 85.94 359 GLU A N 1
ATOM 2866 C CA . GLU A 1 359 ? 12.712 24.555 -9.931 1.00 85.94 359 GLU A CA 1
ATOM 2867 C C . GLU A 1 359 ? 13.867 23.534 -9.885 1.00 85.94 359 GLU A C 1
ATOM 2869 O O . GLU A 1 359 ? 13.758 22.501 -9.228 1.00 85.94 359 GLU A O 1
ATOM 2874 N N . ALA A 1 360 ? 14.990 23.820 -10.552 1.00 86.56 360 ALA A N 1
ATOM 2875 C CA . ALA A 1 360 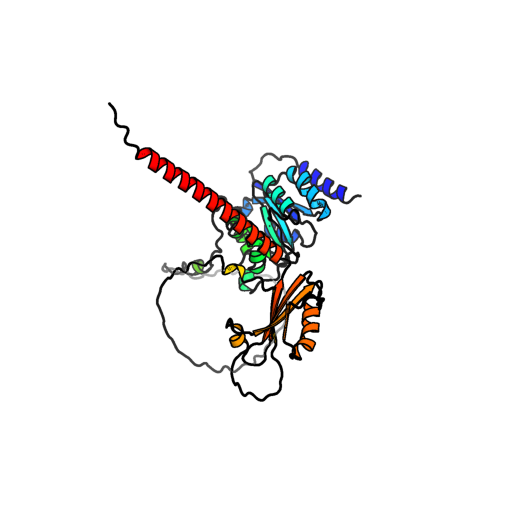? 16.197 22.988 -10.524 1.00 86.56 360 ALA A CA 1
ATOM 2876 C C . ALA A 1 360 ? 17.480 23.817 -10.679 1.00 86.56 360 ALA A C 1
ATOM 2878 O O . ALA A 1 360 ? 17.483 24.857 -11.333 1.00 86.56 360 ALA A O 1
ATOM 2879 N N . ASN A 1 361 ? 18.582 23.330 -10.109 1.00 87.62 361 ASN A N 1
ATOM 2880 C CA . ASN A 1 361 ? 19.926 23.826 -10.388 1.00 87.62 361 ASN A CA 1
ATOM 2881 C C . ASN A 1 361 ? 20.546 23.004 -11.514 1.00 87.62 361 ASN A C 1
ATOM 2883 O O . ASN A 1 361 ? 20.551 21.774 -11.464 1.00 87.62 361 ASN A O 1
ATOM 2887 N N . VAL A 1 362 ? 21.096 23.686 -12.509 1.00 88.12 362 VAL A N 1
ATOM 2888 C CA . VAL A 1 362 ? 21.798 23.076 -13.634 1.00 88.12 362 VAL A CA 1
ATOM 2889 C C . VAL A 1 362 ? 23.258 23.492 -13.569 1.00 88.12 362 VAL A C 1
ATOM 2891 O O . VAL A 1 362 ? 23.585 24.677 -13.607 1.00 88.12 362 VAL A O 1
ATOM 2894 N N . GLU A 1 363 ? 24.136 22.501 -13.485 1.00 90.06 363 GLU A N 1
ATOM 2895 C CA . GLU A 1 363 ? 25.585 22.668 -13.502 1.00 90.06 363 GLU A CA 1
ATOM 2896 C C . GLU A 1 363 ? 26.144 21.961 -14.738 1.00 90.06 363 GLU A C 1
ATOM 2898 O O . GLU A 1 363 ? 25.850 20.794 -14.989 1.00 90.06 363 GLU A O 1
ATOM 2903 N N . VAL A 1 364 ? 26.949 22.665 -15.529 1.00 87.50 364 VAL A N 1
ATOM 2904 C CA . VAL A 1 364 ? 27.608 22.122 -16.717 1.00 87.50 364 VAL A CA 1
ATOM 2905 C C . VAL A 1 364 ? 29.107 22.165 -16.499 1.00 87.50 364 VAL A C 1
ATOM 2907 O O . VAL A 1 364 ? 29.705 23.222 -16.275 1.00 87.50 364 VAL A O 1
ATOM 2910 N N . TYR A 1 365 ? 29.719 20.996 -16.605 1.00 85.06 365 TYR A N 1
ATOM 2911 C CA . TYR A 1 365 ? 31.146 20.793 -16.463 1.00 85.06 365 TYR A CA 1
ATOM 2912 C C . TYR A 1 365 ? 31.756 20.454 -17.815 1.00 85.06 365 TYR A C 1
ATOM 2914 O O . TYR A 1 365 ? 31.255 19.599 -18.540 1.00 85.06 365 TYR A O 1
ATOM 2922 N N . ARG A 1 366 ? 32.887 21.076 -18.132 1.00 82.88 366 ARG A N 1
ATOM 2923 C CA . ARG A 1 366 ? 33.745 20.662 -19.239 1.00 82.88 366 ARG A CA 1
ATOM 2924 C C . ARG A 1 366 ? 34.669 19.550 -18.765 1.00 82.88 366 ARG A C 1
ATOM 2926 O O . ARG A 1 366 ? 35.475 19.763 -17.855 1.00 82.88 366 ARG A O 1
ATOM 2933 N N . VAL A 1 367 ? 34.597 18.390 -19.405 1.00 84.00 367 VAL A N 1
ATOM 2934 C CA . VAL A 1 367 ? 35.519 17.279 -19.158 1.00 84.00 367 VAL A CA 1
ATOM 2935 C C . VAL A 1 367 ? 36.856 17.600 -19.833 1.00 84.00 367 VAL A C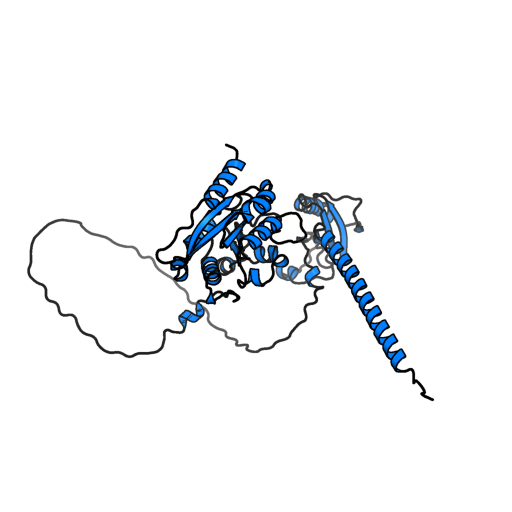 1
ATOM 2937 O O . VAL A 1 367 ? 36.904 17.981 -21.004 1.00 84.00 367 VAL A O 1
ATOM 2940 N N . LYS A 1 368 ? 37.964 17.509 -19.082 1.00 73.00 368 LYS A N 1
ATOM 2941 C CA . LYS A 1 368 ? 39.299 17.928 -19.557 1.00 73.00 368 LYS A CA 1
ATOM 2942 C C . LYS A 1 368 ? 39.800 17.130 -20.767 1.00 73.00 368 LYS A C 1
ATOM 2944 O O . LYS A 1 368 ? 40.578 17.663 -21.552 1.00 73.00 368 LYS A O 1
ATOM 2949 N N . GLN A 1 369 ? 39.368 15.879 -20.915 1.00 65.75 369 GLN A N 1
ATOM 2950 C CA . GLN A 1 369 ? 39.708 15.012 -22.043 1.00 65.75 369 GLN A CA 1
ATOM 2951 C C . GLN A 1 369 ? 38.470 14.841 -22.931 1.00 65.75 369 GLN A C 1
ATOM 2953 O O . GLN A 1 369 ? 37.432 14.394 -22.460 1.00 65.75 369 GLN A O 1
ATOM 2958 N N . GLY A 1 370 ? 38.568 15.233 -24.204 1.00 65.94 370 GLY A N 1
ATOM 2959 C CA . GLY A 1 370 ? 37.547 14.938 -25.220 1.00 65.94 370 GLY A CA 1
ATOM 2960 C C . GLY A 1 370 ? 36.518 16.034 -25.507 1.00 65.94 370 GLY A C 1
ATOM 2961 O O . GLY A 1 370 ? 35.627 15.811 -26.312 1.00 65.94 370 GLY A O 1
ATOM 2962 N N . GLY A 1 371 ? 36.602 17.210 -24.873 1.00 70.25 371 GLY A N 1
ATOM 2963 C CA . GLY A 1 371 ? 35.681 18.322 -25.169 1.00 70.25 371 GLY A CA 1
ATOM 2964 C C . GLY A 1 371 ? 34.222 18.069 -24.766 1.00 70.25 371 GLY A C 1
ATOM 2965 O O . GLY A 1 371 ? 33.375 18.924 -25.005 1.00 70.25 371 GLY A O 1
ATOM 2966 N N . ALA A 1 372 ? 33.939 16.936 -24.121 1.00 75.44 372 ALA A N 1
ATOM 2967 C CA . ALA A 1 372 ? 32.614 16.580 -23.656 1.00 75.44 372 ALA A CA 1
ATOM 2968 C C . ALA A 1 372 ? 32.135 17.508 -22.530 1.00 75.44 372 ALA A C 1
ATOM 2970 O O . ALA A 1 372 ? 32.919 18.014 -21.714 1.00 75.44 372 ALA A O 1
ATOM 2971 N N . ALA A 1 373 ? 30.824 17.707 -22.480 1.00 78.56 373 ALA A N 1
ATOM 2972 C CA . ALA A 1 373 ? 30.122 18.403 -21.423 1.00 78.56 373 ALA A CA 1
ATOM 2973 C C . ALA A 1 373 ? 29.356 17.391 -20.564 1.00 78.56 373 ALA A C 1
ATOM 2975 O O . ALA A 1 373 ? 28.600 16.570 -21.080 1.00 78.56 373 ALA A O 1
ATOM 2976 N N . ARG A 1 374 ? 29.531 17.478 -19.248 1.00 82.12 374 ARG A N 1
ATOM 2977 C CA . ARG A 1 374 ? 28.718 16.771 -18.258 1.00 82.12 374 ARG A CA 1
ATOM 2978 C C . ARG A 1 374 ? 27.696 17.752 -17.706 1.00 82.12 374 ARG A C 1
ATOM 2980 O O . ARG A 1 374 ? 28.082 18.777 -17.146 1.00 82.12 374 ARG A O 1
ATOM 2987 N N . VAL A 1 375 ? 26.414 17.450 -17.864 1.00 83.31 375 VAL A N 1
ATOM 2988 C CA . VAL A 1 375 ? 25.315 18.258 -17.325 1.00 83.31 375 VAL A CA 1
ATOM 2989 C C . VAL A 1 375 ? 24.735 17.543 -16.114 1.00 83.31 375 VAL A C 1
ATOM 2991 O O . VAL A 1 375 ? 24.257 16.414 -16.227 1.00 83.31 375 VAL A O 1
ATOM 2994 N N . VAL A 1 376 ? 24.769 18.213 -14.968 1.00 83.94 376 VAL A N 1
ATOM 2995 C CA . VAL A 1 376 ? 24.221 17.735 -13.699 1.00 83.94 376 VAL A CA 1
ATOM 2996 C C . VAL A 1 376 ? 22.998 18.576 -13.362 1.00 83.94 376 VAL A C 1
ATOM 2998 O O . VAL A 1 376 ? 23.088 19.799 -13.238 1.00 83.94 376 VAL A O 1
ATOM 3001 N N . ILE A 1 377 ? 21.848 17.918 -13.216 1.00 82.69 377 ILE A N 1
ATOM 3002 C CA . ILE A 1 377 ? 20.585 18.565 -12.852 1.00 82.69 377 ILE A CA 1
ATOM 3003 C C . ILE A 1 377 ? 20.217 18.147 -11.430 1.00 82.69 377 ILE A C 1
ATOM 3005 O O . ILE A 1 377 ? 19.953 16.971 -11.165 1.00 82.69 377 ILE A O 1
ATOM 3009 N N . LYS A 1 378 ? 20.189 19.121 -10.520 1.00 82.88 378 LYS A N 1
ATOM 3010 C CA . LYS A 1 378 ? 19.859 18.944 -9.101 1.00 82.88 378 LYS A CA 1
ATOM 3011 C C . LYS A 1 378 ? 18.481 19.536 -8.825 1.00 82.88 378 LYS A C 1
ATOM 3013 O O . LYS A 1 378 ? 18.264 20.724 -9.063 1.00 82.88 378 LYS A O 1
ATOM 3018 N N . ASP A 1 379 ? 17.557 18.727 -8.318 1.00 75.50 379 ASP A N 1
ATOM 3019 C CA . ASP A 1 379 ? 16.222 19.205 -7.943 1.00 75.50 379 ASP A CA 1
ATOM 3020 C C . ASP A 1 379 ? 16.293 20.081 -6.686 1.00 75.50 379 ASP A C 1
ATOM 3022 O O . ASP A 1 379 ? 16.769 19.650 -5.630 1.00 75.50 379 ASP A O 1
ATOM 3026 N N . LEU A 1 380 ? 15.793 21.310 -6.787 1.00 63.84 380 LEU A N 1
ATOM 3027 C CA . LEU A 1 380 ? 15.729 22.239 -5.661 1.00 63.84 380 LEU A CA 1
ATOM 3028 C C . LEU A 1 380 ? 14.462 22.060 -4.817 1.00 63.84 380 LEU A C 1
ATOM 3030 O O . LEU A 1 380 ? 14.445 22.476 -3.658 1.00 63.84 380 LEU A O 1
ATOM 3034 N N . SER A 1 381 ? 13.433 21.382 -5.333 1.00 58.66 381 SER A N 1
ATOM 3035 C CA . SER A 1 381 ? 12.226 21.073 -4.558 1.00 58.66 381 SER A CA 1
ATOM 3036 C C . SER A 1 381 ? 12.527 20.153 -3.364 1.00 58.66 381 SER A C 1
ATOM 3038 O O . SER A 1 381 ? 11.891 20.262 -2.315 1.00 58.66 381 SER A O 1
ATOM 3040 N N . THR A 1 382 ? 13.580 19.336 -3.460 1.00 51.94 382 THR A N 1
ATOM 3041 C CA . THR A 1 382 ? 14.153 18.550 -2.353 1.00 51.94 382 THR A CA 1
ATOM 3042 C C . THR A 1 382 ? 15.203 19.301 -1.528 1.00 51.94 382 THR A C 1
ATOM 3044 O O . THR A 1 382 ? 15.472 18.914 -0.389 1.00 51.94 382 THR A O 1
ATOM 3047 N N . SER A 1 383 ? 15.790 20.393 -2.033 1.00 49.47 383 SER A N 1
ATOM 3048 C CA . SER A 1 383 ? 16.847 21.113 -1.306 1.00 49.47 383 SER A CA 1
ATOM 3049 C C . SER A 1 383 ? 16.309 21.979 -0.169 1.00 49.47 383 SER A C 1
ATOM 3051 O O . SER A 1 383 ? 17.050 22.249 0.769 1.00 49.47 383 SER A O 1
ATOM 3053 N N . TYR A 1 384 ? 15.037 22.388 -0.201 1.00 47.66 384 TYR A N 1
ATOM 3054 C CA . TYR A 1 384 ? 14.401 23.027 0.957 1.00 47.66 384 TYR A CA 1
ATOM 3055 C C . TYR A 1 384 ? 14.310 22.063 2.145 1.00 47.66 384 TYR A C 1
ATOM 3057 O O . TYR A 1 384 ? 14.503 22.476 3.283 1.00 47.66 384 TYR A O 1
ATOM 3065 N N . LEU A 1 385 ? 14.096 20.769 1.882 1.00 45.22 385 LEU A N 1
ATOM 3066 C CA . LEU A 1 385 ? 14.162 19.719 2.897 1.00 45.22 385 LEU A CA 1
ATOM 3067 C C . LEU A 1 385 ? 15.598 19.476 3.359 1.00 45.22 385 LEU A C 1
ATOM 3069 O O . LEU A 1 385 ? 15.805 19.344 4.553 1.00 45.22 385 LEU A O 1
ATOM 3073 N N . SER A 1 386 ? 16.588 19.481 2.462 1.00 45.94 386 SER A N 1
ATOM 3074 C CA . SER A 1 386 ? 18.003 19.362 2.849 1.00 45.94 386 SER A CA 1
ATOM 3075 C C . SER A 1 386 ? 18.480 20.549 3.693 1.00 45.94 386 SER A C 1
ATOM 3077 O O . SER A 1 386 ? 19.030 20.324 4.763 1.00 45.94 386 SER A O 1
ATOM 3079 N N . LEU A 1 387 ? 18.208 21.800 3.294 1.00 47.53 387 LEU A N 1
ATOM 3080 C CA . LEU A 1 387 ? 18.538 22.976 4.109 1.00 47.53 387 LEU A CA 1
ATOM 3081 C C . LEU A 1 387 ? 17.814 22.929 5.456 1.00 47.53 387 LEU A C 1
ATOM 3083 O O . LEU A 1 387 ? 18.428 23.190 6.482 1.00 47.53 387 LEU A O 1
ATOM 3087 N N . TYR A 1 388 ? 16.534 22.551 5.465 1.00 51.66 388 TYR A N 1
ATOM 3088 C CA . TYR A 1 388 ? 15.763 22.416 6.696 1.00 51.66 388 TYR A CA 1
ATOM 3089 C C . TYR A 1 388 ? 16.317 21.310 7.600 1.00 51.66 388 TYR A C 1
ATOM 3091 O O . TYR A 1 388 ? 16.477 21.529 8.794 1.00 51.66 388 TYR A O 1
ATOM 3099 N N . ILE A 1 389 ? 16.675 20.150 7.046 1.00 54.50 389 ILE A N 1
ATOM 3100 C CA . ILE A 1 389 ? 17.291 19.042 7.783 1.00 54.50 389 ILE A CA 1
ATOM 3101 C C . ILE A 1 389 ? 18.656 19.468 8.328 1.00 54.50 389 ILE A C 1
ATOM 3103 O O . ILE A 1 389 ? 18.908 19.245 9.505 1.00 54.50 389 ILE A O 1
ATOM 3107 N N . THR A 1 390 ? 19.499 20.141 7.543 1.00 53.91 390 THR A N 1
ATOM 3108 C CA . THR A 1 390 ? 20.805 20.637 8.003 1.00 53.91 390 THR A CA 1
ATOM 3109 C C . THR A 1 390 ? 20.647 21.678 9.112 1.00 53.91 390 THR A C 1
ATOM 3111 O O . THR A 1 390 ? 21.285 21.553 10.151 1.00 53.91 390 THR A O 1
ATOM 3114 N N . THR A 1 391 ? 19.732 22.643 8.968 1.00 58.81 391 THR A N 1
ATOM 3115 C CA . THR A 1 391 ? 19.432 23.631 10.019 1.00 58.81 391 THR A CA 1
ATOM 3116 C C . THR A 1 391 ? 18.859 22.976 11.281 1.00 58.81 391 THR A C 1
ATOM 3118 O O . THR A 1 391 ? 19.196 23.373 12.395 1.00 58.81 391 THR A O 1
ATOM 3121 N N . VAL A 1 392 ? 18.019 21.947 11.138 1.00 59.38 392 VAL A N 1
ATOM 3122 C CA . VAL A 1 392 ? 17.460 21.189 12.266 1.00 59.38 392 VAL A CA 1
ATOM 3123 C C . VAL A 1 392 ? 18.542 20.350 12.955 1.00 59.38 392 VAL A C 1
ATOM 3125 O O . VAL A 1 392 ? 18.605 20.336 14.182 1.00 59.38 392 VAL A O 1
ATOM 3128 N N . ILE A 1 393 ? 19.431 19.700 12.200 1.00 71.69 393 ILE A N 1
ATOM 3129 C CA . ILE A 1 393 ? 20.569 18.943 12.738 1.00 71.69 393 ILE A CA 1
ATOM 3130 C C . ILE A 1 393 ? 21.528 19.875 13.485 1.00 71.69 393 ILE A C 1
ATOM 3132 O O . ILE A 1 393 ? 21.894 19.564 14.615 1.00 71.69 393 ILE A O 1
ATOM 3136 N N . GLU A 1 394 ? 21.889 21.031 12.920 1.00 70.06 394 GLU A N 1
ATOM 3137 C CA . GLU A 1 394 ? 22.726 22.031 13.600 1.00 70.06 394 GLU A CA 1
ATOM 3138 C C . GLU A 1 394 ? 22.067 22.550 14.885 1.00 70.06 394 GLU A C 1
ATOM 3140 O O . GLU A 1 394 ? 22.730 22.688 15.915 1.00 70.06 394 GLU A O 1
ATOM 3145 N N . PHE A 1 395 ? 20.753 22.788 14.862 1.00 76.62 395 PHE A N 1
ATOM 3146 C CA . PHE A 1 395 ? 20.001 23.180 16.051 1.00 76.62 395 PHE A CA 1
ATOM 3147 C C . PHE A 1 395 ? 20.078 22.110 17.149 1.00 76.62 395 PHE A C 1
ATOM 3149 O O . PHE A 1 395 ? 20.441 22.419 18.285 1.00 76.62 395 PHE A O 1
ATOM 3156 N N . PHE A 1 396 ? 19.794 20.845 16.823 1.00 67.00 396 PHE A N 1
ATOM 3157 C CA . PHE A 1 396 ? 19.851 19.754 17.800 1.00 67.00 396 PHE A CA 1
ATOM 3158 C C . PHE A 1 396 ? 21.271 19.476 18.293 1.00 67.00 396 PHE A C 1
ATOM 3160 O O . PHE A 1 396 ? 21.453 19.220 19.482 1.00 67.00 396 PHE A O 1
ATOM 3167 N N . TYR A 1 397 ? 22.275 19.576 17.422 1.00 78.12 397 TYR A N 1
ATOM 3168 C CA . TYR A 1 397 ? 23.677 19.432 17.802 1.00 78.12 397 TYR A CA 1
ATOM 3169 C C . TYR A 1 397 ? 24.068 20.471 18.860 1.00 78.12 397 TYR A C 1
ATOM 3171 O O . TYR A 1 397 ? 24.582 20.095 19.910 1.00 78.12 397 TYR A O 1
ATOM 3179 N N . ASN A 1 398 ? 23.727 21.747 18.646 1.00 74.44 398 ASN A N 1
ATOM 3180 C CA . ASN A 1 398 ? 24.009 22.831 19.594 1.00 74.44 398 ASN A CA 1
ATOM 3181 C C . ASN A 1 398 ? 23.250 22.693 20.928 1.00 74.44 398 ASN A C 1
ATOM 3183 O O . ASN A 1 398 ? 23.766 23.051 21.986 1.00 74.44 398 ASN A O 1
ATOM 3187 N N . VAL A 1 399 ? 22.025 22.158 20.902 1.00 74.44 399 VAL A N 1
ATOM 3188 C CA . VAL A 1 399 ? 21.258 21.873 22.127 1.00 74.44 399 VAL A CA 1
ATOM 3189 C C . VAL A 1 399 ? 21.898 20.733 22.922 1.00 74.44 399 VAL A C 1
ATOM 3191 O O . VAL A 1 399 ? 22.029 20.831 24.142 1.00 74.44 399 VAL A O 1
ATOM 3194 N N . ILE A 1 400 ? 22.312 19.659 22.246 1.00 76.88 400 ILE A N 1
ATOM 3195 C CA . ILE A 1 400 ? 22.948 18.505 22.890 1.00 76.88 400 ILE A CA 1
ATOM 3196 C C . ILE A 1 400 ? 24.308 18.896 23.470 1.00 76.88 400 ILE A C 1
ATOM 3198 O O . ILE A 1 400 ? 24.579 18.562 24.621 1.00 76.88 400 ILE A O 1
ATOM 3202 N N . THR A 1 401 ? 25.144 19.628 22.730 1.00 78.94 401 THR A N 1
ATOM 3203 C CA . THR A 1 401 ? 26.440 20.096 23.244 1.00 78.94 401 THR A CA 1
ATOM 3204 C C . THR A 1 401 ? 26.259 21.019 24.448 1.00 78.94 401 THR A C 1
ATOM 3206 O O . THR A 1 401 ? 26.893 20.791 25.472 1.00 78.94 401 THR A O 1
ATOM 3209 N N . GLY A 1 402 ? 25.304 21.956 24.409 1.00 84.25 402 GLY A N 1
ATOM 3210 C CA . GLY A 1 402 ? 24.993 22.814 25.559 1.00 84.25 402 GLY A CA 1
ATOM 3211 C C . GLY A 1 402 ? 24.487 22.051 26.794 1.00 84.25 402 GLY A C 1
ATOM 3212 O O . GLY A 1 402 ? 24.820 22.400 27.928 1.00 84.25 402 GLY A O 1
ATOM 3213 N N . LEU A 1 403 ? 23.704 20.983 26.608 1.00 73.81 403 LEU A N 1
ATOM 3214 C CA . LEU A 1 403 ? 23.291 20.105 27.709 1.00 73.81 403 LEU A CA 1
ATOM 3215 C C . LEU A 1 403 ? 24.477 19.329 28.288 1.00 73.81 403 LEU A C 1
ATOM 3217 O O . LEU A 1 403 ? 24.603 19.232 29.509 1.00 73.81 403 LEU A O 1
ATOM 3221 N N . MET A 1 404 ? 25.355 18.809 27.430 1.00 80.81 404 MET A N 1
ATOM 3222 C CA . MET A 1 404 ? 26.546 18.074 27.854 1.00 80.81 404 MET A CA 1
ATOM 3223 C C . MET A 1 404 ? 27.528 18.980 28.606 1.00 80.81 404 MET A C 1
ATOM 3225 O O . MET A 1 404 ? 28.026 18.575 29.655 1.00 80.81 404 MET A O 1
ATOM 3229 N N . ASP A 1 405 ? 27.727 20.221 28.162 1.00 84.12 405 ASP A N 1
ATOM 3230 C CA . ASP A 1 405 ? 28.578 21.206 28.843 1.00 84.12 405 ASP A CA 1
ATOM 3231 C C . ASP A 1 405 ? 28.033 21.590 30.227 1.00 84.12 405 ASP A C 1
ATOM 3233 O O . ASP A 1 405 ? 28.794 21.730 31.191 1.00 84.12 405 ASP A O 1
ATOM 3237 N N . ASN A 1 406 ? 26.707 21.693 30.366 1.00 79.56 406 ASN A N 1
ATOM 3238 C CA . ASN A 1 406 ? 26.056 21.936 31.654 1.00 79.56 406 ASN A CA 1
ATOM 3239 C C . ASN A 1 406 ? 26.211 20.744 32.606 1.00 79.56 406 ASN A C 1
ATOM 3241 O O . ASN A 1 406 ? 26.562 20.927 33.773 1.00 79.56 406 ASN A O 1
ATOM 3245 N N . VAL A 1 407 ? 25.999 19.518 32.117 1.00 82.06 407 VAL A N 1
ATOM 3246 C CA . VAL A 1 407 ? 26.194 18.296 32.914 1.00 82.06 407 VAL A CA 1
ATOM 3247 C C . VAL A 1 407 ? 27.655 18.164 33.344 1.00 82.06 407 VAL A C 1
ATOM 3249 O O . VAL A 1 407 ? 27.929 17.888 34.514 1.00 82.06 407 VAL A O 1
ATOM 3252 N N . TYR A 1 408 ? 28.594 18.414 32.431 1.00 84.50 408 TYR A N 1
ATOM 3253 C CA . TYR A 1 408 ? 30.022 18.397 32.722 1.00 84.50 408 TYR A CA 1
ATOM 3254 C C . TYR A 1 408 ? 30.395 19.452 33.773 1.00 84.50 408 TYR A C 1
ATOM 3256 O O . TYR A 1 408 ? 31.071 19.135 34.752 1.00 84.50 408 TYR A O 1
ATOM 3264 N N . SER A 1 409 ? 29.875 20.676 33.648 1.00 83.12 409 SER A N 1
ATOM 3265 C CA . SER A 1 409 ? 30.083 21.748 34.630 1.00 83.12 409 SER A CA 1
ATOM 3266 C C . SER A 1 409 ? 29.542 21.386 36.018 1.00 83.12 409 SER A C 1
ATOM 3268 O O . SER A 1 409 ? 30.222 21.621 37.019 1.00 83.12 409 SER A O 1
ATOM 3270 N N . CYS A 1 410 ? 28.368 20.749 36.102 1.00 79.31 410 CYS A N 1
ATOM 3271 C CA . CYS A 1 410 ? 27.823 20.253 37.369 1.00 79.31 410 CYS A CA 1
ATOM 3272 C C . CYS A 1 410 ? 28.702 19.162 37.998 1.00 79.31 410 CYS A C 1
ATOM 3274 O O . CYS A 1 410 ? 28.913 19.170 39.212 1.00 79.31 410 CYS A O 1
ATOM 3276 N N . PHE A 1 411 ? 29.243 18.243 37.195 1.00 80.69 411 PHE A N 1
ATOM 3277 C CA . PHE A 1 411 ? 30.163 17.213 37.684 1.00 80.69 411 PHE A CA 1
ATOM 3278 C C . PHE A 1 411 ? 31.475 17.809 38.206 1.00 80.69 411 PHE A C 1
ATOM 3280 O O . PHE A 1 411 ? 31.941 17.415 39.276 1.00 80.69 411 PHE A O 1
ATOM 3287 N N . VAL A 1 412 ? 32.046 18.787 37.498 1.00 83.50 412 VAL A N 1
ATOM 3288 C CA . VAL A 1 412 ? 33.275 19.476 37.922 1.00 83.50 412 VAL A CA 1
ATOM 3289 C C . VAL A 1 412 ? 33.049 20.275 39.209 1.00 83.50 412 VAL A C 1
ATOM 3291 O O . VAL A 1 412 ? 33.863 20.190 40.127 1.00 83.50 412 VAL A O 1
ATOM 3294 N N . GLN A 1 413 ? 31.928 20.995 39.333 1.00 78.81 413 GLN A N 1
ATOM 3295 C CA . GLN A 1 413 ? 31.586 21.707 40.571 1.00 78.81 413 GLN A CA 1
ATOM 3296 C C . GLN A 1 413 ? 31.394 20.761 41.757 1.00 78.81 413 GLN A C 1
ATOM 3298 O O . GLN A 1 413 ? 31.870 21.055 42.851 1.00 78.81 413 GLN A O 1
ATOM 3303 N N . LYS A 1 414 ? 30.736 19.615 41.546 1.00 76.81 414 LYS A N 1
ATOM 3304 C CA . LYS A 1 414 ? 30.533 18.619 42.602 1.00 76.81 414 LYS A CA 1
ATOM 3305 C C . LYS A 1 414 ? 31.856 18.020 43.082 1.00 76.81 414 LYS A C 1
ATOM 3307 O O . LYS A 1 414 ? 32.049 17.880 44.283 1.00 76.81 414 LYS A O 1
ATOM 3312 N N . LYS A 1 415 ? 32.785 17.742 42.165 1.00 75.19 415 LYS A N 1
ATOM 3313 C CA . LYS A 1 415 ? 34.110 17.218 42.514 1.00 75.19 415 LYS A CA 1
ATOM 3314 C C . LYS A 1 415 ? 34.934 18.220 43.333 1.00 75.19 415 LYS A C 1
ATOM 3316 O O . LYS A 1 415 ? 35.535 17.839 44.324 1.00 75.19 415 LYS A O 1
ATOM 3321 N N . ASN A 1 416 ? 34.870 19.510 42.997 1.00 74.06 416 ASN A N 1
ATOM 3322 C CA . ASN A 1 416 ? 35.559 20.560 43.760 1.00 74.06 416 ASN A CA 1
ATOM 3323 C C . ASN A 1 416 ? 34.956 20.812 45.159 1.00 74.06 416 ASN A C 1
ATOM 3325 O O . ASN A 1 416 ? 35.619 21.408 46.001 1.00 74.06 416 ASN A O 1
ATOM 3329 N N . LEU A 1 417 ? 33.707 20.397 45.409 1.00 65.56 417 LEU A N 1
ATOM 3330 C CA . LEU A 1 417 ? 33.064 20.469 46.730 1.00 65.56 417 LEU A CA 1
ATOM 3331 C C . LEU A 1 417 ? 33.441 19.285 47.633 1.00 65.56 417 LEU A C 1
ATOM 3333 O O . LEU A 1 417 ? 33.413 19.432 48.851 1.00 65.56 417 LEU A O 1
ATOM 3337 N N . GLU A 1 418 ? 33.786 18.134 47.053 1.00 65.88 418 GLU A N 1
ATOM 3338 C CA . GLU A 1 418 ? 34.221 16.940 47.794 1.00 65.88 418 GLU A CA 1
ATOM 3339 C C . GLU A 1 418 ? 35.696 17.022 48.240 1.00 65.88 418 GLU A C 1
ATOM 3341 O O . GLU A 1 418 ? 36.075 16.321 49.172 1.00 65.88 418 GLU A O 1
ATOM 3346 N N . ASP A 1 419 ? 36.491 17.930 47.660 1.00 64.38 419 ASP A N 1
ATOM 3347 C CA . ASP A 1 419 ? 37.891 18.194 48.044 1.00 64.38 419 ASP A CA 1
ATOM 3348 C C . ASP A 1 419 ? 38.047 19.307 49.113 1.00 64.38 419 ASP A C 1
ATOM 3350 O O . ASP A 1 419 ? 39.165 19.717 49.436 1.00 64.38 419 ASP A O 1
ATOM 3354 N N . ILE A 1 420 ? 36.948 19.825 49.681 1.00 63.03 420 ILE A N 1
ATOM 3355 C CA . ILE A 1 420 ? 37.016 20.753 50.821 1.00 63.03 420 ILE A CA 1
ATOM 3356 C C . ILE A 1 420 ? 37.133 19.924 52.104 1.00 63.03 420 ILE A C 1
ATOM 3358 O O . ILE A 1 420 ? 36.126 19.496 52.669 1.00 63.03 420 ILE A O 1
ATOM 3362 N N . ASP A 1 421 ? 38.370 19.709 52.556 1.00 58.69 421 ASP A N 1
ATOM 3363 C CA . ASP A 1 421 ? 38.686 19.127 53.864 1.00 58.69 421 ASP A CA 1
ATOM 3364 C C . ASP A 1 421 ? 38.030 19.971 54.972 1.00 58.69 421 ASP A C 1
ATOM 3366 O O . ASP A 1 421 ? 38.426 21.106 55.258 1.00 58.69 421 ASP A O 1
ATOM 3370 N N . ILE A 1 422 ? 36.971 19.425 55.572 1.00 57.25 422 ILE A N 1
ATOM 3371 C CA . ILE A 1 422 ? 36.339 19.985 56.764 1.00 57.25 422 ILE A CA 1
ATOM 3372 C C . ILE A 1 422 ? 37.190 19.542 57.950 1.00 57.25 422 ILE A C 1
ATOM 3374 O O . ILE A 1 422 ? 37.013 18.444 58.481 1.00 57.25 422 ILE A O 1
ATOM 3378 N N . ASP A 1 423 ? 38.114 20.411 58.351 1.00 60.44 423 ASP A N 1
ATOM 3379 C CA . ASP A 1 423 ? 38.863 20.287 59.599 1.00 60.44 423 ASP A CA 1
ATOM 3380 C C . ASP A 1 423 ? 37.857 20.391 60.763 1.00 60.44 423 ASP A C 1
ATOM 3382 O O . ASP A 1 423 ? 37.296 21.459 61.036 1.00 60.44 423 ASP A O 1
ATOM 3386 N N . TRP A 1 424 ? 37.536 19.255 61.388 1.00 51.97 424 TRP A N 1
ATOM 3387 C CA . TRP A 1 424 ? 36.693 19.225 62.584 1.00 51.97 424 TRP A CA 1
ATOM 3388 C C . TRP A 1 424 ? 37.550 19.543 63.825 1.00 51.97 424 TRP A C 1
ATOM 3390 O O . TRP A 1 424 ? 38.650 19.003 63.937 1.00 51.97 424 TRP A O 1
ATOM 3400 N N . PRO A 1 425 ? 37.061 20.412 64.733 1.00 63.28 425 PRO A N 1
ATOM 3401 C CA . PRO A 1 425 ? 37.808 20.958 65.870 1.00 63.28 425 PRO A CA 1
ATOM 3402 C C . PRO A 1 425 ? 38.274 19.941 66.916 1.00 63.28 425 PRO A C 1
ATOM 3404 O O . PRO A 1 425 ? 37.589 18.908 67.111 1.00 63.28 425 PRO A O 1
#